Protein AF-A0A3C0K4K6-F1 (afdb_monomer_lite)

pLDDT: mean 81.1, std 12.29, range [42.59, 95.06]

Sequence (403 aa):
MPDLEISNLPAIAEAAVASADELALADGSASETKKVTVKDLVAAGVALIDDADIPAAKVAGPFAANTVATATIQNDAVNADKLATDSVTSDAIAANAVGASELADNAVDSGAIATNAVITTKITDLNVTSDKLASNSVTTVKILDGNVTYAKLNLSDGDIPGAKLTSSSVTSSQLATNSVTATELADNAVDNGAIANLAVTGGKIAATTITGSNLVNNTITATQIADNTITATQIAANAVGASELADDAVDTDAILDGAVTSAKIGSGSIAYAKLSIADGDIAGAKITSNSLTATQIAANAIGASELADSAVDTAAIASGAVTSAEIATDTIVAGNIAANAITASELANNAVTSDKILNGAVTAAKLSGTLGSASIADDAIITAKIADDAVDSTKLAANAVDA

Foldseek 3Di:
DDDDPPVPDDDDDDPDQDQQDWDFDPDPPDPDTDTDGNVNCVVVVNDDDDPVRPPVVVVPDDPDPPNCDPVNQPVCSCDPVNQDVCNCDPVNQPVCNCDPVNQDVCSCDPVNQPDCNDDDVNCDPPSCPPVNQPVCNCPPVNQPPPNCDPVNDPDDVCSCPCVNVDVPSDDPVNADVPNDDPVNQDVCNCDPVNQDVVNDDPVNDPPPPDDPVVADPPNDDPVNQPPPNDDPVNQPVPNCDPVNQDVCNCPPVVQPVCNCDPVNQPVPNDPPVNDDDDPCSCPVVVVDPPNDDPVNQPVPNCDPVNQDVCSCDPVNQPVPNDDPVNQDPPNDDPVNQPVCNDDPVNQDVCNCPPVNQPVCNCPVVNVVDPCPPVNQPVPNDDPVNQPVVNDDPVNADVVNDDD

Secondary structure (DSSP, 8-state):
-PPPPGGGSPP--GGG--TTPEEE---TTSSS--EEEHHHHHHTT-----GGGS-HHHH-----TT-S-GGGS-TT-S-GGGS-TT-S-TTTS-TT-S-TTTS-TT-S-TTTS-TT-S-GGGS-TTSS-GGGS-TT-S-GGGS-TTSS-GGGS---TT-S-GGGS-TT-S-GGGSPTT-S-TTTS-TT-S-TTTS-TTSS-GGGSPTT-S-GGGS-TTSS-GGGS-TT-S-TTTS-TT-S-TTTS-TTSS-TTTS-TT-S-GGGS-TT-S-GGG----TTSS-GGGS-TT---GGGS-TT-S-TTTS-TT-S-TTTS-TTSS-TTTS-TT-S-GGGS-TT-S-TTTS-TTSS-GGGS-TTSS-GGGG-S---GGGS-TT-S-GGGS-TTSS-TTTSPTTSS--

Structure (mmCIF, N/CA/C/O backbone):
data_AF-A0A3C0K4K6-F1
#
_entry.id   AF-A0A3C0K4K6-F1
#
loop_
_atom_site.group_PDB
_atom_site.id
_atom_site.type_symbol
_atom_site.label_atom_id
_atom_site.label_alt_id
_atom_site.label_comp_id
_atom_site.label_asym_id
_atom_site.label_entity_id
_atom_site.label_seq_id
_atom_site.pdbx_PDB_ins_code
_atom_site.Cartn_x
_atom_site.Cartn_y
_atom_site.Cartn_z
_atom_site.occupancy
_atom_site.B_iso_or_equiv
_atom_site.auth_seq_id
_atom_site.auth_comp_id
_atom_site.auth_asym_id
_atom_site.auth_atom_id
_atom_site.pdbx_PDB_model_num
ATOM 1 N N . MET A 1 1 ? 78.556 16.445 -144.546 1.00 43.59 1 MET A N 1
ATOM 2 C CA . MET A 1 1 ? 77.512 15.506 -144.082 1.00 43.59 1 MET A CA 1
ATOM 3 C C . MET A 1 1 ? 76.514 16.343 -143.303 1.00 43.59 1 MET A C 1
ATOM 5 O O . MET A 1 1 ? 76.994 17.209 -142.585 1.00 43.59 1 MET A O 1
ATOM 9 N N . PRO A 1 2 ? 75.194 16.222 -143.516 1.00 49.03 2 PRO A N 1
ATOM 10 C CA . PRO A 1 2 ? 74.234 17.027 -142.762 1.00 49.03 2 PRO A CA 1
ATOM 11 C C . PRO A 1 2 ? 74.322 16.681 -141.268 1.00 49.03 2 PRO A C 1
ATOM 13 O O . PRO A 1 2 ? 74.394 15.499 -140.929 1.00 49.03 2 PRO A O 1
ATOM 16 N N . ASP A 1 3 ? 74.345 17.706 -140.414 1.00 45.59 3 ASP A N 1
ATOM 17 C CA . ASP A 1 3 ? 74.223 17.565 -138.961 1.00 45.59 3 ASP A CA 1
ATOM 18 C C . ASP A 1 3 ? 72.885 16.900 -138.629 1.00 45.59 3 ASP A C 1
ATOM 20 O O . ASP A 1 3 ? 71.826 17.330 -139.091 1.00 45.59 3 ASP A O 1
ATOM 24 N N . LEU A 1 4 ? 72.933 15.826 -137.845 1.00 52.59 4 LEU A N 1
ATOM 25 C CA . LEU A 1 4 ? 71.743 15.225 -137.255 1.00 52.59 4 LEU A CA 1
ATOM 26 C C . LEU A 1 4 ? 71.407 16.016 -135.989 1.00 52.59 4 LEU A C 1
ATOM 28 O O . LEU A 1 4 ? 72.239 16.122 -135.090 1.00 52.59 4 LEU A O 1
ATOM 32 N N . GLU A 1 5 ? 70.195 16.569 -135.913 1.00 57.19 5 GLU A N 1
ATOM 33 C CA . GLU A 1 5 ? 69.688 17.183 -134.685 1.00 57.19 5 GLU A CA 1
ATOM 34 C C . GLU A 1 5 ? 69.718 16.172 -133.525 1.00 57.19 5 GLU A C 1
ATOM 36 O O . GLU A 1 5 ? 69.398 14.994 -133.703 1.00 57.19 5 GLU A O 1
ATOM 41 N N . ILE A 1 6 ? 70.069 16.646 -132.324 1.00 56.50 6 ILE A N 1
ATOM 42 C CA . ILE A 1 6 ? 70.144 15.866 -131.070 1.00 56.50 6 ILE A CA 1
ATOM 43 C C . ILE A 1 6 ? 68.872 15.040 -130.799 1.00 56.50 6 ILE A C 1
ATOM 45 O O . ILE A 1 6 ? 68.941 13.985 -130.174 1.00 56.50 6 ILE A O 1
ATOM 49 N N . SER A 1 7 ? 67.724 15.480 -131.317 1.00 57.78 7 SER A N 1
ATOM 50 C CA . SER A 1 7 ? 66.425 14.802 -131.241 1.00 57.78 7 SER A CA 1
ATOM 51 C C . SER A 1 7 ? 66.362 13.452 -131.974 1.00 57.78 7 SER A C 1
ATOM 53 O O . SER A 1 7 ? 65.460 12.667 -131.695 1.00 57.78 7 SER A O 1
ATOM 55 N N . ASN A 1 8 ? 67.310 13.162 -132.873 1.00 51.97 8 ASN A N 1
ATOM 56 C CA . ASN A 1 8 ? 67.372 11.928 -133.665 1.00 51.97 8 ASN A CA 1
ATOM 57 C C . ASN A 1 8 ? 68.511 10.980 -133.249 1.00 51.97 8 ASN A C 1
ATOM 59 O O . ASN A 1 8 ? 68.795 10.012 -133.960 1.00 51.97 8 ASN A O 1
ATOM 63 N N . LEU A 1 9 ? 69.173 11.230 -132.113 1.00 54.16 9 LEU A N 1
ATOM 64 C CA . LEU A 1 9 ? 70.108 10.267 -131.531 1.00 54.16 9 LEU A CA 1
ATOM 65 C C . LEU A 1 9 ? 69.326 9.133 -130.834 1.00 54.16 9 LEU A C 1
ATOM 67 O O . LEU A 1 9 ? 68.339 9.412 -130.151 1.00 54.16 9 LEU A O 1
ATOM 71 N N . PRO A 1 10 ? 69.732 7.856 -130.982 1.00 55.97 10 PRO A N 1
ATOM 72 C CA . PRO A 1 10 ? 69.085 6.750 -130.283 1.00 55.97 10 PRO A CA 1
ATOM 73 C C . PRO A 1 10 ? 69.166 6.956 -128.766 1.00 55.97 10 PRO A C 1
ATOM 75 O O . PRO A 1 10 ? 70.227 7.296 -128.245 1.00 55.97 10 PRO A O 1
ATOM 78 N N . ALA A 1 11 ? 68.070 6.704 -128.047 1.00 52.75 11 ALA A N 1
ATOM 79 C CA . ALA A 1 11 ? 68.112 6.595 -126.593 1.00 52.75 11 ALA A CA 1
ATOM 80 C C . ALA A 1 11 ? 69.048 5.434 -126.212 1.00 52.75 11 ALA A C 1
ATOM 82 O O . ALA A 1 11 ? 68.810 4.290 -126.604 1.00 52.75 11 ALA A O 1
ATOM 83 N N . ILE A 1 12 ? 70.132 5.731 -125.494 1.00 53.50 12 ILE A N 1
ATOM 84 C CA . ILE A 1 12 ? 71.113 4.723 -125.085 1.00 53.50 12 ILE A CA 1
ATOM 85 C C . ILE A 1 12 ? 70.507 3.927 -123.925 1.00 53.50 12 ILE A C 1
ATOM 87 O O . ILE A 1 12 ? 70.316 4.460 -122.835 1.00 53.50 12 ILE A O 1
ATOM 91 N N . ALA A 1 13 ? 70.166 2.662 -124.171 1.00 51.22 13 ALA A N 1
ATOM 92 C CA . ALA A 1 13 ? 69.749 1.731 -123.129 1.00 51.22 13 ALA A CA 1
ATOM 93 C C . ALA A 1 13 ? 70.978 1.175 -122.380 1.00 51.22 13 ALA A C 1
ATOM 95 O O . ALA A 1 13 ? 72.000 0.850 -122.982 1.00 51.22 13 ALA A O 1
ATOM 96 N N . GLU A 1 14 ? 70.842 1.046 -121.063 1.00 51.22 14 GLU A N 1
ATOM 97 C CA . GLU A 1 14 ? 71.885 0.839 -120.043 1.00 51.22 14 GLU A CA 1
ATOM 98 C C . GLU A 1 14 ? 72.849 -0.344 -120.271 1.00 51.22 14 GLU A C 1
ATOM 100 O O . GLU A 1 14 ? 74.021 -0.270 -119.914 1.00 51.22 14 GLU A O 1
ATOM 105 N N . ALA A 1 15 ? 72.418 -1.415 -120.940 1.00 54.69 15 ALA A N 1
ATOM 106 C CA . ALA A 1 15 ? 73.233 -2.623 -121.120 1.00 54.69 15 ALA A CA 1
ATOM 107 C C . ALA A 1 15 ? 74.232 -2.572 -122.299 1.00 54.69 15 ALA A C 1
ATOM 109 O O . ALA A 1 15 ? 74.903 -3.568 -122.570 1.00 54.69 15 ALA A O 1
ATOM 110 N N . ALA A 1 16 ? 74.318 -1.454 -123.027 1.00 48.84 16 ALA A N 1
ATOM 111 C CA . ALA A 1 16 ? 75.079 -1.366 -124.277 1.00 48.84 16 ALA A CA 1
ATOM 112 C C . ALA A 1 16 ? 76.264 -0.389 -124.249 1.00 48.84 16 ALA A C 1
ATOM 114 O O . ALA A 1 16 ? 76.925 -0.258 -125.275 1.00 48.84 16 ALA A O 1
ATOM 115 N N . VAL A 1 17 ? 76.548 0.269 -123.115 1.00 61.66 17 VAL A N 1
ATOM 116 C CA . VAL A 1 17 ? 77.522 1.369 -123.087 1.00 61.66 17 VAL A CA 1
ATOM 117 C C . VAL A 1 17 ? 78.963 0.850 -123.162 1.00 61.66 17 VAL A C 1
ATOM 119 O O . VAL A 1 17 ? 79.556 0.443 -122.162 1.00 61.66 17 VAL A O 1
ATOM 122 N N . ALA A 1 18 ? 79.544 0.845 -124.360 1.00 62.88 18 ALA A N 1
ATOM 123 C CA . ALA A 1 18 ? 80.942 0.494 -124.578 1.00 62.88 18 ALA A CA 1
ATOM 124 C C . ALA A 1 18 ? 81.857 1.685 -124.249 1.00 62.88 18 ALA A C 1
ATOM 126 O O . ALA A 1 18 ? 81.463 2.843 -124.338 1.00 62.88 18 ALA A O 1
ATOM 127 N N . SER A 1 19 ? 83.135 1.437 -123.939 1.00 58.31 19 SER A N 1
ATOM 128 C CA . SER A 1 19 ? 84.105 2.518 -123.663 1.00 58.31 19 SER A CA 1
ATOM 129 C C . SER A 1 19 ? 84.281 3.516 -124.822 1.00 58.31 19 SER A C 1
ATOM 131 O O . SER A 1 19 ? 84.770 4.623 -124.608 1.00 58.31 19 SER A O 1
ATOM 133 N N . ALA A 1 20 ? 83.879 3.132 -126.036 1.00 59.56 20 ALA A N 1
ATOM 134 C CA . ALA A 1 20 ? 83.900 3.974 -127.226 1.00 59.56 20 ALA A CA 1
ATOM 135 C C . ALA A 1 20 ? 82.610 4.786 -127.442 1.00 59.56 20 ALA A C 1
ATOM 137 O O . ALA A 1 20 ? 82.574 5.585 -128.374 1.00 59.56 20 ALA A O 1
ATOM 138 N N . ASP A 1 21 ? 81.573 4.599 -126.619 1.00 65.06 21 ASP A N 1
ATOM 139 C CA . ASP A 1 21 ? 80.315 5.313 -126.803 1.00 65.06 21 ASP A CA 1
ATOM 140 C C . ASP A 1 21 ? 80.470 6.798 -126.478 1.00 65.06 21 ASP A C 1
ATOM 142 O O . ASP A 1 21 ? 81.077 7.207 -125.481 1.00 65.06 21 ASP A O 1
ATOM 146 N N . GLU A 1 22 ? 79.934 7.613 -127.380 1.00 61.97 22 GLU A N 1
ATOM 147 C CA . GLU A 1 22 ? 79.982 9.064 -127.316 1.00 61.97 22 GLU A CA 1
ATOM 148 C C . GLU A 1 22 ? 78.743 9.582 -126.586 1.00 61.97 22 GLU A C 1
ATOM 150 O O . GLU A 1 22 ? 77.615 9.402 -127.048 1.00 61.97 22 GLU A O 1
ATOM 155 N N . LEU A 1 23 ? 78.949 10.276 -125.465 1.00 65.00 23 LEU A N 1
ATOM 156 C CA . LEU A 1 23 ? 77.881 11.026 -124.815 1.00 65.00 23 LEU A CA 1
ATOM 157 C C . LEU A 1 23 ? 77.830 12.426 -125.426 1.00 65.00 23 LEU A C 1
ATOM 159 O O . LEU A 1 23 ? 78.824 13.159 -125.446 1.00 65.00 23 LEU A O 1
ATOM 163 N N . ALA A 1 24 ? 76.659 12.800 -125.940 1.00 58.62 24 ALA A N 1
ATOM 164 C CA . ALA A 1 24 ? 76.412 14.159 -126.390 1.00 58.62 24 ALA A CA 1
ATOM 165 C C . ALA A 1 24 ? 76.311 15.067 -125.159 1.00 58.62 24 ALA A C 1
ATOM 167 O O . ALA A 1 24 ? 75.330 15.021 -124.418 1.00 58.62 24 ALA A O 1
ATOM 168 N N . LEU A 1 25 ? 77.335 15.888 -124.936 1.00 59.00 25 LEU A N 1
ATOM 169 C CA . LEU A 1 25 ? 77.295 16.933 -123.926 1.00 59.00 25 LEU A CA 1
ATOM 170 C C . LEU A 1 25 ? 76.859 18.228 -124.605 1.00 59.00 25 LEU A C 1
ATOM 172 O O . LEU A 1 25 ? 77.459 18.672 -125.586 1.00 59.00 25 LEU A O 1
ATOM 176 N N . ALA A 1 26 ? 75.798 18.837 -124.084 1.00 53.22 26 ALA A N 1
ATOM 177 C CA . ALA A 1 26 ? 75.428 20.188 -124.466 1.00 53.22 26 ALA A CA 1
ATOM 178 C C . ALA A 1 26 ? 76.468 21.156 -123.878 1.00 53.22 26 ALA A C 1
ATOM 180 O O . ALA A 1 26 ? 76.387 21.531 -122.710 1.00 53.22 26 ALA A O 1
ATOM 181 N N . ASP A 1 27 ? 77.473 21.533 -124.671 1.00 52.78 27 ASP A N 1
ATOM 182 C CA . ASP A 1 27 ? 78.353 22.648 -124.325 1.00 52.78 27 ASP A CA 1
ATOM 183 C C . ASP A 1 27 ? 77.586 23.956 -124.561 1.00 52.78 27 ASP A C 1
ATOM 185 O O . ASP A 1 27 ? 77.324 24.349 -125.696 1.00 52.78 27 ASP A O 1
ATOM 189 N N . GLY A 1 28 ? 77.202 24.634 -123.479 1.00 57.38 28 GLY A N 1
ATOM 190 C CA . GLY A 1 28 ? 76.526 25.931 -123.542 1.00 57.38 28 GLY A CA 1
ATOM 191 C C . GLY A 1 28 ? 77.409 27.087 -124.039 1.00 57.38 28 GLY A C 1
ATOM 192 O O . GLY A 1 28 ? 76.928 28.216 -124.091 1.00 57.38 28 GLY A O 1
ATOM 193 N N . SER A 1 29 ? 78.687 26.845 -124.370 1.00 59.28 29 SER A N 1
ATOM 194 C CA . SER A 1 29 ? 79.695 27.886 -124.607 1.00 59.28 29 SER A CA 1
ATOM 195 C C . SER A 1 29 ? 80.332 27.906 -126.010 1.00 59.28 29 SER A C 1
ATOM 197 O O . SER A 1 29 ? 81.094 28.837 -126.285 1.00 59.28 29 SER A O 1
ATOM 199 N N . ALA A 1 30 ? 80.058 26.963 -126.919 1.00 42.59 30 ALA A N 1
ATOM 200 C CA . ALA A 1 30 ? 80.575 27.011 -128.295 1.00 42.59 30 ALA A CA 1
ATOM 201 C C . ALA A 1 30 ? 79.658 26.278 -129.290 1.00 42.59 30 ALA A C 1
ATOM 203 O O . ALA A 1 30 ? 79.060 25.262 -128.963 1.00 42.59 30 ALA A O 1
ATOM 204 N N . SER A 1 31 ? 79.566 26.791 -130.522 1.00 53.56 31 SER A N 1
ATOM 205 C CA . SER A 1 31 ? 78.649 26.343 -131.589 1.00 53.56 31 SER A CA 1
ATOM 206 C C . SER A 1 31 ? 78.989 24.973 -132.217 1.00 53.56 31 SER A C 1
ATOM 208 O O . SER A 1 31 ? 78.598 24.710 -133.351 1.00 53.56 31 SER A O 1
ATOM 210 N N . GLU A 1 32 ? 79.699 24.105 -131.497 1.00 53.47 32 GLU A N 1
ATOM 211 C CA . GLU A 1 32 ? 80.022 22.734 -131.897 1.00 53.47 32 GLU A CA 1
ATOM 212 C C . GLU A 1 32 ? 79.697 21.783 -130.737 1.00 53.47 32 GLU A C 1
ATOM 214 O O . GLU A 1 32 ? 80.133 21.992 -129.604 1.00 53.47 32 GLU A O 1
ATOM 219 N N . THR A 1 33 ? 78.940 20.715 -131.002 1.00 55.53 33 THR A N 1
ATOM 220 C CA . THR A 1 33 ? 78.703 19.657 -130.014 1.00 55.53 33 THR A CA 1
ATOM 221 C C . THR A 1 33 ? 80.011 18.914 -129.757 1.00 55.53 33 THR A C 1
ATOM 223 O O . THR A 1 33 ? 80.470 18.138 -130.597 1.00 55.53 33 THR A O 1
ATOM 226 N N . LYS A 1 34 ? 80.620 19.121 -128.585 1.00 61.34 34 LYS A N 1
ATOM 227 C CA . LYS A 1 34 ? 81.730 18.281 -128.132 1.00 61.34 34 LYS A CA 1
ATOM 228 C C . LYS A 1 34 ? 81.189 16.935 -127.680 1.00 61.34 34 LYS A C 1
ATOM 230 O O . LYS A 1 34 ? 80.417 16.838 -126.729 1.00 61.34 34 LYS A O 1
ATOM 235 N N . LYS A 1 35 ? 81.635 15.890 -128.361 1.00 61.91 35 LYS A N 1
ATOM 236 C CA . LYS A 1 35 ? 81.422 14.514 -127.939 1.00 61.91 35 LYS A CA 1
ATOM 237 C C . LYS A 1 35 ? 82.596 14.098 -127.068 1.00 61.91 35 LYS A C 1
ATOM 239 O O . LYS A 1 35 ? 83.744 14.192 -127.494 1.00 61.91 35 LYS A O 1
ATOM 244 N N . VAL A 1 36 ? 82.303 13.693 -125.840 1.00 66.44 36 VAL A N 1
ATOM 245 C CA . VAL A 1 36 ? 83.290 13.127 -124.918 1.00 66.44 36 VAL A CA 1
ATOM 246 C C . VAL A 1 36 ? 82.957 11.649 -124.813 1.00 66.44 36 VAL A C 1
ATOM 248 O O . VAL A 1 36 ? 81.796 11.291 -124.595 1.00 66.44 36 VAL A O 1
ATOM 251 N N . THR A 1 37 ? 83.942 10.781 -125.031 1.00 69.75 37 THR A N 1
ATOM 252 C CA . THR A 1 37 ? 83.693 9.346 -124.890 1.00 69.75 37 THR A CA 1
ATOM 253 C C . THR A 1 37 ? 83.555 9.000 -123.415 1.00 69.75 37 THR A C 1
ATOM 255 O O . THR A 1 37 ? 84.151 9.642 -122.546 1.00 69.75 37 THR A O 1
ATOM 258 N N . VAL A 1 38 ? 82.797 7.952 -123.110 1.00 68.00 38 VAL A N 1
ATOM 259 C CA . VAL A 1 38 ? 82.705 7.425 -121.741 1.00 68.00 38 VAL A CA 1
ATOM 260 C C . VAL A 1 38 ? 84.101 7.114 -121.177 1.00 68.00 38 VAL A C 1
ATOM 262 O O . VAL A 1 38 ? 84.378 7.370 -120.005 1.00 68.00 38 VAL A O 1
ATOM 265 N N . LYS A 1 39 ? 85.033 6.672 -122.030 1.00 67.94 39 LYS A N 1
ATOM 266 C CA . LYS A 1 39 ? 86.449 6.495 -121.686 1.00 67.94 39 LYS A CA 1
ATOM 267 C C . LYS A 1 39 ? 87.141 7.786 -121.236 1.00 67.94 39 LYS A C 1
ATOM 269 O O . LYS A 1 39 ? 87.925 7.733 -120.291 1.00 67.94 39 LYS A O 1
ATOM 274 N N . ASP A 1 40 ? 86.868 8.920 -121.875 1.00 68.69 40 ASP A N 1
ATOM 275 C CA . ASP A 1 40 ? 87.487 10.205 -121.527 1.00 68.69 40 ASP A CA 1
ATOM 276 C C . ASP A 1 40 ? 86.970 10.743 -120.184 1.00 68.69 40 ASP A C 1
ATOM 278 O O . ASP A 1 40 ? 87.741 11.289 -119.397 1.00 68.69 40 ASP A O 1
ATOM 282 N N . LEU A 1 41 ? 85.686 10.530 -119.877 1.00 69.44 41 LEU A N 1
ATOM 283 C CA . LEU A 1 41 ? 85.090 10.865 -118.577 1.00 69.44 41 LEU A CA 1
ATOM 284 C C . LEU A 1 41 ? 85.681 10.019 -117.442 1.00 69.44 41 LEU A C 1
ATOM 286 O O . LEU A 1 41 ? 86.070 10.563 -116.406 1.00 69.44 41 LEU A O 1
ATOM 290 N N . VAL A 1 42 ? 85.830 8.709 -117.660 1.00 67.38 42 VAL A N 1
ATOM 291 C CA . VAL A 1 42 ? 86.495 7.813 -116.700 1.00 67.38 42 VAL A CA 1
ATOM 292 C C . VAL A 1 42 ? 87.972 8.194 -116.527 1.00 67.38 42 VAL A C 1
ATOM 294 O O . VAL A 1 42 ? 88.467 8.238 -115.402 1.00 67.38 42 VAL A O 1
ATOM 297 N N . ALA A 1 43 ? 88.674 8.553 -117.609 1.00 69.38 43 ALA A N 1
ATOM 298 C CA . ALA A 1 43 ? 90.056 9.042 -117.547 1.00 69.38 43 ALA A CA 1
ATOM 299 C C . ALA A 1 43 ? 90.188 10.392 -116.813 1.00 69.38 43 ALA A C 1
ATOM 301 O O . ALA A 1 43 ? 91.212 10.643 -116.179 1.00 69.38 43 ALA A O 1
ATOM 302 N N . ALA A 1 44 ? 89.149 11.233 -116.848 1.00 68.00 44 ALA A N 1
ATOM 303 C CA . ALA A 1 44 ? 89.056 12.479 -116.088 1.00 68.00 44 ALA A CA 1
ATOM 304 C C . ALA A 1 44 ? 88.652 12.276 -114.611 1.00 68.00 44 ALA A C 1
ATOM 306 O O . ALA A 1 44 ? 88.515 13.251 -113.872 1.00 68.00 44 ALA A O 1
ATOM 307 N N . GLY A 1 45 ? 88.482 11.026 -114.164 1.00 65.50 45 GLY A N 1
ATOM 308 C CA . GLY A 1 45 ? 88.163 10.682 -112.777 1.00 65.50 45 GLY A CA 1
ATOM 309 C C . GLY A 1 45 ? 86.669 10.672 -112.447 1.00 65.50 45 GLY A C 1
ATOM 310 O O . GLY A 1 45 ? 86.314 10.607 -111.270 1.00 65.50 45 GLY A O 1
ATOM 311 N N . VAL A 1 46 ? 85.785 10.723 -113.450 1.00 70.31 46 VAL A N 1
ATOM 312 C CA . VAL A 1 46 ? 84.342 10.539 -113.244 1.00 70.31 46 VAL A CA 1
ATOM 313 C C . VAL A 1 46 ? 84.056 9.046 -113.121 1.00 70.31 46 VAL A C 1
ATOM 315 O O . VAL A 1 46 ? 84.137 8.298 -114.094 1.00 70.31 46 VAL A O 1
ATOM 318 N N . ALA A 1 47 ? 83.745 8.605 -111.904 1.00 68.06 47 ALA A N 1
ATOM 319 C CA . ALA A 1 47 ? 83.326 7.235 -111.650 1.00 68.06 47 ALA A CA 1
ATOM 320 C C . ALA A 1 47 ? 81.902 7.020 -112.174 1.00 68.06 47 ALA A C 1
ATOM 322 O O . ALA A 1 47 ? 80.990 7.772 -111.826 1.00 68.06 47 ALA A O 1
ATOM 323 N N . LEU A 1 48 ? 81.720 5.980 -112.984 1.00 66.81 48 LEU A N 1
ATOM 324 C CA . LEU A 1 48 ? 80.401 5.420 -113.243 1.00 66.81 48 LEU A CA 1
ATOM 325 C C . LEU A 1 48 ? 80.073 4.513 -112.062 1.00 66.81 48 LEU A C 1
ATOM 327 O O . LEU A 1 48 ? 80.860 3.624 -111.736 1.00 66.81 48 LEU A O 1
ATOM 331 N N . ILE A 1 49 ? 78.957 4.782 -111.404 1.00 68.06 49 ILE A N 1
ATOM 332 C CA . ILE A 1 49 ? 78.441 3.965 -110.309 1.00 68.06 49 ILE A CA 1
ATOM 333 C C . ILE A 1 49 ? 77.103 3.386 -110.748 1.00 68.06 49 ILE A C 1
ATOM 335 O O . ILE A 1 49 ? 76.373 4.046 -111.490 1.00 68.06 49 ILE A O 1
ATOM 339 N N . ASP A 1 50 ? 76.824 2.157 -110.326 1.00 66.81 50 ASP A N 1
ATOM 340 C CA . ASP A 1 50 ? 75.510 1.536 -110.495 1.00 66.81 50 ASP A CA 1
ATOM 341 C C . ASP A 1 50 ? 74.459 2.353 -109.715 1.00 66.81 50 ASP A C 1
ATOM 343 O O . ASP A 1 50 ? 74.801 3.010 -108.725 1.00 66.81 50 ASP A O 1
ATOM 347 N N . ASP A 1 51 ? 73.190 2.324 -110.130 1.00 59.16 51 ASP A N 1
ATOM 348 C CA . ASP A 1 51 ? 72.091 3.002 -109.419 1.00 59.16 51 ASP A CA 1
ATOM 349 C C . ASP A 1 51 ? 72.028 2.536 -107.954 1.00 59.16 51 ASP A C 1
ATOM 351 O O . ASP A 1 51 ? 71.885 3.336 -107.026 1.00 59.16 51 ASP A O 1
ATOM 355 N N . ALA A 1 52 ? 72.280 1.241 -107.735 1.00 57.16 52 ALA A N 1
ATOM 356 C CA . ALA A 1 52 ? 72.360 0.639 -106.407 1.00 57.16 52 ALA A CA 1
ATOM 357 C C . ALA A 1 52 ? 73.542 1.148 -105.554 1.00 57.16 52 ALA A C 1
ATOM 359 O O . ALA A 1 52 ? 73.495 1.048 -104.326 1.00 57.16 52 ALA A O 1
ATOM 360 N N . ASP A 1 53 ? 74.577 1.709 -106.185 1.00 65.62 53 ASP A N 1
ATOM 361 C CA . ASP A 1 53 ? 75.807 2.180 -105.543 1.00 65.62 53 ASP A CA 1
ATOM 362 C C . ASP A 1 53 ? 75.845 3.709 -105.364 1.00 65.62 53 ASP A C 1
ATOM 364 O O . ASP A 1 53 ? 76.831 4.246 -104.845 1.00 65.62 53 ASP A O 1
ATOM 368 N N . ILE A 1 54 ? 74.782 4.436 -105.745 1.00 70.81 54 ILE A N 1
ATOM 369 C CA . ILE A 1 54 ? 74.653 5.869 -105.451 1.00 70.81 54 ILE A CA 1
ATOM 370 C C . ILE A 1 54 ? 74.604 6.046 -103.926 1.00 70.81 54 ILE A C 1
ATOM 372 O O . ILE A 1 54 ? 73.638 5.629 -103.281 1.00 70.81 54 ILE A O 1
ATOM 376 N N . PRO A 1 55 ? 75.605 6.702 -103.298 1.00 65.44 55 PRO A N 1
ATOM 377 C CA . PRO A 1 55 ? 75.610 6.860 -101.853 1.00 65.44 55 PRO A CA 1
ATOM 378 C C . PRO A 1 55 ? 74.365 7.633 -101.420 1.00 65.44 55 PRO A C 1
ATOM 380 O O . PRO A 1 55 ? 74.159 8.761 -101.872 1.00 65.44 55 PRO A O 1
ATOM 383 N N . ALA A 1 56 ? 73.571 7.073 -100.503 1.00 56.81 56 ALA A N 1
ATOM 384 C CA . ALA A 1 56 ? 72.327 7.688 -100.028 1.00 56.81 56 ALA A CA 1
ATOM 385 C C . ALA A 1 56 ? 72.516 9.148 -99.564 1.00 56.81 56 ALA A C 1
ATOM 387 O O . ALA A 1 56 ? 71.638 9.983 -99.758 1.00 56.81 56 ALA A O 1
ATOM 388 N N . ALA A 1 57 ? 73.701 9.497 -99.046 1.00 57.69 57 ALA A N 1
ATOM 389 C CA . ALA A 1 57 ? 74.076 10.860 -98.661 1.00 57.69 57 ALA A CA 1
ATOM 390 C C . ALA A 1 57 ? 74.096 11.882 -99.821 1.00 57.69 57 ALA A C 1
ATOM 392 O O . ALA A 1 57 ? 74.012 13.079 -99.569 1.00 57.69 57 ALA A O 1
ATOM 393 N N . LYS A 1 58 ? 74.212 11.439 -101.082 1.00 57.88 58 LYS A N 1
ATOM 394 C CA . LYS A 1 58 ? 74.132 12.292 -102.283 1.00 57.88 58 LYS A CA 1
ATOM 395 C C . LYS A 1 58 ? 72.720 12.401 -102.869 1.00 57.88 58 LYS A C 1
ATOM 397 O O . LYS A 1 58 ? 72.487 13.287 -103.683 1.00 57.88 58 LYS A O 1
ATOM 402 N N . VAL A 1 59 ? 71.796 11.549 -102.426 1.00 62.31 59 VAL A N 1
ATOM 403 C CA . VAL A 1 59 ? 70.345 11.652 -102.683 1.00 62.31 59 VAL A CA 1
ATOM 404 C C . VAL A 1 59 ? 69.642 12.393 -101.530 1.00 62.31 59 VAL A C 1
ATOM 406 O O . VAL A 1 59 ? 68.579 12.986 -101.698 1.00 62.31 59 VAL A O 1
ATOM 409 N N . ALA A 1 60 ? 70.264 12.420 -100.349 1.00 55.09 60 ALA A N 1
ATOM 410 C CA . ALA A 1 60 ? 69.769 13.077 -99.148 1.00 55.09 60 ALA A CA 1
ATOM 411 C C . ALA A 1 60 ? 70.099 14.583 -99.116 1.00 55.09 60 ALA A C 1
ATOM 413 O O . ALA A 1 60 ? 71.013 15.026 -98.424 1.00 55.09 60 ALA A O 1
ATOM 414 N N . GLY A 1 61 ? 69.306 15.384 -99.827 1.00 51.25 61 GLY A N 1
ATOM 415 C CA . GLY A 1 61 ? 69.167 16.824 -99.574 1.00 51.25 61 GLY A CA 1
ATOM 416 C C . GLY A 1 61 ? 68.992 17.626 -100.863 1.00 51.25 61 GLY A C 1
ATOM 417 O O . GLY A 1 61 ? 69.951 17.727 -101.625 1.00 51.25 61 GLY A O 1
ATOM 418 N N . PRO A 1 62 ? 67.808 18.223 -101.121 1.00 51.22 62 PRO A N 1
ATOM 419 C CA . PRO A 1 62 ? 67.096 19.065 -100.162 1.00 51.22 62 PRO A CA 1
ATOM 420 C C . PRO A 1 62 ? 65.569 18.886 -100.247 1.00 51.22 62 PRO A C 1
ATOM 422 O O . PRO A 1 62 ? 64.900 19.574 -101.019 1.00 51.22 62 PRO A O 1
ATOM 425 N N . PHE A 1 63 ? 64.973 18.028 -99.420 1.00 62.59 63 PHE A N 1
ATOM 426 C CA . PHE A 1 63 ? 63.539 18.180 -99.191 1.00 62.59 63 PHE A CA 1
ATOM 427 C C . PHE A 1 63 ? 63.357 19.372 -98.247 1.00 62.59 63 PHE A C 1
ATOM 429 O O . PHE A 1 63 ? 63.510 19.247 -97.034 1.00 62.59 63 PHE A O 1
ATOM 436 N N . ALA A 1 64 ? 63.103 20.563 -98.798 1.00 60.34 64 ALA A N 1
ATOM 437 C CA . ALA A 1 64 ? 62.644 21.694 -97.995 1.00 60.34 64 ALA A CA 1
ATOM 438 C C . ALA A 1 64 ? 61.380 21.287 -97.209 1.00 60.34 64 ALA A C 1
ATOM 440 O O . ALA A 1 64 ? 60.670 20.361 -97.613 1.00 6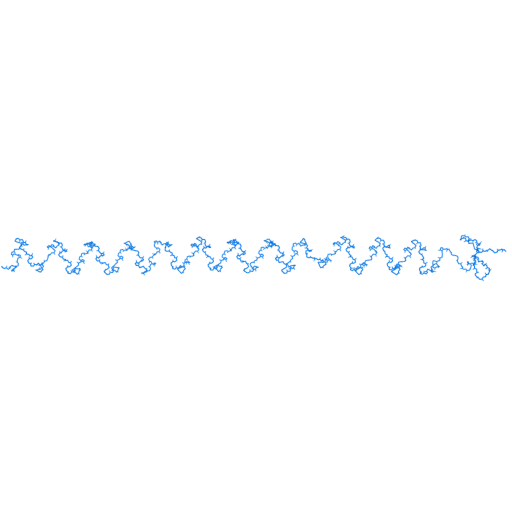0.34 64 ALA A O 1
ATOM 441 N N . ALA A 1 65 ? 61.086 21.945 -96.086 1.00 56.84 65 ALA A N 1
ATOM 442 C CA . ALA A 1 65 ? 59.897 21.621 -95.295 1.00 56.84 65 ALA A CA 1
ATOM 443 C C . ALA A 1 65 ? 58.649 21.520 -96.200 1.00 56.84 65 ALA A C 1
ATOM 445 O O . ALA A 1 65 ? 58.424 22.384 -97.047 1.00 56.84 65 ALA A O 1
ATOM 446 N N . ASN A 1 66 ? 57.878 20.440 -96.048 1.00 58.28 66 ASN A N 1
ATOM 447 C CA . ASN A 1 66 ? 56.672 20.123 -96.828 1.00 58.28 66 ASN A CA 1
ATOM 448 C C . ASN A 1 66 ? 56.875 19.786 -98.324 1.00 58.28 66 ASN A C 1
ATOM 450 O O . ASN A 1 66 ? 55.910 19.821 -99.083 1.00 58.28 66 ASN A O 1
ATOM 454 N N . THR A 1 67 ? 58.086 19.444 -98.779 1.00 62.59 67 THR A N 1
ATOM 455 C CA . THR A 1 67 ? 58.316 19.062 -100.196 1.00 62.59 67 THR A CA 1
ATOM 456 C C . THR A 1 67 ? 58.145 17.575 -100.502 1.00 62.59 67 THR A C 1
ATOM 458 O O . THR A 1 67 ? 58.009 17.216 -101.671 1.00 62.59 67 THR A O 1
ATOM 461 N N . VAL A 1 68 ? 58.101 16.703 -99.490 1.00 73.12 68 VAL A N 1
ATOM 462 C CA . VAL A 1 68 ? 57.742 15.292 -99.690 1.00 73.12 68 VAL A CA 1
ATOM 463 C C . VAL A 1 68 ? 56.220 15.191 -99.728 1.00 73.12 68 VAL A C 1
ATOM 465 O O . VAL A 1 68 ? 55.557 15.228 -98.693 1.00 73.12 68 VAL A O 1
ATOM 468 N N . ALA A 1 69 ? 55.652 15.100 -100.929 1.00 67.06 69 ALA A N 1
ATOM 469 C CA . ALA A 1 69 ? 54.223 14.864 -101.094 1.00 67.06 69 ALA A CA 1
ATOM 470 C C . ALA A 1 69 ? 53.865 13.439 -100.635 1.00 67.06 69 ALA A C 1
ATOM 472 O O . ALA A 1 69 ? 54.661 12.509 -100.787 1.00 67.06 69 ALA A O 1
ATOM 473 N N . THR A 1 70 ? 52.646 13.231 -100.135 1.00 61.03 70 THR A N 1
ATOM 474 C CA . THR A 1 70 ? 52.159 11.891 -99.752 1.00 61.03 70 THR A CA 1
ATOM 475 C C . THR A 1 70 ? 52.259 10.886 -100.903 1.00 61.03 70 THR A C 1
ATOM 477 O O . THR A 1 70 ? 52.590 9.736 -100.666 1.00 61.03 70 THR A O 1
ATOM 480 N N . ALA A 1 71 ? 52.088 11.328 -102.155 1.00 69.31 71 ALA A N 1
ATOM 481 C CA . ALA A 1 71 ? 52.214 10.487 -103.350 1.00 69.31 71 ALA A CA 1
ATOM 482 C C . ALA A 1 71 ? 53.630 9.918 -103.583 1.00 69.31 71 ALA A C 1
ATOM 484 O O . ALA A 1 71 ? 53.780 8.911 -104.269 1.00 69.31 71 ALA A O 1
ATOM 485 N N . THR A 1 72 ? 54.664 10.556 -103.025 1.00 73.38 72 THR A N 1
ATOM 486 C CA . THR A 1 72 ? 56.061 10.086 -103.084 1.00 73.38 72 THR A CA 1
ATOM 487 C C . THR A 1 72 ? 56.402 9.079 -101.981 1.00 73.38 72 THR A C 1
ATOM 489 O O . THR A 1 72 ? 57.431 8.412 -102.067 1.00 73.38 72 THR A O 1
ATOM 492 N N . ILE A 1 73 ? 55.551 8.941 -100.960 1.00 79.56 73 ILE A N 1
ATOM 493 C CA . ILE A 1 73 ? 55.694 7.948 -99.893 1.00 79.56 73 ILE A CA 1
ATOM 494 C C . ILE A 1 73 ? 54.751 6.796 -100.239 1.00 79.56 73 ILE A C 1
ATOM 496 O O . ILE A 1 73 ? 53.534 6.938 -100.166 1.00 79.56 73 ILE A O 1
ATOM 500 N N . GLN A 1 74 ? 55.300 5.654 -100.653 1.00 80.06 74 GLN A N 1
ATOM 501 C CA . GLN A 1 74 ? 54.476 4.465 -100.893 1.00 80.06 74 GLN A CA 1
ATOM 502 C C . GLN A 1 74 ? 53.778 4.028 -99.590 1.00 80.06 74 GLN A C 1
ATOM 504 O O . GLN A 1 74 ? 54.251 4.335 -98.493 1.00 80.06 74 GLN A O 1
ATOM 509 N N . ASN A 1 75 ? 52.669 3.291 -99.692 1.00 78.31 75 ASN A N 1
ATOM 510 C CA . ASN A 1 75 ? 52.028 2.700 -98.512 1.00 78.31 75 ASN A CA 1
ATOM 511 C C . ASN A 1 75 ? 53.054 1.865 -97.724 1.00 78.31 75 ASN A C 1
ATOM 513 O O . ASN A 1 75 ? 53.874 1.171 -98.323 1.00 78.31 75 ASN A O 1
ATOM 517 N N . ASP A 1 76 ? 53.040 1.991 -96.396 1.00 78.31 76 ASP A N 1
ATOM 518 C CA . ASP A 1 76 ? 53.986 1.347 -95.469 1.00 78.31 76 ASP A CA 1
ATOM 519 C C . ASP A 1 76 ? 55.470 1.704 -95.691 1.00 78.31 76 ASP A C 1
ATOM 521 O O . ASP A 1 76 ? 56.375 1.099 -95.107 1.00 78.31 76 ASP A O 1
ATOM 525 N N . ALA A 1 77 ? 55.762 2.728 -96.505 1.00 82.19 77 ALA A N 1
ATOM 526 C CA . ALA A 1 77 ? 57.135 3.147 -96.752 1.00 82.19 77 ALA A CA 1
ATOM 527 C C . ALA A 1 77 ? 57.804 3.744 -95.510 1.00 82.19 77 ALA A C 1
ATOM 529 O O . ALA A 1 77 ? 59.031 3.755 -95.475 1.00 82.19 77 ALA A O 1
ATOM 530 N N . VAL A 1 78 ? 57.054 4.184 -94.497 1.00 85.94 78 VAL A N 1
ATOM 531 C CA . VAL A 1 78 ? 57.575 4.559 -93.173 1.00 85.94 78 VAL A CA 1
ATOM 532 C C . VAL A 1 78 ? 57.172 3.469 -92.182 1.00 85.94 78 VAL A C 1
ATOM 534 O O . VAL A 1 78 ? 56.051 3.453 -91.686 1.00 85.94 78 VAL A O 1
ATOM 537 N N . ASN A 1 79 ? 58.080 2.526 -91.938 1.00 83.88 79 ASN A N 1
ATOM 538 C CA . ASN A 1 79 ? 57.892 1.419 -91.002 1.00 83.88 79 ASN A CA 1
ATOM 539 C C . ASN A 1 79 ? 58.747 1.630 -89.739 1.00 83.88 79 ASN A C 1
ATOM 541 O O . ASN A 1 79 ? 59.528 2.581 -89.665 1.00 83.88 79 ASN A O 1
ATOM 545 N N . ALA A 1 80 ? 58.609 0.738 -88.755 1.00 78.44 80 ALA A N 1
ATOM 546 C CA . ALA A 1 80 ? 59.335 0.833 -87.487 1.00 78.44 80 ALA A CA 1
ATOM 547 C C . ALA A 1 80 ? 60.864 0.926 -87.667 1.00 78.44 80 ALA A C 1
ATOM 549 O O . ALA A 1 80 ? 61.498 1.700 -86.966 1.00 78.44 80 ALA A O 1
ATOM 550 N N . ASP A 1 81 ? 61.449 0.235 -88.653 1.00 81.38 81 ASP A N 1
ATOM 551 C CA . ASP A 1 81 ? 62.901 0.270 -88.910 1.00 81.38 81 ASP A CA 1
ATOM 552 C C . ASP A 1 81 ? 63.396 1.638 -89.411 1.00 81.38 81 ASP A C 1
ATOM 554 O O . ASP A 1 81 ? 64.574 1.972 -89.283 1.00 81.38 81 ASP A O 1
ATOM 558 N N . LYS A 1 82 ? 62.499 2.435 -90.003 1.00 83.81 82 LYS A N 1
ATOM 559 C CA . LYS A 1 82 ? 62.784 3.780 -90.528 1.00 83.81 82 LYS A CA 1
ATOM 560 C C . LYS A 1 82 ? 62.484 4.884 -89.513 1.00 83.81 82 LYS A C 1
ATOM 562 O O . LYS A 1 82 ? 62.886 6.026 -89.734 1.00 83.81 82 LYS A O 1
ATOM 567 N N . LEU A 1 83 ? 61.801 4.556 -88.416 1.00 85.44 83 LEU A N 1
ATOM 568 C CA . LEU A 1 83 ? 61.571 5.446 -87.284 1.00 85.44 83 LEU A CA 1
ATOM 569 C C . LEU A 1 83 ? 62.553 5.080 -86.172 1.00 85.44 83 LEU A C 1
ATOM 571 O O . LEU A 1 83 ? 62.387 4.082 -85.479 1.00 85.44 83 LEU A O 1
ATOM 575 N N . ALA A 1 84 ? 63.581 5.904 -85.971 1.00 81.75 84 ALA A N 1
ATOM 576 C CA . ALA A 1 84 ? 64.446 5.734 -84.809 1.00 81.75 84 ALA A CA 1
ATOM 577 C C . ALA A 1 84 ? 63.619 5.823 -83.510 1.00 81.75 84 ALA A C 1
ATOM 579 O O . ALA A 1 84 ? 62.607 6.532 -83.461 1.00 81.75 84 ALA A O 1
ATOM 580 N N . THR A 1 85 ? 64.048 5.132 -82.452 1.00 79.12 85 THR A N 1
ATOM 581 C CA . THR A 1 85 ? 63.429 5.249 -81.122 1.00 79.12 85 THR A CA 1
ATOM 582 C C . THR A 1 85 ? 63.312 6.722 -80.723 1.00 79.12 85 THR A C 1
ATOM 584 O O . THR A 1 85 ? 64.251 7.490 -80.927 1.00 79.12 85 THR A O 1
ATOM 587 N N . ASP A 1 86 ? 62.147 7.116 -80.207 1.00 78.94 86 ASP A N 1
ATOM 588 C CA . ASP A 1 86 ? 61.803 8.493 -79.821 1.00 78.94 86 ASP A CA 1
ATOM 589 C C . ASP A 1 86 ? 61.859 9.539 -80.955 1.00 78.94 86 ASP A C 1
ATOM 591 O O . ASP A 1 86 ? 61.798 10.737 -80.694 1.00 78.94 86 ASP A O 1
ATOM 595 N N . SER A 1 87 ? 61.933 9.126 -82.227 1.00 82.94 87 SER A N 1
ATOM 596 C CA . SER A 1 87 ? 61.918 10.067 -83.364 1.00 82.94 87 SER A CA 1
ATOM 597 C C . SER A 1 87 ? 60.583 10.799 -83.532 1.00 82.94 87 SER A C 1
ATOM 599 O O . SER A 1 87 ? 60.553 11.908 -84.066 1.00 82.94 87 SER A O 1
ATOM 601 N N . VAL A 1 88 ? 59.485 10.212 -83.049 1.00 87.38 88 VAL A N 1
ATOM 602 C CA . VAL A 1 88 ? 58.154 10.826 -83.031 1.00 87.38 88 VAL A CA 1
ATOM 603 C C . VAL A 1 88 ? 57.884 11.377 -81.629 1.00 87.38 88 VAL A C 1
ATOM 605 O O . VAL A 1 88 ? 57.290 10.715 -80.782 1.00 87.38 88 VAL A O 1
ATOM 608 N N . THR A 1 89 ? 58.371 12.589 -81.365 1.00 86.38 89 THR A N 1
ATOM 609 C CA . THR A 1 89 ? 58.165 13.293 -80.089 1.00 86.38 89 THR A CA 1
ATOM 610 C C . THR A 1 89 ? 56.854 14.085 -80.081 1.00 86.38 89 THR A C 1
ATOM 612 O O . THR A 1 89 ? 56.161 14.194 -81.094 1.00 86.38 89 THR A O 1
ATOM 615 N N . SER A 1 90 ? 56.523 14.713 -78.948 1.00 77.94 90 SER A N 1
ATOM 616 C CA . SER A 1 90 ? 55.383 15.636 -78.853 1.00 77.94 90 SER A CA 1
ATOM 617 C C . SER A 1 90 ? 55.453 16.810 -79.834 1.00 77.94 90 SER A C 1
ATOM 619 O O . SER A 1 90 ? 54.416 17.363 -80.166 1.00 77.94 90 SER A O 1
ATOM 621 N N . ASP A 1 91 ? 56.644 17.186 -80.306 1.00 80.62 91 ASP A N 1
ATOM 622 C CA . ASP A 1 91 ? 56.801 18.256 -81.299 1.00 80.62 91 ASP A CA 1
ATOM 623 C C . ASP A 1 91 ? 56.509 17.752 -82.722 1.00 80.62 91 ASP A C 1
ATOM 625 O O . ASP A 1 91 ? 56.092 18.525 -83.584 1.00 80.62 91 ASP A O 1
ATOM 629 N N . ALA A 1 92 ? 56.700 16.449 -82.963 1.00 83.31 92 ALA A N 1
ATOM 630 C CA . ALA A 1 92 ? 56.369 15.789 -84.225 1.00 83.31 92 ALA A CA 1
ATOM 631 C C . ALA A 1 92 ? 54.867 15.471 -84.349 1.00 83.31 92 ALA A C 1
ATOM 633 O O . ALA A 1 92 ? 54.354 15.328 -85.459 1.00 83.31 92 ALA A O 1
ATOM 634 N N . ILE A 1 93 ? 54.152 15.381 -83.222 1.00 87.31 93 ILE A N 1
ATOM 635 C CA . ILE A 1 93 ? 52.707 15.146 -83.165 1.00 87.31 93 ILE A CA 1
ATOM 636 C C . ILE A 1 93 ? 52.014 16.471 -82.842 1.00 87.31 93 ILE A C 1
ATOM 638 O O . ILE A 1 93 ? 52.011 16.922 -81.700 1.00 87.31 93 ILE A O 1
ATOM 642 N N . ALA A 1 94 ? 51.381 17.096 -83.836 1.00 84.50 94 ALA A N 1
ATOM 643 C CA . ALA A 1 94 ? 50.598 18.304 -83.586 1.00 84.50 94 ALA A CA 1
ATOM 644 C C . ALA A 1 94 ? 49.495 18.053 -82.534 1.00 84.50 94 ALA A C 1
ATOM 646 O O . ALA A 1 94 ? 49.004 16.935 -82.364 1.00 84.50 94 ALA A O 1
ATOM 647 N N . ALA A 1 95 ? 49.073 19.102 -81.825 1.00 81.62 95 ALA A N 1
ATOM 648 C CA . ALA A 1 95 ? 48.009 18.983 -80.831 1.00 81.62 95 ALA A CA 1
ATOM 649 C C . ALA A 1 95 ? 46.735 18.375 -81.452 1.00 81.62 95 ALA A C 1
ATOM 651 O O . ALA A 1 95 ? 46.243 18.865 -82.467 1.00 81.62 95 ALA A O 1
ATOM 652 N N . ASN A 1 96 ? 46.198 17.327 -80.819 1.00 80.56 96 ASN A N 1
ATOM 653 C CA . ASN A 1 96 ? 45.061 16.528 -81.302 1.00 80.56 96 ASN A CA 1
ATOM 654 C C . ASN A 1 96 ? 45.296 15.768 -82.624 1.00 80.56 96 ASN A C 1
ATOM 656 O O . ASN A 1 96 ? 44.327 15.307 -83.219 1.00 80.56 96 ASN A O 1
ATOM 660 N N . ALA A 1 97 ? 46.542 15.614 -83.090 1.00 87.44 97 ALA A N 1
ATOM 661 C CA . ALA A 1 97 ? 46.834 14.836 -84.299 1.00 87.44 97 ALA A CA 1
ATOM 662 C C . ALA A 1 97 ? 46.571 13.329 -84.134 1.00 87.44 97 ALA A C 1
ATOM 664 O O . ALA A 1 97 ? 46.402 12.637 -85.129 1.00 87.44 97 ALA A O 1
ATOM 665 N N . VAL A 1 98 ? 46.525 12.833 -82.892 1.00 88.50 98 VAL A N 1
ATOM 666 C CA . VAL A 1 98 ? 46.092 11.471 -82.557 1.00 88.50 98 VAL A CA 1
ATOM 667 C C . VAL A 1 98 ? 44.716 11.564 -81.902 1.00 88.50 98 VAL A C 1
ATOM 669 O O . VAL A 1 98 ? 44.601 11.864 -80.712 1.00 88.50 98 VAL A O 1
ATOM 672 N N . GLY A 1 99 ? 43.671 11.378 -82.701 1.00 85.69 99 GLY A N 1
ATOM 673 C CA . GLY A 1 99 ? 42.280 11.328 -82.276 1.00 85.69 99 GLY A CA 1
ATOM 674 C C . GLY A 1 99 ? 41.734 9.901 -82.253 1.00 85.69 99 GLY A C 1
ATOM 675 O O . GLY A 1 99 ? 42.469 8.915 -82.257 1.00 85.69 99 GLY A O 1
ATOM 676 N N . ALA A 1 100 ? 40.405 9.782 -82.222 1.00 80.50 100 ALA A N 1
ATOM 677 C CA . ALA A 1 100 ? 39.735 8.482 -82.186 1.00 80.50 100 ALA A CA 1
ATOM 678 C C . ALA A 1 100 ? 39.912 7.668 -83.483 1.00 80.50 100 ALA A C 1
ATOM 680 O O . ALA A 1 100 ? 39.815 6.450 -83.440 1.00 80.50 100 ALA A O 1
ATOM 681 N N . SER A 1 101 ? 40.171 8.308 -84.630 1.00 86.00 101 SER A N 1
ATOM 682 C CA . SER A 1 101 ? 40.450 7.605 -85.892 1.00 86.00 101 SER A CA 1
ATOM 683 C C . SER A 1 101 ? 41.842 6.974 -85.919 1.00 86.00 101 SER A C 1
ATOM 685 O O . SER A 1 101 ? 42.038 5.963 -86.589 1.00 86.00 101 SER A O 1
ATOM 687 N N . GLU A 1 102 ? 42.792 7.550 -85.182 1.00 89.75 102 GLU A N 1
ATOM 688 C CA . GLU A 1 102 ? 44.172 7.070 -85.080 1.00 89.75 102 GLU A CA 1
ATOM 689 C C . GLU A 1 102 ? 44.355 6.069 -83.923 1.00 89.75 102 GLU A C 1
ATOM 691 O O . GLU A 1 102 ? 45.337 5.329 -83.901 1.00 89.75 102 GLU A O 1
ATOM 696 N N . LEU A 1 103 ? 43.405 6.010 -82.981 1.00 89.31 103 LEU A N 1
ATOM 697 C CA . LEU A 1 103 ? 43.367 5.045 -81.881 1.00 89.31 103 LEU A CA 1
ATOM 698 C C . LEU A 1 103 ? 42.255 4.018 -82.111 1.00 89.31 103 LEU A C 1
ATOM 700 O O . LEU A 1 103 ? 41.095 4.264 -81.795 1.00 89.31 103 LEU A O 1
ATOM 704 N N . ALA A 1 104 ? 42.619 2.840 -82.620 1.00 84.75 104 ALA A N 1
ATOM 705 C CA . ALA A 1 104 ? 41.693 1.712 -82.695 1.00 84.75 104 ALA A CA 1
ATOM 706 C C . ALA A 1 104 ? 41.156 1.313 -81.303 1.00 84.75 104 ALA A C 1
ATOM 708 O O . ALA A 1 104 ? 41.764 1.611 -80.270 1.00 84.75 104 ALA A O 1
ATOM 709 N N . ASP A 1 105 ? 40.039 0.583 -81.264 1.00 83.12 105 ASP A N 1
ATOM 710 C CA . ASP A 1 105 ? 39.479 0.062 -80.013 1.00 83.12 105 ASP A CA 1
ATOM 711 C C . ASP A 1 105 ? 40.529 -0.758 -79.242 1.00 83.12 105 ASP A C 1
ATOM 713 O O . ASP A 1 105 ? 41.102 -1.716 -79.764 1.00 83.12 105 ASP A O 1
ATOM 717 N N . ASN A 1 106 ? 40.762 -0.397 -77.976 1.00 81.06 106 ASN A N 1
ATOM 718 C CA . ASN A 1 106 ? 41.804 -0.960 -77.102 1.00 81.06 106 ASN A CA 1
ATOM 719 C C . ASN A 1 106 ? 43.260 -0.693 -77.532 1.00 81.06 106 ASN A C 1
ATOM 721 O O . ASN A 1 106 ? 44.163 -1.300 -76.965 1.00 81.06 106 ASN A O 1
ATOM 725 N N . ALA A 1 107 ? 43.520 0.227 -78.471 1.00 86.81 107 ALA A N 1
ATOM 726 C CA . ALA A 1 107 ? 44.888 0.606 -78.850 1.00 86.81 107 ALA A CA 1
ATOM 727 C C . ALA A 1 107 ? 45.700 1.172 -77.670 1.00 86.81 107 ALA A C 1
ATOM 729 O O . ALA A 1 107 ? 46.923 1.061 -77.646 1.00 86.81 107 ALA A O 1
ATOM 730 N N . VAL A 1 108 ? 45.019 1.760 -76.679 1.00 89.94 108 VAL A N 1
ATOM 731 C CA . VAL A 1 108 ? 45.615 2.202 -75.413 1.00 89.94 108 VAL A CA 1
ATOM 732 C C . VAL A 1 108 ? 45.305 1.168 -74.329 1.00 89.94 108 VAL A C 1
ATOM 734 O O . VAL A 1 108 ? 44.330 1.293 -73.587 1.00 89.94 108 VAL A O 1
ATOM 737 N N . ASP A 1 109 ? 46.118 0.118 -74.270 1.00 89.44 109 ASP A N 1
ATOM 738 C CA . ASP A 1 109 ? 46.026 -0.929 -73.253 1.00 89.44 109 ASP A CA 1
ATOM 739 C C . ASP A 1 109 ? 46.858 -0.600 -71.994 1.00 89.44 109 ASP A C 1
ATOM 741 O O . ASP A 1 109 ? 47.456 0.471 -71.855 1.00 89.44 109 ASP A O 1
ATOM 745 N N . SER A 1 110 ? 46.911 -1.532 -71.038 1.00 81.81 110 SER A N 1
ATOM 746 C CA . SER A 1 110 ? 47.708 -1.363 -69.816 1.00 81.81 110 SER A CA 1
ATOM 747 C C . SER A 1 110 ? 49.221 -1.304 -70.056 1.00 81.81 110 SER A C 1
ATOM 749 O O . SER A 1 110 ? 49.944 -0.903 -69.153 1.00 81.81 110 SER A O 1
ATOM 751 N N . GLY A 1 111 ? 49.714 -1.739 -71.220 1.00 84.00 111 GLY A N 1
ATOM 752 C CA . GLY A 1 111 ? 51.118 -1.606 -71.612 1.00 84.00 111 GLY A CA 1
ATOM 753 C C . GLY A 1 111 ? 51.429 -0.216 -72.169 1.00 84.00 111 GLY A C 1
ATOM 754 O O . GLY A 1 111 ? 52.499 0.325 -71.896 1.00 84.00 111 GLY A O 1
ATOM 755 N N . ALA A 1 112 ? 50.476 0.387 -72.887 1.00 86.38 112 ALA A N 1
ATOM 756 C CA . ALA A 1 112 ? 50.567 1.760 -73.386 1.00 86.38 112 ALA A CA 1
ATOM 757 C C . ALA A 1 112 ? 50.454 2.813 -72.265 1.00 86.38 112 ALA A C 1
ATOM 759 O O . ALA A 1 112 ? 51.016 3.905 -72.367 1.00 86.38 112 ALA A O 1
ATOM 760 N N . ILE A 1 113 ? 49.747 2.495 -71.176 1.00 89.06 113 ILE A N 1
ATOM 761 C CA . ILE A 1 113 ? 49.623 3.360 -69.997 1.00 89.06 113 ILE A CA 1
ATOM 762 C C . ILE A 1 113 ? 50.697 2.980 -68.975 1.00 89.06 113 ILE A C 1
ATOM 764 O O . ILE A 1 113 ? 50.563 1.998 -68.250 1.00 89.06 113 ILE A O 1
ATOM 768 N N . ALA A 1 114 ? 51.749 3.793 -68.860 1.00 86.25 114 ALA A N 1
ATOM 769 C CA . ALA A 1 114 ? 52.771 3.584 -67.837 1.00 86.25 114 ALA A CA 1
ATOM 770 C C . ALA A 1 114 ? 52.174 3.574 -66.413 1.00 86.25 114 ALA A C 1
ATOM 772 O O . ALA A 1 114 ? 51.175 4.239 -66.119 1.00 86.25 114 ALA A O 1
ATOM 773 N N . THR A 1 115 ? 52.819 2.854 -65.492 1.00 86.81 115 THR A N 1
ATOM 774 C CA . THR A 1 115 ? 52.434 2.840 -64.074 1.00 86.81 115 THR A CA 1
ATOM 775 C C . THR A 1 115 ? 52.348 4.267 -63.527 1.00 86.81 115 THR A C 1
ATOM 777 O O . THR A 1 115 ? 53.286 5.047 -63.670 1.00 86.81 115 THR A O 1
ATOM 780 N N . ASN A 1 116 ? 51.231 4.604 -62.873 1.00 84.06 116 ASN A N 1
ATOM 781 C CA . ASN A 1 116 ? 50.924 5.953 -62.379 1.00 84.06 116 ASN A CA 1
ATOM 782 C C . ASN A 1 116 ? 50.841 7.045 -63.467 1.00 84.06 116 ASN A C 1
ATOM 784 O O . ASN A 1 116 ? 50.965 8.220 -63.143 1.00 84.06 116 ASN A O 1
ATOM 788 N N . ALA A 1 117 ? 50.625 6.717 -64.745 1.00 89.31 117 ALA A N 1
ATOM 789 C CA . ALA A 1 117 ? 50.411 7.745 -65.771 1.00 89.31 117 ALA A CA 1
ATOM 790 C C . ALA A 1 117 ? 49.071 8.486 -65.586 1.00 89.31 117 ALA A C 1
ATOM 792 O O . ALA A 1 117 ? 48.971 9.684 -65.857 1.00 89.31 117 ALA A O 1
ATOM 793 N N . VAL A 1 118 ? 48.048 7.790 -65.077 1.00 91.31 118 VAL A N 1
ATOM 794 C CA . VAL A 1 118 ? 46.730 8.361 -64.771 1.00 91.31 118 VAL A CA 1
ATOM 795 C C . VAL A 1 118 ? 46.645 8.679 -63.276 1.00 91.31 118 VAL A C 1
ATOM 797 O O . VAL A 1 118 ? 46.277 7.837 -62.462 1.00 91.31 118 VAL A O 1
ATOM 800 N N . ILE A 1 119 ? 47.019 9.906 -62.915 1.00 89.94 119 ILE A N 1
ATOM 801 C CA . ILE A 1 119 ? 46.951 10.436 -61.541 1.00 89.94 119 ILE A CA 1
ATOM 802 C C . ILE A 1 119 ? 45.768 11.386 -61.361 1.00 89.94 119 ILE A C 1
ATOM 804 O O . ILE A 1 119 ? 45.186 11.862 -62.333 1.00 89.94 119 ILE A O 1
ATOM 808 N N . THR A 1 120 ? 45.460 11.743 -60.113 1.00 84.31 120 THR A N 1
ATOM 809 C CA . THR A 1 120 ? 44.353 12.650 -59.769 1.00 84.31 120 THR A CA 1
ATOM 810 C C . THR A 1 120 ? 44.395 13.976 -60.531 1.00 84.31 120 THR A C 1
ATOM 812 O O . THR A 1 120 ? 43.363 14.454 -60.963 1.00 84.31 120 THR A O 1
ATOM 815 N N . THR A 1 121 ? 45.563 14.571 -60.795 1.00 87.94 121 THR A N 1
ATOM 816 C CA . THR A 1 121 ? 45.620 15.829 -61.574 1.00 87.94 121 THR A CA 1
ATOM 817 C C . THR A 1 121 ? 45.250 15.656 -63.051 1.00 87.94 121 THR A C 1
ATOM 819 O O . THR A 1 121 ? 44.939 16.638 -63.719 1.00 87.94 121 THR A O 1
ATOM 822 N N . LYS A 1 122 ? 45.287 14.421 -63.570 1.00 90.12 122 LYS A N 1
ATOM 823 C CA . LYS A 1 122 ? 44.856 14.049 -64.926 1.00 90.12 122 LYS A CA 1
ATOM 824 C C . LYS A 1 122 ? 43.386 13.624 -64.983 1.00 90.12 122 LYS A C 1
ATOM 826 O O . LYS A 1 122 ? 42.812 13.639 -66.065 1.00 90.12 122 LYS A O 1
ATOM 831 N N . ILE A 1 123 ? 42.789 13.272 -63.840 1.00 92.31 123 ILE A N 1
ATOM 832 C CA . ILE A 1 123 ? 41.351 13.036 -63.671 1.00 92.31 123 ILE A CA 1
ATOM 833 C C . ILE A 1 123 ? 40.798 14.171 -62.808 1.00 92.31 123 ILE A C 1
ATOM 835 O O . ILE A 1 123 ? 40.716 14.049 -61.588 1.00 92.31 123 ILE A O 1
ATOM 839 N N . THR A 1 124 ? 40.421 15.285 -63.429 1.00 87.69 124 THR A N 1
ATOM 840 C CA . THR A 1 124 ? 39.828 16.399 -62.683 1.00 87.69 124 THR A CA 1
ATOM 841 C C . THR A 1 124 ? 38.497 15.985 -62.053 1.00 87.69 124 THR A C 1
ATOM 843 O O . THR A 1 124 ? 37.870 15.004 -62.469 1.00 87.69 124 THR A O 1
ATOM 846 N N . ASP A 1 125 ? 38.025 16.763 -61.080 1.00 84.81 125 ASP A N 1
ATOM 847 C CA . ASP A 1 125 ? 36.731 16.525 -60.443 1.00 84.81 125 ASP A CA 1
ATOM 848 C C . ASP A 1 125 ? 35.627 16.324 -61.492 1.00 84.81 125 ASP A C 1
ATOM 850 O O . ASP A 1 125 ? 35.598 16.979 -62.538 1.00 84.81 125 ASP A O 1
ATOM 854 N N . LEU A 1 126 ? 34.739 15.363 -61.221 1.00 83.81 126 LEU A N 1
ATOM 855 C CA . LEU A 1 126 ? 33.638 14.955 -62.103 1.00 83.81 126 LEU A CA 1
ATOM 856 C C . LEU A 1 126 ? 34.062 14.339 -63.453 1.00 83.81 126 LEU A C 1
ATOM 858 O O . LEU A 1 126 ? 33.212 14.098 -64.308 1.00 83.81 126 LEU A O 1
ATOM 862 N N . ASN A 1 127 ? 35.345 14.032 -63.685 1.00 87.69 127 ASN A N 1
ATOM 863 C CA . ASN A 1 127 ? 35.756 13.340 -64.913 1.00 87.69 127 ASN A CA 1
ATOM 864 C C . ASN A 1 127 ? 35.326 11.873 -64.960 1.00 87.69 127 ASN A C 1
ATOM 866 O O . ASN A 1 127 ? 35.104 11.366 -66.057 1.00 87.69 127 ASN A O 1
ATOM 870 N N . VAL A 1 128 ? 35.183 11.202 -63.818 1.00 92.56 128 VAL A N 1
ATOM 871 C CA . VAL A 1 128 ? 34.595 9.859 -63.730 1.00 92.56 128 VAL A CA 1
ATOM 872 C C . VAL A 1 128 ? 33.159 10.018 -63.241 1.00 92.56 128 VAL A C 1
ATOM 874 O O . VAL A 1 128 ? 32.910 10.175 -62.049 1.00 92.56 128 VAL A O 1
ATOM 877 N N . THR A 1 129 ? 32.219 10.048 -64.182 1.00 91.38 129 THR A N 1
ATOM 878 C CA . THR A 1 129 ? 30.779 10.145 -63.910 1.00 91.38 129 THR A CA 1
ATOM 879 C C . THR A 1 129 ? 30.151 8.757 -63.846 1.00 91.38 129 THR A C 1
ATOM 881 O O . THR A 1 129 ? 30.753 7.773 -64.280 1.00 91.38 129 THR A O 1
ATOM 884 N N . SER A 1 130 ? 28.914 8.674 -63.354 1.00 85.44 130 SER A N 1
ATOM 885 C CA . SER A 1 130 ? 28.150 7.424 -63.348 1.00 85.44 130 SER A CA 1
ATOM 886 C C . SER A 1 130 ? 28.026 6.803 -64.744 1.00 85.44 130 SER A C 1
ATOM 888 O O . SER A 1 130 ? 28.177 5.600 -64.861 1.00 85.44 130 SER A O 1
ATOM 890 N N . ASP A 1 131 ? 27.871 7.595 -65.809 1.00 87.69 131 ASP A N 1
ATOM 891 C CA . ASP A 1 131 ? 27.778 7.067 -67.184 1.00 87.69 131 ASP A CA 1
ATOM 892 C C . ASP A 1 131 ? 29.089 6.438 -67.687 1.00 87.69 131 ASP A C 1
ATOM 894 O O . ASP A 1 131 ? 29.075 5.559 -68.546 1.00 87.69 131 ASP A O 1
ATOM 898 N N . LYS A 1 132 ? 30.236 6.873 -67.146 1.00 91.88 132 LYS A N 1
ATOM 899 C CA . LYS A 1 132 ? 31.564 6.321 -67.468 1.00 91.88 132 LYS A CA 1
ATOM 900 C C . LYS A 1 132 ? 31.888 5.063 -66.662 1.00 91.88 132 LYS A C 1
ATOM 902 O O . LYS A 1 132 ? 32.831 4.348 -66.993 1.00 91.88 132 LYS A O 1
ATOM 907 N N . LEU A 1 133 ? 31.125 4.795 -65.604 1.00 91.69 133 LEU A N 1
ATOM 908 C CA . LEU A 1 133 ? 31.237 3.599 -64.783 1.00 91.69 133 LEU A CA 1
ATOM 909 C C . LEU A 1 133 ? 30.046 2.691 -65.072 1.00 91.69 133 LEU A C 1
ATOM 911 O O . LEU A 1 133 ? 28.941 2.926 -64.598 1.00 91.69 133 LEU A O 1
ATOM 915 N N . ALA A 1 134 ? 30.276 1.596 -65.795 1.00 88.38 134 ALA A N 1
ATOM 916 C CA . ALA A 1 134 ? 29.229 0.597 -65.996 1.00 88.38 134 ALA A CA 1
ATOM 917 C C . ALA A 1 134 ? 28.632 0.141 -64.647 1.00 88.38 134 ALA A C 1
ATOM 919 O O . ALA A 1 134 ? 29.333 0.106 -63.627 1.00 88.38 134 ALA A O 1
ATOM 920 N N . SER A 1 135 ? 27.351 -0.236 -64.625 1.00 88.81 135 SER A N 1
ATOM 921 C CA . SER A 1 135 ? 26.702 -0.733 -63.406 1.00 88.81 135 SER A CA 1
ATOM 922 C C . SER A 1 135 ? 27.515 -1.879 -62.788 1.00 88.81 135 SER A C 1
ATOM 924 O O . SER A 1 135 ? 27.952 -2.787 -63.492 1.00 88.81 135 SER A O 1
ATOM 926 N N . ASN A 1 136 ? 27.734 -1.833 -61.470 1.00 83.56 136 ASN A N 1
ATOM 927 C CA . ASN A 1 136 ? 28.562 -2.787 -60.711 1.00 83.56 136 ASN A CA 1
ATOM 928 C C . ASN A 1 136 ? 30.059 -2.822 -61.081 1.00 83.56 136 ASN A C 1
ATOM 930 O O . ASN A 1 136 ? 30.783 -3.692 -60.600 1.00 83.56 136 ASN A O 1
ATOM 934 N N . SER A 1 137 ? 30.563 -1.888 -61.896 1.00 91.94 137 SER A N 1
ATOM 935 C CA . SER A 1 137 ? 31.991 -1.821 -62.242 1.00 91.94 137 SER A CA 1
ATOM 936 C C . SER A 1 137 ? 32.886 -1.559 -61.031 1.00 91.94 137 SER A C 1
ATOM 938 O O . SER A 1 137 ? 34.007 -2.065 -60.998 1.00 91.94 137 SER A O 1
ATOM 940 N N . VAL A 1 138 ? 32.398 -0.838 -60.019 1.00 92.25 138 VAL A N 1
ATOM 941 C CA . VAL A 1 138 ? 33.077 -0.636 -58.734 1.00 92.25 138 VAL A CA 1
ATOM 942 C C . VAL A 1 138 ? 32.440 -1.557 -57.693 1.00 92.25 138 VAL A C 1
ATOM 944 O O . VAL A 1 138 ? 31.454 -1.214 -57.048 1.00 92.25 138 VAL A O 1
ATOM 947 N N . THR A 1 139 ? 32.981 -2.766 -57.565 1.00 91.38 139 THR A N 1
ATOM 948 C CA . THR A 1 139 ? 32.541 -3.757 -56.575 1.00 91.38 139 THR A CA 1
ATOM 949 C C . THR A 1 139 ? 33.206 -3.519 -55.223 1.00 91.38 139 THR A C 1
ATOM 951 O O . THR A 1 139 ? 34.246 -2.868 -55.143 1.00 91.38 139 THR A O 1
ATOM 954 N N . THR A 1 140 ? 32.681 -4.135 -54.163 1.00 84.81 140 THR A N 1
ATOM 955 C CA . THR A 1 140 ? 33.279 -4.067 -52.817 1.00 84.81 140 THR A CA 1
ATOM 956 C C . THR A 1 140 ? 34.741 -4.511 -52.799 1.00 84.81 140 THR A C 1
ATOM 958 O O . THR A 1 140 ? 35.553 -3.837 -52.198 1.00 84.81 140 THR A O 1
ATOM 961 N N . VAL A 1 141 ? 35.127 -5.547 -53.554 1.00 88.12 141 VAL A N 1
ATOM 962 C CA . VAL A 1 141 ? 36.538 -5.987 -53.667 1.00 88.12 141 VAL A CA 1
ATOM 963 C C . VAL A 1 141 ? 37.468 -4.907 -54.249 1.00 88.12 141 VAL A C 1
ATOM 965 O O . VAL A 1 141 ? 38.659 -4.897 -53.955 1.00 88.12 141 VAL A O 1
ATOM 968 N N . 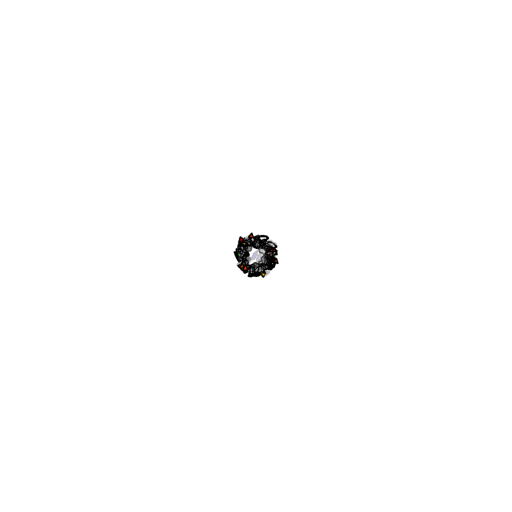LYS A 1 142 ? 36.945 -3.986 -55.071 1.00 91.31 142 LYS A N 1
ATOM 969 C CA . LYS A 1 142 ? 37.723 -2.878 -55.656 1.00 91.31 142 LYS A CA 1
ATOM 970 C C . LYS A 1 142 ? 37.851 -1.684 -54.706 1.00 91.31 142 LYS A C 1
ATOM 972 O O . LYS A 1 142 ? 38.610 -0.762 -54.991 1.00 91.31 142 LYS A O 1
ATOM 977 N N . ILE A 1 143 ? 37.116 -1.688 -53.595 1.00 90.06 143 ILE A N 1
ATOM 978 C CA . ILE A 1 143 ? 37.154 -0.665 -52.554 1.00 90.06 143 ILE A CA 1
ATOM 979 C C . ILE A 1 143 ? 37.790 -1.303 -51.320 1.00 90.06 143 ILE A C 1
ATOM 981 O O . ILE A 1 143 ? 37.199 -2.178 -50.702 1.00 90.06 143 ILE A O 1
ATOM 985 N N . LEU A 1 144 ? 38.987 -0.864 -50.935 1.00 86.69 144 LEU A N 1
ATOM 986 C CA . LEU A 1 144 ? 39.596 -1.347 -49.694 1.00 86.69 144 LEU A CA 1
ATOM 987 C C . LEU A 1 144 ? 38.712 -1.005 -48.485 1.00 86.69 144 LEU A C 1
ATOM 989 O O . LEU A 1 144 ? 38.103 0.070 -48.432 1.00 86.69 144 LEU A O 1
ATOM 993 N N . ASP A 1 145 ? 38.693 -1.901 -47.498 1.00 80.50 145 ASP A N 1
ATOM 994 C CA . ASP A 1 145 ? 37.981 -1.689 -46.240 1.00 80.50 145 ASP A CA 1
ATOM 995 C C . ASP A 1 145 ? 38.400 -0.355 -45.602 1.00 80.50 145 ASP A C 1
ATOM 997 O O . ASP A 1 145 ? 39.580 -0.016 -45.519 1.00 80.50 145 ASP A O 1
ATOM 1001 N N . GLY A 1 146 ? 37.413 0.437 -45.178 1.00 74.94 146 GLY A N 1
ATOM 1002 C CA . GLY A 1 146 ? 37.630 1.768 -44.600 1.00 74.94 146 GLY A CA 1
ATOM 1003 C C . GLY A 1 146 ? 37.750 2.917 -45.611 1.00 74.94 146 GLY A C 1
ATOM 1004 O O . GLY A 1 146 ? 37.683 4.078 -45.202 1.00 74.94 146 GLY A O 1
ATOM 1005 N N . ASN A 1 147 ? 37.840 2.655 -46.923 1.00 82.50 147 ASN A N 1
ATOM 1006 C CA . ASN A 1 147 ? 37.871 3.737 -47.918 1.00 82.50 147 ASN A CA 1
ATOM 1007 C C . ASN A 1 147 ? 36.532 4.476 -48.033 1.00 82.50 147 ASN A C 1
ATOM 1009 O O . ASN A 1 147 ? 36.529 5.681 -48.295 1.00 82.50 147 ASN A O 1
ATOM 1013 N N . VAL A 1 148 ? 35.409 3.797 -47.796 1.00 86.19 148 VAL A N 1
ATOM 1014 C CA . VAL A 1 148 ? 34.083 4.416 -47.668 1.00 86.19 148 VAL A CA 1
ATOM 1015 C C . VAL A 1 148 ? 33.741 4.480 -46.183 1.00 86.19 148 VAL A C 1
ATOM 1017 O O . VAL A 1 148 ? 33.438 3.468 -45.560 1.00 86.19 148 VAL A O 1
ATOM 1020 N N . THR A 1 149 ? 33.842 5.673 -45.600 1.00 80.69 149 THR A N 1
ATOM 1021 C CA . THR A 1 149 ? 33.467 5.935 -44.205 1.00 80.69 149 THR A CA 1
ATOM 1022 C C . THR A 1 149 ? 32.047 6.489 -44.140 1.00 80.69 149 THR A C 1
ATOM 1024 O O . THR A 1 149 ? 31.546 7.007 -45.136 1.00 80.69 149 THR A O 1
ATOM 1027 N N . TYR A 1 150 ? 31.411 6.458 -42.965 1.00 69.25 150 TYR A N 1
ATOM 1028 C CA . TYR A 1 150 ? 30.082 7.061 -42.785 1.00 69.25 150 TYR A CA 1
ATOM 1029 C C . TYR A 1 150 ? 30.036 8.541 -43.189 1.00 69.25 150 TYR A C 1
ATOM 1031 O O . TYR A 1 150 ? 29.055 8.968 -43.776 1.00 69.25 150 TYR A O 1
ATOM 1039 N N . ALA A 1 151 ? 31.120 9.301 -42.991 1.00 69.44 151 ALA A N 1
ATOM 1040 C CA . ALA A 1 151 ? 31.213 10.697 -43.436 1.00 69.44 151 ALA A CA 1
ATOM 1041 C C . ALA A 1 151 ? 31.196 10.869 -44.969 1.00 69.44 151 ALA A C 1
ATOM 1043 O O . ALA A 1 151 ? 30.948 11.964 -45.462 1.00 69.44 151 ALA A O 1
ATOM 1044 N N . LYS A 1 152 ? 31.495 9.803 -45.724 1.00 78.06 152 LYS A N 1
ATOM 1045 C CA . LYS A 1 152 ? 31.448 9.774 -47.194 1.00 78.06 152 LYS A CA 1
ATOM 1046 C C . LYS A 1 152 ? 30.113 9.245 -47.725 1.00 78.06 152 LYS A C 1
ATOM 1048 O O . LYS A 1 152 ? 29.881 9.310 -48.929 1.00 78.06 152 LYS A O 1
ATOM 1053 N N . LEU A 1 153 ? 29.261 8.703 -46.855 1.00 79.31 153 LEU A N 1
ATOM 1054 C CA . LEU A 1 153 ? 27.912 8.272 -47.195 1.00 79.31 153 LEU A CA 1
ATOM 1055 C C . LEU A 1 153 ? 26.963 9.437 -46.907 1.00 79.31 153 LEU A C 1
ATOM 1057 O O . LEU A 1 153 ? 26.863 9.894 -45.773 1.00 79.31 153 LEU A O 1
ATOM 1061 N N . ASN A 1 154 ? 26.267 9.928 -47.930 1.00 70.00 154 ASN A N 1
ATOM 1062 C CA . ASN A 1 154 ? 25.192 10.896 -47.739 1.00 70.00 154 ASN A CA 1
ATOM 1063 C C . ASN A 1 154 ? 23.952 10.161 -47.211 1.00 70.00 154 ASN A C 1
ATOM 1065 O O . ASN A 1 154 ? 23.088 9.791 -48.000 1.00 70.00 154 ASN A O 1
ATOM 1069 N N . LEU A 1 155 ? 23.934 9.873 -45.908 1.00 75.31 155 LEU A N 1
ATOM 1070 C CA . LEU A 1 155 ? 22.818 9.210 -45.241 1.00 75.31 155 LEU A CA 1
ATOM 1071 C C . LEU A 1 155 ? 21.764 10.256 -44.838 1.00 75.31 155 LEU A C 1
ATOM 1073 O O . LEU A 1 155 ? 22.036 11.121 -44.009 1.00 75.31 155 LEU A O 1
ATOM 1077 N N . SER A 1 156 ? 20.577 10.172 -45.424 1.00 70.00 156 SER A N 1
ATOM 1078 C CA . SER A 1 156 ? 19.342 10.837 -45.001 1.00 70.00 156 SER A CA 1
ATOM 1079 C C . SER A 1 156 ? 18.672 10.076 -43.846 1.00 70.00 156 SER A C 1
ATOM 1081 O O . SER A 1 156 ? 19.006 8.921 -43.564 1.00 70.00 156 SER A O 1
ATOM 1083 N N . ASP A 1 157 ? 17.699 10.701 -43.178 1.00 56.94 157 ASP A N 1
ATOM 1084 C CA . ASP A 1 157 ? 16.915 10.045 -42.124 1.00 56.94 157 ASP A CA 1
ATOM 1085 C C . ASP A 1 157 ? 16.245 8.766 -42.663 1.00 56.94 157 ASP A C 1
ATOM 1087 O O . ASP A 1 157 ? 15.461 8.806 -43.610 1.00 56.94 157 ASP A O 1
ATOM 1091 N N . GLY A 1 158 ? 16.569 7.619 -42.056 1.00 57.84 158 GLY A N 1
ATOM 1092 C CA . GLY A 1 158 ? 16.087 6.297 -42.482 1.00 57.84 158 GLY A CA 1
ATOM 1093 C C . GLY A 1 158 ? 17.055 5.489 -43.358 1.00 57.84 158 GLY A C 1
ATOM 1094 O O . GLY A 1 158 ? 16.808 4.303 -43.580 1.00 57.84 158 GLY A O 1
ATOM 1095 N N . ASP A 1 159 ? 18.189 6.062 -43.777 1.00 69.50 159 ASP A N 1
ATOM 1096 C CA . ASP A 1 159 ? 19.170 5.388 -44.649 1.00 69.50 159 ASP A CA 1
ATOM 1097 C C . ASP A 1 159 ? 19.958 4.258 -43.966 1.00 69.50 159 ASP A C 1
ATOM 1099 O O . ASP A 1 159 ? 20.721 3.538 -44.616 1.00 69.50 159 ASP A O 1
ATOM 1103 N N . ILE A 1 160 ? 19.753 4.051 -42.663 1.00 74.06 160 ILE A N 1
ATOM 1104 C CA . ILE A 1 160 ? 20.168 2.836 -41.958 1.00 74.06 160 ILE A CA 1
ATOM 1105 C C . ILE A 1 160 ? 18.914 1.979 -41.728 1.00 74.06 160 ILE A C 1
ATOM 1107 O O . ILE A 1 160 ? 18.252 2.132 -40.699 1.00 74.06 160 ILE A O 1
ATOM 1111 N N . PRO A 1 161 ? 18.560 1.061 -42.653 1.00 61.69 161 PRO A N 1
ATOM 1112 C CA . PRO A 1 161 ? 17.453 0.141 -42.438 1.00 61.69 161 PRO A CA 1
ATOM 1113 C C . PRO A 1 161 ? 17.654 -0.639 -41.141 1.00 61.69 161 PRO A C 1
ATOM 1115 O O . PRO A 1 161 ? 18.763 -1.107 -40.877 1.00 61.69 161 PRO A O 1
ATOM 1118 N N . GLY A 1 162 ? 16.584 -0.871 -40.376 1.00 62.84 162 GLY A N 1
ATOM 1119 C CA . GLY A 1 162 ? 16.651 -1.620 -39.112 1.00 62.84 162 GLY A CA 1
ATOM 1120 C C . GLY A 1 162 ? 17.328 -2.993 -39.234 1.00 62.84 162 GLY A C 1
ATOM 1121 O O . GLY A 1 162 ? 18.001 -3.422 -38.311 1.00 62.84 162 GLY A O 1
ATOM 1122 N N . ALA A 1 163 ? 17.278 -3.641 -40.405 1.00 59.19 163 ALA A N 1
ATOM 1123 C CA . ALA A 1 163 ? 17.991 -4.896 -40.681 1.00 59.19 163 ALA A CA 1
ATOM 1124 C C . ALA A 1 163 ? 19.534 -4.781 -40.678 1.00 59.19 163 ALA A C 1
ATOM 1126 O O . ALA A 1 163 ? 20.230 -5.795 -40.644 1.00 59.19 163 ALA A O 1
ATOM 1127 N N . LYS A 1 164 ? 20.085 -3.563 -40.756 1.00 68.06 164 LYS A N 1
ATOM 1128 C CA . LYS A 1 164 ? 21.518 -3.266 -40.591 1.00 68.06 164 LYS A CA 1
ATOM 1129 C C . LYS A 1 164 ? 21.883 -2.935 -39.142 1.00 68.06 164 LYS A C 1
ATOM 1131 O O . LYS A 1 164 ? 23.067 -2.966 -38.810 1.00 68.06 164 LYS A O 1
ATOM 1136 N N . LEU A 1 165 ? 20.893 -2.673 -38.285 1.00 76.75 165 LEU A N 1
ATOM 1137 C CA . LEU A 1 165 ? 21.065 -2.618 -36.838 1.00 76.75 165 LEU A CA 1
ATOM 1138 C C . LEU A 1 165 ? 20.969 -4.049 -36.299 1.00 76.75 165 LEU A C 1
ATOM 1140 O O . LEU A 1 165 ? 19.913 -4.675 -36.296 1.00 76.75 165 LEU A O 1
ATOM 1144 N N . THR A 1 166 ? 22.106 -4.601 -35.897 1.00 69.56 166 THR A N 1
ATOM 1145 C CA . THR A 1 166 ? 22.163 -5.928 -35.272 1.00 69.56 166 THR A CA 1
ATOM 1146 C C . THR A 1 166 ? 21.921 -5.804 -33.768 1.00 69.56 166 THR A C 1
ATOM 1148 O O . THR A 1 166 ? 21.963 -4.707 -33.208 1.00 69.56 166 THR A O 1
ATOM 1151 N N . SER A 1 167 ? 21.648 -6.915 -33.077 1.00 69.56 167 SER A N 1
ATOM 1152 C CA . SER A 1 167 ? 21.489 -6.892 -31.619 1.00 69.56 167 SER A CA 1
ATOM 1153 C C . SER A 1 167 ? 22.690 -6.208 -30.955 1.00 69.56 167 SER A C 1
ATOM 1155 O O . SER A 1 167 ? 23.837 -6.537 -31.249 1.00 69.56 167 SER A O 1
ATOM 1157 N N . SER A 1 168 ? 22.415 -5.245 -30.072 1.00 72.94 168 SER A N 1
ATOM 1158 C CA . SER A 1 168 ? 23.420 -4.431 -29.368 1.00 72.94 168 SER A CA 1
ATOM 1159 C C . SER A 1 168 ? 24.242 -3.464 -30.235 1.00 72.94 168 SER A C 1
ATOM 1161 O O . SER A 1 168 ? 25.195 -2.875 -29.729 1.00 72.94 168 SER A O 1
ATOM 1163 N N . SER A 1 169 ? 23.894 -3.244 -31.510 1.00 81.00 169 SER A N 1
ATOM 1164 C CA . SER A 1 169 ? 24.620 -2.285 -32.362 1.00 81.00 169 SER A CA 1
ATOM 1165 C C . SER A 1 169 ? 24.364 -0.820 -31.997 1.00 81.00 169 SER A C 1
ATOM 1167 O O . SER A 1 169 ? 25.130 0.051 -32.408 1.00 81.00 169 SER A O 1
ATOM 1169 N N . VAL A 1 170 ? 23.285 -0.551 -31.256 1.00 86.44 170 VAL A N 1
ATOM 1170 C CA . VAL A 1 170 ? 22.981 0.751 -30.654 1.00 86.44 170 VAL A CA 1
ATOM 1171 C C . VAL A 1 170 ? 23.172 0.631 -29.145 1.00 86.44 170 VAL A C 1
ATOM 1173 O O . VAL A 1 170 ? 22.421 -0.051 -28.452 1.00 86.44 170 VAL A O 1
ATOM 1176 N N . THR A 1 171 ? 24.212 1.282 -28.649 1.00 84.50 171 THR A N 1
ATOM 1177 C CA . THR A 1 171 ? 24.580 1.389 -27.238 1.00 84.50 171 THR A CA 1
ATOM 1178 C C . THR A 1 171 ? 24.204 2.766 -26.706 1.00 84.50 171 THR A C 1
ATOM 1180 O O . THR A 1 171 ? 23.933 3.698 -27.467 1.00 84.50 171 THR A O 1
ATOM 1183 N N . SER A 1 172 ? 24.231 2.936 -25.385 1.00 79.81 172 SER A N 1
ATOM 1184 C CA . SER A 1 172 ? 23.886 4.215 -24.759 1.00 79.81 172 SER A CA 1
ATOM 1185 C C . SER A 1 172 ? 24.780 5.378 -25.204 1.00 79.81 172 SER A C 1
ATOM 1187 O O . SER A 1 172 ? 24.328 6.511 -25.165 1.00 79.81 172 SER A O 1
ATOM 1189 N N . SER A 1 173 ? 26.020 5.141 -25.655 1.00 82.50 173 SER A N 1
ATOM 1190 C CA . SER A 1 173 ? 26.889 6.215 -26.166 1.00 82.50 173 SER A CA 1
ATOM 1191 C C . SER A 1 173 ? 26.490 6.714 -27.556 1.00 82.50 173 SER A C 1
ATOM 1193 O O . SER A 1 173 ? 26.940 7.776 -27.973 1.00 82.50 173 SER A O 1
ATOM 1195 N N . GLN A 1 174 ? 25.683 5.941 -28.287 1.00 86.12 174 GLN A N 1
ATOM 1196 C CA . GLN A 1 174 ? 25.154 6.305 -29.605 1.00 86.12 174 GLN A CA 1
ATOM 1197 C C . GLN A 1 174 ? 23.783 6.990 -29.506 1.00 86.12 174 GLN A C 1
ATOM 1199 O O . GLN A 1 174 ? 23.292 7.506 -30.506 1.00 86.12 174 GLN A O 1
ATOM 1204 N N . LEU A 1 175 ? 23.176 7.014 -28.315 1.00 87.94 175 LEU A N 1
ATOM 1205 C CA . LEU A 1 175 ? 21.925 7.709 -28.037 1.00 87.94 175 LEU A CA 1
ATOM 1206 C C . LEU A 1 175 ? 22.232 8.996 -27.273 1.00 87.94 175 LEU A C 1
ATOM 1208 O O . LEU A 1 175 ? 22.739 8.965 -26.153 1.00 87.94 175 LEU A O 1
ATOM 1212 N N . ALA A 1 176 ? 21.914 10.146 -27.866 1.00 86.38 176 ALA A N 1
ATOM 1213 C CA . ALA A 1 176 ? 21.993 11.410 -27.144 1.00 86.38 176 ALA A CA 1
ATOM 1214 C C . ALA A 1 176 ? 20.985 11.426 -25.979 1.00 86.38 176 ALA A C 1
ATOM 1216 O O . ALA A 1 176 ? 19.943 10.764 -26.030 1.00 86.38 176 ALA A O 1
ATOM 1217 N N . THR A 1 177 ? 21.265 12.198 -24.929 1.00 87.12 177 THR A N 1
ATOM 1218 C CA . THR A 1 177 ? 20.322 12.388 -23.818 1.00 87.12 177 THR A CA 1
ATOM 1219 C C . THR A 1 177 ? 18.966 12.853 -24.353 1.00 87.12 177 THR A C 1
ATOM 1221 O O . THR A 1 177 ? 18.910 13.792 -25.143 1.00 87.12 177 THR A O 1
ATOM 1224 N N . ASN A 1 178 ? 17.882 12.206 -23.915 1.00 84.12 178 ASN A N 1
ATOM 1225 C CA . ASN A 1 178 ? 16.504 12.458 -24.364 1.00 84.12 178 ASN A CA 1
ATOM 1226 C C . ASN A 1 178 ? 16.241 12.209 -25.863 1.00 84.12 178 ASN A C 1
ATOM 1228 O O . ASN A 1 178 ? 15.241 12.692 -26.379 1.00 84.12 178 ASN A O 1
ATOM 1232 N N . SER A 1 179 ? 17.101 11.463 -26.567 1.00 90.38 179 SER A N 1
ATOM 1233 C CA . SER A 1 179 ? 16.865 11.106 -27.981 1.00 90.38 179 SER A CA 1
ATOM 1234 C C . SER A 1 179 ? 15.730 10.100 -28.192 1.00 90.38 179 SER A C 1
ATOM 1236 O O . SER A 1 179 ? 15.190 10.024 -29.288 1.00 90.38 179 SER A O 1
ATOM 1238 N N . VAL A 1 180 ? 15.363 9.344 -27.155 1.00 91.94 180 VAL A N 1
ATOM 1239 C CA . VAL A 1 180 ? 14.189 8.465 -27.152 1.00 91.94 180 VAL A CA 1
ATOM 1240 C C . VAL A 1 180 ? 13.146 9.102 -26.241 1.00 91.94 180 VAL A C 1
ATOM 1242 O O . VAL A 1 180 ? 13.246 9.003 -25.016 1.00 91.94 180 VAL A O 1
ATOM 1245 N N . THR A 1 181 ? 12.184 9.810 -26.828 1.00 92.25 181 THR A N 1
ATOM 1246 C CA . THR A 1 181 ? 11.038 10.386 -26.118 1.00 92.25 181 THR A CA 1
ATOM 1247 C C . THR A 1 181 ? 9.805 9.498 -26.293 1.00 92.25 181 THR A C 1
ATOM 1249 O O . THR A 1 181 ? 9.853 8.450 -26.937 1.00 92.25 181 THR A O 1
ATOM 1252 N N . ALA A 1 182 ? 8.675 9.908 -25.713 1.00 87.75 182 ALA A N 1
ATOM 1253 C CA . ALA A 1 182 ? 7.414 9.197 -25.895 1.00 87.75 182 ALA A CA 1
ATOM 1254 C C . ALA A 1 182 ? 6.973 9.133 -27.371 1.00 87.75 182 ALA A C 1
ATOM 1256 O O . ALA A 1 182 ? 6.296 8.189 -27.741 1.00 87.75 182 ALA A O 1
ATOM 1257 N N . THR A 1 183 ? 7.369 10.092 -28.217 1.00 89.25 183 THR A N 1
ATOM 1258 C CA . THR A 1 183 ? 6.997 10.104 -29.645 1.00 89.25 183 THR A CA 1
ATOM 1259 C C . THR A 1 183 ? 7.718 9.015 -30.442 1.00 89.25 183 THR A C 1
ATOM 1261 O O . THR A 1 183 ? 7.160 8.474 -31.393 1.00 89.25 183 THR A O 1
ATOM 1264 N N . GLU A 1 184 ? 8.951 8.673 -30.058 1.00 90.75 184 GLU A N 1
ATOM 1265 C CA . GLU A 1 184 ? 9.738 7.613 -30.699 1.00 90.75 184 GLU A CA 1
ATOM 1266 C C . GLU A 1 184 ? 9.360 6.208 -30.199 1.00 90.75 184 GLU A C 1
ATOM 1268 O O . GLU A 1 184 ? 9.762 5.209 -30.800 1.00 90.75 184 GLU A O 1
ATOM 1273 N N . LEU A 1 185 ? 8.584 6.111 -29.115 1.00 92.38 185 LEU A N 1
ATOM 1274 C CA . LEU A 1 185 ? 8.060 4.856 -28.584 1.00 92.38 185 LEU A CA 1
ATOM 1275 C C . LEU A 1 185 ? 6.612 4.678 -29.039 1.00 92.38 185 LEU A C 1
ATOM 1277 O O . LEU A 1 185 ? 5.725 5.417 -28.626 1.00 92.38 185 LEU A O 1
ATOM 1281 N N . ALA A 1 186 ? 6.355 3.663 -29.863 1.00 89.69 186 ALA A N 1
ATOM 1282 C CA . ALA A 1 186 ? 4.982 3.277 -30.172 1.00 89.69 186 ALA A CA 1
ATOM 1283 C C . ALA A 1 186 ? 4.218 2.883 -28.893 1.00 89.69 186 ALA A C 1
ATOM 1285 O O . ALA A 1 186 ? 4.815 2.435 -27.908 1.00 89.69 186 ALA A O 1
ATOM 1286 N N . ASP A 1 187 ? 2.889 2.986 -28.924 1.00 89.31 187 ASP A N 1
ATOM 1287 C CA . ASP A 1 187 ? 2.047 2.536 -27.816 1.00 89.31 187 ASP A CA 1
ATOM 1288 C C . ASP A 1 187 ? 2.351 1.069 -27.474 1.00 89.31 187 ASP A C 1
ATOM 1290 O O . ASP A 1 187 ? 2.309 0.188 -28.335 1.00 89.31 187 ASP A O 1
ATOM 1294 N N . ASN A 1 188 ? 2.640 0.804 -26.196 1.00 85.75 188 ASN A N 1
ATOM 1295 C CA . ASN A 1 188 ? 3.069 -0.499 -25.666 1.00 85.75 188 ASN A CA 1
ATOM 1296 C C . ASN A 1 188 ? 4.449 -0.998 -26.144 1.00 85.75 188 ASN A C 1
ATOM 1298 O O . ASN A 1 188 ? 4.777 -2.157 -25.909 1.00 85.75 188 ASN A O 1
ATOM 1302 N N . ALA A 1 189 ? 5.284 -0.154 -26.764 1.00 91.38 189 ALA A N 1
ATOM 1303 C CA . ALA A 1 189 ? 6.646 -0.540 -27.156 1.00 91.38 189 ALA A CA 1
ATOM 1304 C C . ALA A 1 189 ? 7.530 -0.932 -25.958 1.00 91.38 189 ALA A C 1
ATOM 1306 O O . ALA A 1 189 ? 8.454 -1.729 -26.104 1.00 91.38 189 ALA A O 1
ATOM 1307 N N . VAL A 1 190 ? 7.247 -0.377 -24.775 1.00 93.56 190 VAL A N 1
ATOM 1308 C CA . VAL A 1 190 ? 7.887 -0.759 -23.511 1.00 93.56 190 VAL A CA 1
ATOM 1309 C C . VAL A 1 190 ? 6.940 -1.683 -22.748 1.00 93.56 190 VAL A C 1
ATOM 1311 O O . VAL A 1 190 ? 6.159 -1.241 -21.908 1.00 93.56 190 VAL A O 1
ATOM 1314 N N . ASP A 1 191 ? 6.983 -2.968 -23.088 1.00 92.50 191 ASP A N 1
ATOM 1315 C CA . ASP A 1 191 ? 6.200 -4.012 -22.431 1.00 92.50 191 ASP A CA 1
ATOM 1316 C C . ASP A 1 191 ? 6.953 -4.652 -21.244 1.00 92.50 191 ASP A C 1
ATOM 1318 O O . ASP A 1 191 ? 8.080 -4.282 -20.898 1.00 92.50 191 ASP A O 1
ATOM 1322 N N . ASN A 1 192 ? 6.332 -5.650 -20.609 1.00 86.56 192 ASN A N 1
ATOM 1323 C CA . ASN A 1 192 ? 6.952 -6.381 -19.501 1.00 86.56 192 ASN A CA 1
ATOM 1324 C C . ASN A 1 192 ? 8.235 -7.127 -19.907 1.00 86.56 192 ASN A C 1
ATOM 1326 O O . ASN A 1 192 ? 9.065 -7.394 -19.046 1.00 86.56 192 ASN A O 1
ATOM 1330 N N . GLY A 1 193 ? 8.400 -7.496 -21.181 1.00 88.19 193 GLY A N 1
ATOM 1331 C CA . GLY A 1 193 ? 9.617 -8.140 -21.677 1.00 88.19 193 GLY A CA 1
ATOM 1332 C C . GLY A 1 193 ? 10.758 -7.143 -21.886 1.00 88.19 193 GLY A C 1
ATOM 1333 O O . GLY A 1 193 ? 11.920 -7.480 -21.656 1.00 88.19 193 GLY A O 1
ATOM 1334 N N . ALA A 1 194 ? 10.430 -5.909 -22.274 1.00 91.25 194 ALA A N 1
ATOM 1335 C CA . ALA A 1 194 ? 11.374 -4.809 -22.435 1.00 91.25 194 ALA A CA 1
ATOM 1336 C C . ALA A 1 194 ? 11.907 -4.288 -21.087 1.00 91.25 194 ALA A C 1
ATOM 1338 O O . ALA A 1 194 ? 13.050 -3.830 -21.003 1.00 91.25 194 ALA A O 1
ATOM 1339 N N . ILE A 1 195 ? 11.106 -4.370 -20.020 1.00 93.00 195 ILE A N 1
ATOM 1340 C CA . ILE A 1 195 ? 11.507 -3.973 -18.666 1.00 93.00 195 ILE A CA 1
ATOM 1341 C C . ILE A 1 195 ? 12.100 -5.179 -17.929 1.00 93.00 195 ILE A C 1
ATOM 1343 O O . ILE A 1 195 ? 11.384 -6.042 -17.431 1.00 93.00 195 ILE A O 1
ATOM 1347 N N . ALA A 1 196 ? 13.426 -5.221 -17.791 1.00 90.56 196 ALA A N 1
ATOM 1348 C CA . ALA A 1 196 ? 14.081 -6.269 -17.008 1.00 90.56 196 ALA A CA 1
ATOM 1349 C C . ALA A 1 196 ? 13.622 -6.276 -15.532 1.00 90.56 196 ALA A C 1
ATOM 1351 O O . ALA A 1 196 ? 13.264 -5.242 -14.959 1.00 90.56 196 ALA A O 1
ATOM 1352 N N . ASN A 1 197 ? 13.707 -7.436 -14.873 1.00 89.62 197 ASN A N 1
ATOM 1353 C CA . ASN A 1 197 ? 13.430 -7.548 -13.438 1.00 89.62 197 ASN A CA 1
ATOM 1354 C C . ASN A 1 197 ? 14.270 -6.534 -12.644 1.00 89.62 197 ASN A C 1
ATOM 1356 O O . ASN A 1 197 ? 15.479 -6.427 -12.847 1.00 89.62 197 ASN A O 1
ATOM 1360 N N . LEU A 1 198 ? 13.628 -5.798 -11.728 1.00 87.31 198 LEU A N 1
ATOM 1361 C CA . LEU A 1 198 ? 14.240 -4.722 -10.929 1.00 87.31 198 LEU A CA 1
ATOM 1362 C C . LEU A 1 198 ? 14.753 -3.517 -11.747 1.00 87.31 198 LEU A C 1
ATOM 1364 O O . LEU A 1 198 ? 15.440 -2.646 -11.205 1.00 87.31 198 LEU A O 1
ATOM 1368 N N . ALA A 1 199 ? 14.418 -3.406 -13.038 1.00 93.31 199 ALA A N 1
ATOM 1369 C CA . ALA A 1 199 ? 14.801 -2.247 -13.843 1.00 93.31 199 ALA A CA 1
ATOM 1370 C C . ALA A 1 199 ? 14.119 -0.960 -13.363 1.00 93.31 199 ALA A C 1
ATOM 1372 O O . ALA A 1 199 ? 14.744 0.100 -13.406 1.00 93.31 199 ALA A O 1
ATOM 1373 N N . VAL A 1 200 ? 12.899 -1.048 -12.828 1.00 93.94 200 VAL A N 1
ATOM 1374 C CA . VAL A 1 200 ? 12.187 0.065 -12.187 1.00 93.94 200 VAL A CA 1
ATOM 1375 C C . VAL A 1 200 ? 12.123 -0.204 -10.683 1.00 93.94 200 VAL A C 1
ATOM 1377 O O . VAL A 1 200 ? 11.350 -1.037 -10.220 1.00 93.94 200 VAL A O 1
ATOM 1380 N N . THR A 1 201 ? 12.979 0.465 -9.911 1.00 92.81 201 THR A N 1
ATOM 1381 C CA . THR A 1 201 ? 13.004 0.378 -8.442 1.00 92.81 201 THR A CA 1
ATOM 1382 C C . THR A 1 201 ? 12.339 1.601 -7.824 1.00 92.81 201 THR A C 1
ATOM 1384 O O . THR A 1 201 ? 12.221 2.637 -8.477 1.00 92.81 201 THR A O 1
ATOM 1387 N N . GLY A 1 202 ? 11.969 1.523 -6.540 1.00 88.81 202 GLY A N 1
ATOM 1388 C CA . GLY A 1 202 ? 11.345 2.646 -5.830 1.00 88.81 202 GLY A CA 1
ATOM 1389 C C . GLY A 1 202 ? 12.136 3.957 -5.925 1.00 88.81 202 GLY A C 1
ATOM 1390 O O . GLY A 1 202 ? 11.537 5.005 -6.099 1.00 88.81 202 GLY A O 1
ATOM 1391 N N . GLY A 1 203 ? 13.475 3.912 -5.923 1.00 90.00 203 GLY A N 1
ATOM 1392 C CA . GLY A 1 203 ? 14.312 5.113 -6.080 1.00 90.00 203 GLY A CA 1
ATOM 1393 C C . GLY A 1 203 ? 14.324 5.725 -7.490 1.00 90.00 203 GLY A C 1
ATOM 1394 O O . GLY A 1 203 ? 14.735 6.869 -7.645 1.00 90.00 203 GLY A O 1
ATOM 1395 N N . LYS A 1 204 ? 13.886 4.980 -8.516 1.00 94.19 204 LYS A N 1
ATOM 1396 C CA . LYS A 1 204 ? 13.728 5.469 -9.901 1.00 94.19 204 LYS A CA 1
ATOM 1397 C C . LYS A 1 204 ? 12.345 6.076 -10.148 1.00 94.19 204 LYS A C 1
ATOM 1399 O O . LYS A 1 204 ? 12.155 6.769 -11.141 1.00 94.19 204 LYS A O 1
ATOM 1404 N N . ILE A 1 205 ? 11.392 5.810 -9.257 1.00 94.25 205 ILE A N 1
ATOM 1405 C CA . ILE A 1 205 ? 10.049 6.379 -9.284 1.00 94.25 205 ILE A CA 1
ATOM 1406 C C . ILE A 1 205 ? 10.067 7.609 -8.379 1.00 94.25 205 ILE A C 1
ATOM 1408 O O . ILE A 1 205 ? 10.330 7.510 -7.183 1.00 94.25 205 ILE A O 1
ATOM 1412 N N . ALA A 1 206 ? 9.801 8.788 -8.937 1.00 92.06 206 ALA A N 1
ATOM 1413 C CA . ALA A 1 206 ? 9.741 9.997 -8.127 1.00 92.06 206 ALA A CA 1
ATOM 1414 C C . ALA A 1 206 ? 8.623 9.884 -7.073 1.00 92.06 206 ALA A C 1
ATOM 1416 O O . ALA A 1 206 ? 7.543 9.351 -7.345 1.00 92.06 206 ALA A O 1
ATOM 1417 N N . ALA A 1 207 ? 8.873 10.391 -5.864 1.00 90.62 207 ALA A N 1
ATOM 1418 C CA . ALA A 1 207 ? 7.892 10.354 -4.782 1.00 90.62 207 ALA A CA 1
ATOM 1419 C C . ALA A 1 207 ? 6.559 10.977 -5.230 1.00 90.62 207 ALA A C 1
ATOM 1421 O O . ALA A 1 207 ? 6.546 11.932 -6.004 1.00 90.62 207 ALA A O 1
ATOM 1422 N N . THR A 1 208 ? 5.438 10.444 -4.736 1.00 85.44 208 THR A N 1
ATOM 1423 C CA . THR A 1 208 ? 4.061 10.904 -5.030 1.00 85.44 208 THR A CA 1
ATOM 1424 C C . THR A 1 208 ? 3.570 10.734 -6.475 1.00 85.44 208 THR A C 1
ATOM 1426 O O . THR A 1 208 ? 2.433 11.094 -6.762 1.00 85.44 208 THR A O 1
ATOM 1429 N N . THR A 1 209 ? 4.364 10.149 -7.380 1.00 93.44 209 THR A N 1
ATOM 1430 C CA . THR A 1 209 ? 3.930 9.935 -8.777 1.00 93.44 209 THR A CA 1
ATOM 1431 C C . THR A 1 209 ? 2.990 8.748 -8.956 1.00 93.44 209 THR A C 1
ATOM 1433 O O . THR A 1 209 ? 2.121 8.794 -9.821 1.00 93.44 209 THR A O 1
ATOM 1436 N N . ILE A 1 210 ? 3.119 7.708 -8.127 1.00 92.50 210 ILE A N 1
ATOM 1437 C CA . ILE A 1 210 ? 2.148 6.613 -8.065 1.00 92.50 210 ILE A CA 1
ATOM 1438 C C . ILE A 1 210 ? 1.072 7.000 -7.056 1.00 92.50 210 ILE A C 1
ATOM 1440 O O . ILE A 1 210 ? 1.286 6.959 -5.845 1.00 92.50 210 ILE A O 1
ATOM 1444 N N . THR A 1 211 ? -0.077 7.417 -7.573 1.00 89.69 211 THR A N 1
ATOM 1445 C CA . THR A 1 211 ? -1.265 7.788 -6.799 1.00 89.69 211 THR A CA 1
ATOM 1446 C C . THR A 1 211 ? -2.310 6.677 -6.843 1.00 89.69 211 THR A C 1
ATOM 1448 O O . THR A 1 211 ? -2.228 5.764 -7.665 1.00 89.69 211 THR A O 1
ATOM 1451 N N . GLY A 1 212 ? -3.354 6.787 -6.014 1.00 86.62 212 GLY A N 1
ATOM 1452 C CA . GLY A 1 212 ? -4.489 5.860 -6.059 1.00 86.62 212 GLY A CA 1
ATOM 1453 C C . GLY A 1 212 ? -5.150 5.769 -7.441 1.00 86.62 212 GLY A C 1
ATOM 1454 O O . GLY A 1 212 ? -5.606 4.703 -7.815 1.00 86.62 212 GLY A O 1
ATOM 1455 N N . SER A 1 213 ? -5.123 6.837 -8.250 1.00 87.94 213 SER A N 1
ATOM 1456 C CA . SER A 1 213 ? -5.669 6.807 -9.620 1.00 87.94 213 SER A CA 1
ATOM 1457 C C . SER A 1 213 ? -4.838 5.976 -10.605 1.00 87.94 213 SER A C 1
ATOM 1459 O O . SER A 1 213 ? -5.361 5.517 -11.617 1.00 87.94 213 SER A O 1
ATOM 1461 N N . ASN A 1 214 ? -3.552 5.759 -10.308 1.00 92.25 214 ASN A N 1
ATOM 1462 C CA . ASN A 1 214 ? -2.673 4.903 -11.104 1.00 92.25 214 ASN A CA 1
ATOM 1463 C C . ASN A 1 214 ? -2.848 3.418 -10.757 1.00 92.25 214 ASN A C 1
ATOM 1465 O O . ASN A 1 214 ? -2.387 2.561 -11.506 1.00 92.25 214 ASN A O 1
ATOM 1469 N N . LEU A 1 215 ? -3.486 3.116 -9.623 1.00 93.25 215 LEU A N 1
ATOM 1470 C CA . LEU A 1 215 ? -3.718 1.764 -9.135 1.00 93.25 215 LEU A CA 1
ATOM 1471 C C . LEU A 1 215 ? -5.189 1.409 -9.346 1.00 93.25 215 LEU A C 1
ATOM 1473 O O . LEU A 1 215 ? -6.077 1.933 -8.682 1.00 93.25 215 LEU A O 1
ATOM 1477 N N . VAL A 1 216 ? -5.458 0.486 -10.264 1.00 90.00 216 VAL A N 1
ATOM 1478 C CA . VAL A 1 216 ? -6.815 -0.047 -10.445 1.00 90.00 216 VAL A CA 1
ATOM 1479 C C . VAL A 1 216 ? -7.218 -0.839 -9.192 1.00 90.00 216 VAL A C 1
ATOM 1481 O O . VAL A 1 216 ? -6.358 -1.400 -8.504 1.00 90.00 216 VAL A O 1
ATOM 1484 N N . ASN A 1 217 ? -8.516 -0.916 -8.885 1.00 87.50 217 ASN A N 1
ATOM 1485 C CA . ASN A 1 217 ? -9.022 -1.704 -7.756 1.00 87.50 217 ASN A CA 1
ATOM 1486 C C . ASN A 1 217 ? -8.431 -3.124 -7.750 1.00 87.50 217 ASN A C 1
ATOM 1488 O O . ASN A 1 217 ? -8.349 -3.773 -8.791 1.00 87.50 217 ASN A O 1
ATOM 1492 N N . ASN A 1 218 ? -8.040 -3.597 -6.564 1.00 84.19 218 ASN A N 1
ATOM 1493 C CA . ASN A 1 218 ? -7.395 -4.897 -6.334 1.00 84.19 218 ASN A CA 1
ATOM 1494 C C . ASN A 1 218 ? -5.996 -5.070 -6.959 1.00 84.19 218 ASN A C 1
ATOM 1496 O O . ASN A 1 218 ? -5.482 -6.185 -6.978 1.00 84.19 218 ASN A O 1
ATOM 1500 N N . THR A 1 219 ? -5.343 -3.999 -7.430 1.00 92.31 219 THR A N 1
ATOM 1501 C CA . THR A 1 219 ? -3.937 -4.075 -7.885 1.00 92.31 219 THR A CA 1
ATOM 1502 C C . THR A 1 219 ? -2.990 -4.419 -6.732 1.00 92.31 219 THR A C 1
ATOM 1504 O O . THR A 1 219 ? -2.083 -5.232 -6.894 1.00 92.31 219 THR A O 1
ATOM 1507 N N . ILE A 1 220 ? -3.208 -3.814 -5.560 1.00 92.81 220 ILE A N 1
ATOM 1508 C CA . ILE A 1 220 ? -2.482 -4.125 -4.327 1.00 92.81 220 ILE A CA 1
ATOM 1509 C C . ILE A 1 220 ? -3.429 -4.912 -3.423 1.00 92.81 220 ILE A C 1
ATOM 1511 O O . ILE A 1 220 ? -4.417 -4.375 -2.930 1.00 92.81 220 ILE A O 1
ATOM 1515 N N . THR A 1 221 ? -3.136 -6.193 -3.238 1.00 91.38 221 THR A N 1
ATOM 1516 C CA . THR A 1 221 ? -3.827 -7.100 -2.314 1.00 91.38 221 THR A CA 1
ATOM 1517 C C . THR A 1 221 ? -2.902 -7.442 -1.146 1.00 91.38 221 THR A C 1
ATOM 1519 O O . THR A 1 221 ? -1.723 -7.077 -1.148 1.00 91.38 221 THR A O 1
ATOM 1522 N N . ALA A 1 222 ? -3.413 -8.180 -0.157 1.00 87.56 222 ALA A N 1
ATOM 1523 C CA . ALA A 1 222 ? -2.631 -8.604 1.003 1.00 87.56 222 ALA A CA 1
ATOM 1524 C C . ALA A 1 222 ? -1.319 -9.315 0.618 1.00 87.56 222 ALA A C 1
ATOM 1526 O O . ALA A 1 222 ? -0.314 -9.127 1.287 1.00 87.56 222 ALA A O 1
ATOM 1527 N N . THR A 1 223 ? -1.269 -10.053 -0.499 1.00 90.81 223 THR A N 1
ATOM 1528 C CA . THR A 1 223 ? -0.045 -10.762 -0.917 1.00 90.81 223 THR A CA 1
ATOM 1529 C C . THR A 1 223 ? 1.073 -9.840 -1.407 1.00 90.81 223 THR A C 1
ATOM 1531 O O . THR A 1 223 ? 2.230 -10.250 -1.422 1.00 90.81 223 THR A O 1
ATOM 1534 N N . GLN A 1 224 ? 0.752 -8.620 -1.857 1.00 92.69 224 GLN A N 1
ATOM 1535 C CA . GLN A 1 224 ? 1.757 -7.633 -2.277 1.00 92.69 224 GLN A CA 1
ATOM 1536 C C . GLN A 1 224 ? 2.278 -6.786 -1.107 1.00 92.69 224 GLN A C 1
ATOM 1538 O O . GLN A 1 224 ? 3.277 -6.083 -1.267 1.00 92.69 224 GLN A O 1
ATOM 1543 N N . ILE A 1 225 ? 1.616 -6.828 0.051 1.00 92.44 225 ILE A N 1
ATOM 1544 C CA . ILE A 1 225 ? 2.005 -6.077 1.242 1.00 92.44 225 ILE A CA 1
ATOM 1545 C C . ILE A 1 225 ? 2.676 -7.057 2.199 1.00 92.44 225 ILE A C 1
ATOM 1547 O O . ILE A 1 225 ? 2.023 -7.930 2.755 1.00 92.44 225 ILE A O 1
ATOM 1551 N N . ALA A 1 226 ? 3.986 -6.919 2.401 1.00 92.06 226 ALA A N 1
ATOM 1552 C CA . ALA A 1 226 ? 4.680 -7.738 3.388 1.00 92.06 226 ALA A CA 1
ATOM 1553 C C . ALA A 1 226 ? 4.152 -7.456 4.807 1.00 92.06 226 ALA A C 1
ATOM 1555 O O . ALA A 1 226 ? 3.779 -6.318 5.123 1.00 92.06 226 ALA A O 1
ATOM 1556 N N . ASP A 1 227 ? 4.177 -8.469 5.673 1.00 91.69 227 ASP A N 1
ATOM 1557 C CA . ASP A 1 227 ? 3.721 -8.357 7.060 1.00 91.69 227 ASP A CA 1
ATOM 1558 C C . ASP A 1 227 ? 4.361 -7.156 7.772 1.00 91.69 227 ASP A C 1
ATOM 1560 O O . ASP A 1 227 ? 5.556 -6.885 7.636 1.00 91.69 227 ASP A O 1
ATOM 1564 N N . ASN A 1 228 ? 3.554 -6.433 8.552 1.00 87.38 228 ASN A N 1
ATOM 1565 C CA . ASN A 1 228 ? 3.948 -5.232 9.302 1.00 87.38 228 ASN A CA 1
ATOM 1566 C C . ASN A 1 228 ? 4.424 -4.031 8.455 1.00 87.38 228 ASN A C 1
ATOM 1568 O O . ASN A 1 228 ? 4.944 -3.066 9.013 1.00 87.38 228 ASN A O 1
ATOM 1572 N N . THR A 1 229 ? 4.230 -4.038 7.129 1.00 94.75 229 THR A N 1
ATOM 1573 C CA . THR A 1 229 ? 4.570 -2.881 6.273 1.00 94.75 229 THR A CA 1
ATOM 1574 C C . THR A 1 229 ? 3.694 -1.662 6.574 1.00 94.75 229 THR A C 1
ATOM 1576 O O . THR A 1 229 ? 4.180 -0.529 6.581 1.00 94.75 229 THR A O 1
ATOM 1579 N N . ILE A 1 230 ? 2.401 -1.880 6.834 1.00 94.31 230 ILE A N 1
ATOM 1580 C CA . ILE A 1 230 ? 1.467 -0.824 7.235 1.00 94.31 230 ILE A CA 1
ATOM 1581 C C . ILE A 1 230 ? 1.435 -0.776 8.762 1.00 94.31 230 ILE A C 1
ATOM 1583 O O . ILE A 1 230 ? 0.872 -1.654 9.410 1.00 94.31 230 ILE A O 1
ATOM 1587 N N . THR A 1 231 ? 2.061 0.245 9.339 1.00 93.44 231 THR A N 1
ATOM 1588 C CA . THR A 1 231 ? 2.039 0.525 10.781 1.00 93.44 231 THR A CA 1
ATOM 1589 C C . THR A 1 231 ? 1.036 1.635 11.092 1.00 93.44 231 THR A C 1
ATOM 1591 O O . THR A 1 231 ? 0.551 2.332 10.198 1.00 93.44 231 THR A O 1
ATOM 1594 N N . ALA A 1 232 ? 0.766 1.864 12.379 1.00 89.19 232 ALA A N 1
ATOM 1595 C CA . ALA A 1 232 ? -0.155 2.909 12.824 1.00 89.19 232 ALA A CA 1
ATOM 1596 C C . ALA A 1 232 ? 0.195 4.316 12.296 1.00 89.19 232 ALA A C 1
ATOM 1598 O O . ALA A 1 232 ? -0.693 5.146 12.159 1.00 89.19 232 ALA A O 1
ATOM 1599 N N . THR A 1 233 ? 1.463 4.593 11.969 1.00 91.31 233 THR A N 1
ATOM 1600 C CA . THR A 1 233 ? 1.870 5.903 11.427 1.00 91.31 233 THR A CA 1
ATOM 1601 C C . THR A 1 233 ? 1.484 6.104 9.959 1.00 91.31 233 THR A C 1
ATOM 1603 O O . THR A 1 233 ? 1.350 7.246 9.526 1.00 91.31 233 THR A O 1
ATOM 1606 N N . GLN A 1 234 ? 1.284 5.022 9.196 1.00 93.88 234 GLN A N 1
ATOM 1607 C CA . GLN A 1 234 ? 0.807 5.085 7.810 1.00 93.88 234 GLN A CA 1
ATOM 1608 C C . GLN A 1 234 ? -0.724 5.117 7.705 1.00 93.88 234 GLN A C 1
ATOM 1610 O O . GLN A 1 234 ? -1.251 5.479 6.655 1.00 93.88 234 GLN A O 1
ATOM 1615 N N . ILE A 1 235 ? -1.443 4.755 8.770 1.00 94.12 235 ILE A N 1
ATOM 1616 C CA . ILE A 1 235 ? -2.905 4.811 8.813 1.00 94.12 235 ILE A CA 1
ATOM 1617 C C . ILE A 1 235 ? -3.307 6.199 9.314 1.00 94.12 235 ILE A C 1
ATOM 1619 O O . ILE A 1 235 ? -3.074 6.550 10.470 1.00 94.12 235 ILE A O 1
ATOM 1623 N N . ALA A 1 236 ? -3.905 7.010 8.440 1.00 92.69 236 ALA A N 1
ATOM 1624 C CA . ALA A 1 236 ? -4.405 8.320 8.843 1.00 92.69 236 ALA A CA 1
ATOM 1625 C C . ALA A 1 236 ? -5.505 8.187 9.915 1.00 92.69 236 ALA A C 1
ATOM 1627 O O . ALA A 1 236 ? -6.218 7.183 9.987 1.00 92.69 236 ALA A O 1
ATOM 1628 N N . ALA A 1 237 ? -5.666 9.220 10.746 1.00 91.62 237 ALA A N 1
ATOM 1629 C CA . ALA A 1 237 ? -6.726 9.239 11.749 1.00 91.62 237 ALA A CA 1
ATOM 1630 C C . ALA A 1 237 ? -8.099 9.022 11.087 1.00 91.62 237 ALA A C 1
ATOM 1632 O O . ALA A 1 237 ? -8.432 9.698 10.114 1.00 91.62 237 ALA A O 1
ATOM 1633 N N . ASN A 1 238 ? -8.886 8.092 11.635 1.00 88.31 238 ASN A N 1
ATOM 1634 C CA . ASN A 1 238 ? -10.197 7.676 11.120 1.00 88.31 238 ASN A CA 1
ATOM 1635 C C . ASN A 1 238 ? -10.184 7.030 9.718 1.00 88.31 238 ASN A C 1
ATOM 1637 O O . ASN A 1 238 ? -11.239 6.927 9.103 1.00 88.31 238 ASN A O 1
ATOM 1641 N N . ALA A 1 239 ? -9.026 6.600 9.199 1.00 94.81 239 ALA A N 1
ATOM 1642 C CA . ALA A 1 239 ? -8.951 5.953 7.884 1.00 94.81 239 ALA A CA 1
ATOM 1643 C C . ALA A 1 239 ? -9.583 4.552 7.847 1.00 94.81 239 ALA A C 1
ATOM 1645 O O . ALA A 1 239 ? -9.996 4.108 6.782 1.00 94.81 239 ALA A O 1
ATOM 1646 N N . VAL A 1 240 ? -9.646 3.866 8.992 1.00 94.62 240 VAL A N 1
ATOM 1647 C CA . VAL A 1 240 ? -10.354 2.588 9.152 1.00 94.62 240 VAL A CA 1
ATOM 1648 C C . VAL A 1 240 ? -11.656 2.876 9.894 1.00 94.62 240 VAL A C 1
ATOM 1650 O O . VAL A 1 240 ? -11.644 3.110 11.104 1.00 94.62 240 VAL A O 1
ATOM 1653 N N . GLY A 1 241 ? -12.759 2.937 9.153 1.00 92.94 241 GLY A N 1
ATOM 1654 C CA . GLY A 1 241 ? -14.111 3.107 9.665 1.00 92.94 241 GLY A CA 1
ATOM 1655 C C . GLY A 1 241 ? -14.883 1.788 9.709 1.00 92.94 241 GLY A C 1
ATOM 1656 O O . GLY A 1 241 ? -14.339 0.701 9.530 1.00 92.94 241 GLY A O 1
ATOM 1657 N N . ALA A 1 242 ? -16.189 1.889 9.965 1.00 89.81 242 ALA A N 1
ATOM 1658 C CA . ALA A 1 242 ? -17.053 0.717 10.096 1.00 89.81 242 ALA A CA 1
ATOM 1659 C C . ALA A 1 242 ? -17.219 -0.064 8.781 1.00 89.81 242 ALA A C 1
ATOM 1661 O O . ALA A 1 242 ? -17.441 -1.262 8.828 1.00 89.81 242 ALA A O 1
ATOM 1662 N N . SER A 1 243 ? -17.108 0.584 7.616 1.00 92.50 243 SER A N 1
ATOM 1663 C CA . SER A 1 243 ? -17.172 -0.104 6.318 1.00 92.50 243 SER A CA 1
ATOM 1664 C C . SER A 1 243 ? -15.927 -0.934 6.015 1.00 92.50 243 SER A C 1
ATOM 1666 O O . SER A 1 243 ? -15.997 -1.863 5.215 1.00 92.50 243 SER A O 1
ATOM 1668 N N . GLU A 1 244 ? -14.793 -0.600 6.634 1.00 93.31 244 GLU A N 1
ATOM 1669 C CA . GLU A 1 244 ? -13.515 -1.288 6.445 1.00 93.31 244 GLU A CA 1
ATOM 1670 C C . GLU A 1 244 ? -13.328 -2.451 7.429 1.00 93.31 244 GLU A C 1
ATOM 1672 O O . GLU A 1 244 ? -12.479 -3.313 7.205 1.00 93.31 244 GLU A O 1
ATOM 1677 N N . LEU A 1 245 ? -14.117 -2.489 8.506 1.00 93.75 245 LEU A N 1
ATOM 1678 C CA . LEU A 1 245 ? -14.153 -3.587 9.465 1.00 93.75 245 LEU A CA 1
ATOM 1679 C C . LEU A 1 245 ? -15.317 -4.512 9.116 1.00 93.75 245 LEU A C 1
ATOM 1681 O O . LEU A 1 245 ? -16.476 -4.114 9.188 1.00 93.75 245 LEU A O 1
ATOM 1685 N N . ALA A 1 246 ? -15.011 -5.754 8.745 1.00 90.75 246 ALA A N 1
ATOM 1686 C CA . ALA A 1 246 ? -16.045 -6.776 8.631 1.00 90.75 246 ALA A CA 1
ATOM 1687 C C . ALA A 1 246 ? -16.707 -7.031 9.997 1.00 90.75 246 ALA A C 1
ATOM 1689 O O . ALA A 1 246 ? -16.114 -6.759 11.047 1.00 90.75 246 ALA A O 1
ATOM 1690 N N . ASP A 1 247 ? -17.916 -7.592 9.979 1.00 89.06 247 ASP A N 1
ATOM 1691 C CA . ASP A 1 247 ? -18.565 -8.075 11.197 1.00 89.06 247 ASP A CA 1
ATOM 1692 C C . ASP A 1 247 ? -17.615 -9.038 11.931 1.00 89.06 247 ASP A C 1
ATOM 1694 O O . ASP A 1 247 ? -16.976 -9.890 11.310 1.00 89.06 247 ASP A O 1
ATOM 1698 N N . ASP A 1 248 ? -17.477 -8.840 13.243 1.00 87.06 248 ASP A N 1
ATOM 1699 C CA . ASP A 1 248 ? -16.565 -9.575 14.131 1.00 87.06 248 ASP A CA 1
ATOM 1700 C C . ASP A 1 248 ? -15.058 -9.457 13.803 1.00 87.06 248 ASP A C 1
ATOM 1702 O O . ASP A 1 248 ? -14.246 -10.159 14.396 1.00 87.06 248 ASP A O 1
ATOM 1706 N N . ALA A 1 249 ? -14.638 -8.528 12.930 1.00 92.81 249 ALA A N 1
ATOM 1707 C CA . ALA A 1 249 ? -13.216 -8.336 12.598 1.00 92.81 249 ALA A CA 1
ATOM 1708 C C . ALA A 1 249 ? -12.350 -7.868 13.783 1.00 92.81 249 ALA A C 1
ATOM 1710 O O . ALA A 1 249 ? -11.131 -8.031 13.759 1.00 92.81 249 ALA A O 1
ATOM 1711 N N . VAL A 1 250 ? -12.966 -7.254 14.798 1.00 94.56 250 VAL A N 1
ATOM 1712 C CA . VAL A 1 250 ? -12.312 -6.873 16.057 1.00 94.56 250 VAL A CA 1
ATOM 1713 C C . VAL A 1 250 ? -12.842 -7.789 17.159 1.00 94.56 250 VAL A C 1
ATOM 1715 O O . VAL A 1 250 ? -13.721 -7.410 17.934 1.00 94.56 250 VAL A O 1
ATOM 1718 N N . ASP A 1 251 ? -12.339 -9.019 17.170 1.00 93.50 251 ASP A N 1
ATOM 1719 C CA . ASP A 1 251 ? -12.693 -10.044 18.148 1.00 93.50 251 ASP A CA 1
ATOM 1720 C C . ASP A 1 251 ? -11.913 -9.892 19.470 1.00 93.50 251 ASP A C 1
ATOM 1722 O O . ASP A 1 251 ? -11.176 -8.927 19.699 1.00 93.50 251 ASP A O 1
ATOM 1726 N N . THR A 1 252 ? -12.106 -10.842 20.385 1.00 89.06 252 THR A N 1
ATOM 1727 C CA . THR A 1 252 ? -11.419 -10.846 21.682 1.00 89.06 252 THR A CA 1
ATOM 1728 C C . THR A 1 252 ? -9.911 -11.020 21.557 1.00 89.06 252 THR A C 1
ATOM 1730 O O . THR A 1 252 ? -9.189 -10.482 22.385 1.00 89.06 252 THR A O 1
ATOM 1733 N N . ASP A 1 253 ? -9.424 -11.719 20.532 1.00 90.88 253 ASP A N 1
ATOM 1734 C CA . ASP A 1 253 ? -7.988 -11.938 20.338 1.00 90.88 253 ASP A CA 1
ATOM 1735 C C . ASP A 1 253 ? -7.322 -10.685 19.742 1.00 90.88 253 ASP A C 1
ATOM 1737 O O . ASP A 1 253 ? -6.165 -10.376 20.043 1.00 90.88 253 ASP A O 1
ATOM 1741 N N . ALA A 1 254 ? -8.069 -9.910 18.949 1.00 93.56 254 ALA A N 1
ATOM 1742 C CA . ALA A 1 254 ? -7.655 -8.611 18.433 1.00 93.56 254 ALA A CA 1
ATOM 1743 C C . ALA A 1 254 ? -7.570 -7.531 19.530 1.00 93.56 254 ALA A C 1
ATOM 1745 O O . ALA A 1 254 ? -6.807 -6.567 19.396 1.00 93.56 254 ALA A O 1
ATOM 1746 N N . ILE A 1 255 ? -8.330 -7.671 20.622 1.00 94.50 255 ILE A N 1
ATOM 1747 C CA . ILE A 1 255 ? -8.326 -6.745 21.760 1.00 94.50 255 ILE A CA 1
ATOM 1748 C C . ILE A 1 255 ? -7.529 -7.350 22.917 1.00 94.50 255 ILE A C 1
ATOM 1750 O O . ILE A 1 255 ? -8.037 -8.148 23.693 1.00 94.50 255 ILE A O 1
ATOM 1754 N N . LEU A 1 256 ? -6.294 -6.883 23.109 1.00 92.38 256 LEU A N 1
ATOM 1755 C CA . LEU A 1 256 ? -5.480 -7.290 24.260 1.00 92.38 256 LEU A CA 1
ATOM 1756 C C . LEU A 1 256 ? -6.197 -7.041 25.602 1.00 92.38 256 LEU A C 1
ATOM 1758 O O . LEU A 1 256 ? -6.865 -6.017 25.784 1.00 92.38 256 LEU A O 1
ATOM 1762 N N . ASP A 1 257 ? -5.970 -7.919 26.580 1.00 90.56 257 ASP A N 1
ATOM 1763 C CA . ASP A 1 257 ? -6.511 -7.773 27.934 1.00 90.56 257 ASP A CA 1
ATOM 1764 C C . ASP A 1 257 ? -6.167 -6.404 28.542 1.00 90.56 257 ASP A C 1
ATOM 1766 O O . ASP A 1 257 ? -5.015 -5.965 28.582 1.00 90.56 257 ASP A O 1
ATOM 1770 N N . GLY A 1 258 ? -7.197 -5.700 29.018 1.00 88.00 258 GLY A N 1
ATOM 1771 C CA . GLY A 1 258 ? -7.063 -4.351 29.573 1.00 88.00 258 GLY A CA 1
ATOM 1772 C C . GLY A 1 258 ? -6.860 -3.241 28.533 1.00 88.00 258 GLY A C 1
ATOM 1773 O O . GLY A 1 258 ? -6.734 -2.075 28.916 1.00 88.00 258 GLY A O 1
ATOM 1774 N N . ALA A 1 259 ? -6.871 -3.545 27.228 1.00 94.94 259 ALA A N 1
ATOM 1775 C CA . ALA A 1 259 ? -6.763 -2.529 26.184 1.00 94.94 259 ALA A CA 1
ATOM 1776 C C . ALA A 1 259 ? -7.935 -1.543 26.229 1.00 94.94 259 ALA A C 1
ATOM 1778 O O . ALA A 1 259 ? -7.718 -0.346 26.036 1.00 94.94 259 ALA A O 1
ATOM 1779 N N . VAL A 1 260 ? -9.157 -1.998 26.521 1.00 94.69 260 VAL A N 1
ATOM 1780 C CA . VAL A 1 260 ? -10.324 -1.124 26.711 1.00 94.69 260 VAL A CA 1
ATOM 1781 C C . VAL A 1 260 ? -10.403 -0.700 28.179 1.00 94.69 260 VAL A C 1
ATOM 1783 O O . VAL A 1 260 ? -10.913 -1.418 29.033 1.00 94.69 260 VAL A O 1
ATOM 1786 N N . THR A 1 261 ? -9.867 0.482 28.485 1.00 93.88 261 THR A N 1
ATOM 1787 C CA . THR A 1 261 ? -9.892 1.061 29.836 1.00 93.88 261 THR A CA 1
ATOM 1788 C C . THR A 1 261 ? -11.137 1.920 30.052 1.00 93.88 261 THR A C 1
ATOM 1790 O O . THR A 1 261 ? -11.768 2.371 29.097 1.00 93.88 261 THR A O 1
ATOM 1793 N N . SER A 1 262 ? -11.464 2.231 31.309 1.00 86.88 262 SER A N 1
ATOM 1794 C CA . SER A 1 262 ? -12.585 3.125 31.643 1.00 86.88 262 SER A CA 1
ATOM 1795 C C . SER A 1 262 ? -12.488 4.495 30.963 1.00 86.88 262 SER A C 1
ATOM 1797 O O . SER A 1 262 ? -13.507 5.054 30.586 1.00 86.88 262 SER A O 1
ATOM 1799 N N . ALA A 1 263 ? -11.278 5.012 30.728 1.00 91.31 263 ALA A N 1
ATOM 1800 C CA . ALA A 1 263 ? -11.066 6.265 30.000 1.00 91.31 263 ALA A CA 1
ATOM 1801 C C . ALA A 1 263 ? -11.418 6.178 28.500 1.00 91.31 263 ALA A C 1
ATOM 1803 O O . ALA A 1 263 ? -11.680 7.204 27.878 1.00 91.31 263 ALA A O 1
ATOM 1804 N N . LYS A 1 264 ? -11.415 4.971 27.915 1.00 93.81 264 LYS A N 1
ATOM 1805 C CA . LYS A 1 264 ? -11.805 4.717 26.517 1.00 93.81 264 LYS A CA 1
ATOM 1806 C C . LYS A 1 264 ? -13.309 4.476 26.359 1.00 93.81 264 LYS A C 1
ATOM 1808 O O . LYS A 1 264 ? -13.815 4.564 25.245 1.00 93.81 264 LYS A O 1
ATOM 1813 N N . ILE A 1 265 ? -14.020 4.189 27.452 1.00 92.62 265 ILE A N 1
ATOM 1814 C CA . ILE A 1 265 ? -15.472 3.996 27.463 1.00 92.62 265 ILE A CA 1
ATOM 1815 C C . ILE A 1 265 ? -16.122 5.304 27.919 1.00 92.62 265 ILE A C 1
ATOM 1817 O O . ILE A 1 265 ? -16.071 5.663 29.093 1.00 92.62 265 ILE A O 1
ATOM 1821 N N . GLY A 1 266 ? -16.758 6.027 26.997 1.00 88.56 266 GLY A N 1
ATOM 1822 C CA . GLY A 1 266 ? -17.517 7.225 27.357 1.00 88.56 266 GLY A CA 1
ATOM 1823 C C . GLY A 1 266 ? -18.663 6.895 28.323 1.00 88.56 266 GLY A C 1
ATOM 1824 O O . GLY A 1 266 ? -19.264 5.821 28.234 1.00 88.56 266 GLY A O 1
ATOM 1825 N N . SER A 1 267 ? -19.006 7.824 29.219 1.00 85.12 267 SER A N 1
ATOM 1826 C CA . SER A 1 267 ? -20.136 7.645 30.142 1.00 85.12 267 SER A CA 1
ATOM 1827 C C . SER A 1 267 ? -21.427 7.325 29.376 1.00 85.12 267 SER A C 1
ATOM 1829 O O . SER A 1 267 ? -21.780 8.035 28.437 1.00 85.12 267 SER A O 1
ATOM 1831 N N . GLY A 1 268 ? -22.104 6.235 29.747 1.00 81.81 268 GLY A N 1
ATOM 1832 C CA . GLY A 1 268 ? -23.328 5.768 29.084 1.00 81.81 268 GLY A CA 1
ATOM 1833 C C . GLY A 1 268 ? -23.134 5.062 27.733 1.00 81.81 268 GLY A C 1
ATOM 1834 O O . GLY A 1 268 ? -24.128 4.688 27.120 1.00 81.81 268 GLY A O 1
ATOM 1835 N N . SER A 1 269 ? -21.895 4.844 27.267 1.00 90.62 269 SER A N 1
ATOM 1836 C CA . SER A 1 269 ? -21.642 4.209 25.954 1.00 90.62 269 SER A CA 1
ATOM 1837 C C . SER A 1 269 ? -22.032 2.730 25.909 1.00 90.62 269 SER A C 1
ATOM 1839 O O . SER A 1 269 ? -22.356 2.209 24.846 1.00 90.62 269 SER A O 1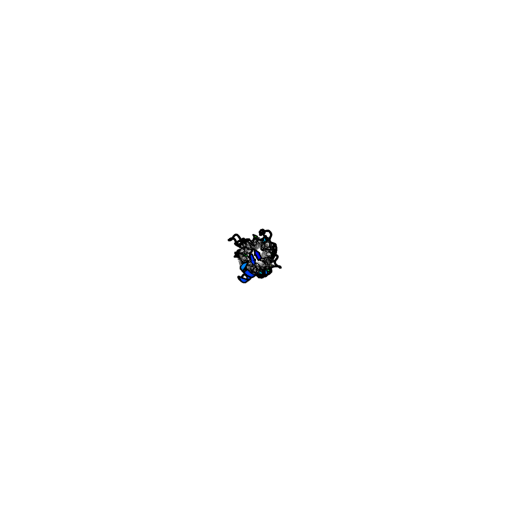
ATOM 1841 N N . ILE A 1 270 ? -22.007 2.046 27.056 1.00 90.44 270 ILE A N 1
ATOM 1842 C CA . ILE A 1 270 ? -22.464 0.661 27.179 1.00 90.44 270 ILE A CA 1
ATOM 1843 C C . ILE A 1 270 ? -23.909 0.684 27.674 1.00 90.44 270 ILE A C 1
ATOM 1845 O O . ILE A 1 270 ? -24.180 1.059 28.815 1.00 90.44 270 ILE A O 1
ATOM 1849 N N . ALA A 1 271 ? -24.845 0.276 26.818 1.00 87.06 271 ALA A N 1
ATOM 1850 C CA . ALA A 1 271 ? -26.233 0.096 27.223 1.00 87.06 271 ALA A CA 1
ATOM 1851 C C . ALA A 1 271 ? -26.345 -1.086 28.198 1.00 87.06 271 ALA A C 1
ATOM 1853 O O . ALA A 1 271 ? -25.851 -2.171 27.898 1.00 87.06 271 ALA A O 1
ATOM 1854 N N . TYR A 1 272 ? -27.052 -0.917 29.321 1.00 80.00 272 TYR A N 1
ATOM 1855 C CA . TYR A 1 272 ? -27.211 -1.976 30.331 1.00 80.00 272 TYR A CA 1
ATOM 1856 C C . TYR A 1 272 ? -27.752 -3.292 29.754 1.00 80.00 272 TYR A C 1
ATOM 1858 O O . TYR A 1 272 ? -27.305 -4.357 30.154 1.00 80.00 272 TYR A O 1
ATOM 1866 N N . ALA A 1 273 ? -28.637 -3.234 28.753 1.00 80.75 273 ALA A N 1
ATOM 1867 C CA . ALA A 1 273 ? -29.169 -4.421 28.071 1.00 80.75 273 ALA A CA 1
ATOM 1868 C C . ALA A 1 273 ? -28.114 -5.238 27.295 1.00 80.75 273 ALA A C 1
ATOM 1870 O O . ALA A 1 273 ? -28.393 -6.358 26.876 1.00 80.75 273 ALA A O 1
ATOM 1871 N N . LYS A 1 274 ? -26.924 -4.674 27.056 1.00 85.50 274 LYS A N 1
ATOM 1872 C CA . LYS A 1 274 ? -25.781 -5.352 26.429 1.00 85.50 274 LYS A CA 1
ATOM 1873 C C . LYS A 1 274 ? -24.794 -5.905 27.455 1.00 85.50 274 LYS A C 1
ATOM 1875 O O . LYS A 1 274 ? -23.888 -6.637 27.072 1.00 85.50 274 LYS A O 1
ATOM 1880 N N . LEU A 1 275 ? -24.953 -5.558 28.731 1.00 85.31 275 LEU A N 1
ATOM 1881 C CA . LEU A 1 275 ? -24.110 -6.062 29.799 1.00 85.31 275 LEU A CA 1
ATOM 1882 C C . LEU A 1 275 ? -24.699 -7.383 30.299 1.00 85.31 275 LEU A C 1
ATOM 1884 O O . LEU A 1 275 ? -25.758 -7.408 30.922 1.00 85.31 275 LEU A O 1
ATOM 1888 N N . SER A 1 276 ? -24.019 -8.487 30.006 1.00 85.38 276 SER A N 1
ATOM 1889 C CA . SER A 1 276 ? -24.336 -9.775 30.619 1.00 85.38 276 SER A CA 1
ATOM 1890 C C . SER A 1 276 ? -23.721 -9.794 32.015 1.00 85.38 276 SER A C 1
ATOM 1892 O O . SER A 1 276 ? -22.531 -10.053 32.140 1.00 85.38 276 SER A O 1
ATOM 1894 N N . ILE A 1 277 ? -24.517 -9.467 33.036 1.00 84.75 277 ILE A N 1
ATOM 1895 C CA . ILE A 1 277 ? -24.131 -9.611 34.445 1.00 84.75 277 ILE A CA 1
ATOM 1896 C C . ILE A 1 277 ? -24.692 -10.946 34.942 1.00 84.75 277 ILE A C 1
ATOM 1898 O O . ILE A 1 277 ? -25.909 -11.106 35.027 1.00 84.75 277 ILE A O 1
ATOM 1902 N N . ALA A 1 278 ? -23.818 -11.897 35.247 1.00 79.88 278 ALA A N 1
ATOM 1903 C CA . ALA A 1 278 ? -24.153 -13.143 35.923 1.00 79.88 278 ALA A CA 1
ATOM 1904 C C . ALA A 1 278 ? -24.146 -12.976 37.454 1.00 79.88 278 ALA A C 1
ATOM 1906 O O . ALA A 1 278 ? -23.591 -12.016 38.002 1.00 79.88 278 ALA A O 1
ATOM 1907 N N . ASP A 1 279 ? -24.744 -13.940 38.157 1.00 73.62 279 ASP A N 1
ATOM 1908 C CA . ASP A 1 279 ? -24.720 -13.990 39.619 1.00 73.62 279 ASP A CA 1
ATOM 1909 C C . ASP A 1 279 ? -23.269 -13.978 40.130 1.00 73.62 279 ASP A C 1
ATOM 1911 O O . ASP A 1 279 ? -22.468 -14.856 39.813 1.00 73.62 279 ASP A O 1
ATOM 1915 N N . GLY A 1 280 ? -22.931 -12.971 40.939 1.00 70.19 280 GLY A N 1
ATOM 1916 C CA . GLY A 1 280 ? -21.595 -12.800 41.519 1.00 70.19 280 GLY A CA 1
ATOM 1917 C C . GLY A 1 280 ? -20.651 -11.860 40.759 1.00 70.19 280 GLY A C 1
ATOM 1918 O O . GLY A 1 280 ? -19.637 -11.463 41.338 1.00 70.19 280 GLY A O 1
ATOM 1919 N N . ASP A 1 281 ? -20.988 -11.419 39.540 1.00 82.44 281 ASP A N 1
ATOM 1920 C CA . ASP A 1 281 ? -20.168 -10.455 38.780 1.00 82.44 281 ASP A CA 1
ATOM 1921 C C . ASP A 1 281 ? -20.020 -9.120 39.525 1.00 82.44 281 ASP A C 1
ATOM 1923 O O . ASP A 1 281 ? -18.949 -8.504 39.557 1.00 82.44 281 ASP A O 1
ATOM 1927 N N . ILE A 1 282 ? -21.090 -8.696 40.201 1.00 84.69 282 ILE A N 1
ATOM 1928 C CA . ILE A 1 282 ? -21.069 -7.578 41.143 1.00 84.69 282 ILE A CA 1
ATOM 1929 C C . ILE A 1 282 ? -20.874 -8.135 42.556 1.00 84.69 282 ILE A C 1
ATOM 1931 O O . ILE A 1 282 ? -21.804 -8.220 43.356 1.00 84.69 282 ILE A O 1
ATOM 1935 N N . ALA A 1 283 ? -19.644 -8.537 42.876 1.00 77.81 283 ALA A N 1
ATOM 1936 C CA . ALA A 1 283 ? -19.298 -8.919 44.242 1.00 77.81 283 ALA A CA 1
ATOM 1937 C C . ALA A 1 283 ? -19.475 -7.722 45.196 1.00 77.81 283 ALA A C 1
ATOM 1939 O O . ALA A 1 283 ? -19.195 -6.585 44.819 1.00 77.81 283 ALA A O 1
ATOM 1940 N N . GLY A 1 284 ? -19.856 -7.959 46.457 1.00 72.56 284 GLY A N 1
ATOM 1941 C CA . GLY A 1 284 ? -20.124 -6.887 47.432 1.00 72.56 284 GLY A CA 1
ATOM 1942 C C . GLY A 1 284 ? -18.981 -5.875 47.602 1.00 72.56 284 GLY A C 1
ATOM 1943 O O . GLY A 1 284 ? -19.236 -4.694 47.783 1.00 72.56 284 GLY A O 1
ATOM 1944 N N . ALA A 1 285 ? -17.720 -6.288 47.421 1.00 74.06 285 ALA A N 1
ATOM 1945 C CA . ALA A 1 285 ? -16.563 -5.382 47.434 1.00 74.06 285 ALA A CA 1
ATOM 1946 C C . ALA A 1 285 ? -16.548 -4.350 46.281 1.00 74.06 285 ALA A C 1
ATOM 1948 O O . ALA A 1 285 ? -15.824 -3.359 46.348 1.00 74.06 285 ALA A O 1
ATOM 1949 N N . LYS A 1 286 ? -17.316 -4.586 45.208 1.00 81.38 286 LYS A N 1
ATOM 1950 C CA . LYS A 1 286 ? -17.532 -3.655 44.089 1.00 81.38 286 LYS A CA 1
ATOM 1951 C C . LYS A 1 286 ? -18.634 -2.635 44.384 1.00 81.38 286 LYS A C 1
ATOM 1953 O O . LYS A 1 286 ? -18.666 -1.594 43.734 1.00 81.38 286 LYS A O 1
ATOM 1958 N N . ILE A 1 287 ? -19.498 -2.908 45.363 1.00 85.81 287 ILE A N 1
ATOM 1959 C CA . ILE A 1 287 ? -20.512 -1.978 45.862 1.00 85.81 287 ILE A CA 1
ATOM 1960 C C . ILE A 1 287 ? -19.878 -1.203 47.017 1.00 85.81 287 ILE A C 1
ATOM 1962 O O . ILE A 1 287 ? -19.708 -1.715 48.120 1.00 85.81 287 ILE A O 1
ATOM 1966 N N . THR A 1 288 ? -19.477 0.041 46.772 1.00 80.31 288 THR A N 1
ATOM 1967 C CA . THR A 1 288 ? -18.889 0.873 47.827 1.00 80.31 288 THR A CA 1
ATOM 1968 C C . THR A 1 288 ? -19.945 1.252 48.868 1.00 80.31 288 THR A C 1
ATOM 1970 O O . THR A 1 288 ? -21.129 1.400 48.545 1.00 80.31 288 THR A O 1
ATOM 1973 N N . SER A 1 289 ? -19.537 1.422 50.130 1.00 81.12 289 SER A N 1
ATOM 1974 C CA . SER A 1 289 ? -20.454 1.807 51.209 1.00 81.12 289 SER A CA 1
ATOM 1975 C C . SER A 1 289 ? -21.241 3.068 50.847 1.00 81.12 289 SER A C 1
ATOM 1977 O O . SER A 1 289 ? -20.660 4.057 50.402 1.00 81.12 289 SER A O 1
ATOM 1979 N N . ASN A 1 290 ? -22.558 3.035 51.069 1.00 79.25 290 ASN A N 1
ATOM 1980 C CA . ASN A 1 290 ? -23.506 4.116 50.765 1.00 79.25 290 ASN A CA 1
ATOM 1981 C C . ASN A 1 290 ? -23.679 4.458 49.268 1.00 79.25 290 ASN A C 1
ATOM 1983 O O . ASN A 1 290 ? -24.241 5.503 48.952 1.00 79.25 290 ASN A O 1
ATOM 1987 N N . SER A 1 291 ? -23.219 3.611 48.339 1.00 88.19 291 SER A N 1
ATOM 1988 C CA . SER A 1 291 ? -23.415 3.837 46.891 1.00 88.19 291 SER A CA 1
ATOM 1989 C C . SER A 1 291 ? -24.820 3.500 46.383 1.00 88.19 291 SER A C 1
ATOM 1991 O O . SER A 1 291 ? -25.226 3.987 45.325 1.00 88.19 291 SER A O 1
ATOM 1993 N N . LEU A 1 292 ? -25.561 2.680 47.132 1.00 90.44 292 LEU A N 1
ATOM 1994 C CA . LEU A 1 292 ? -26.953 2.351 46.853 1.00 90.44 292 LEU A CA 1
ATOM 1995 C C . LEU A 1 292 ? -27.877 3.227 47.700 1.00 90.44 292 LEU A C 1
ATOM 1997 O O . LEU A 1 292 ? -27.771 3.288 48.922 1.00 90.44 292 LEU A O 1
ATOM 2001 N N . THR A 1 293 ? -28.810 3.885 47.027 1.00 87.94 293 THR A N 1
ATOM 2002 C CA . THR A 1 293 ? -29.926 4.631 47.603 1.00 87.94 293 THR A CA 1
ATOM 2003 C C . THR A 1 293 ? -31.203 3.805 47.500 1.00 87.94 293 THR A C 1
ATOM 2005 O O . THR A 1 293 ? -31.297 2.888 46.684 1.00 87.94 293 THR A O 1
ATOM 2008 N N . ALA A 1 294 ? -32.235 4.174 48.262 1.00 85.56 294 ALA A N 1
ATOM 2009 C CA . ALA A 1 294 ? -33.540 3.514 48.193 1.00 85.56 294 ALA A CA 1
ATOM 2010 C C . ALA A 1 294 ? -34.127 3.480 46.767 1.00 85.56 294 ALA A C 1
ATOM 2012 O O . ALA A 1 294 ? -34.836 2.548 46.424 1.00 85.56 294 ALA A O 1
ATOM 2013 N N . THR A 1 295 ? -33.797 4.454 45.910 1.00 86.50 295 THR A N 1
ATOM 2014 C CA . THR A 1 295 ? -34.269 4.478 44.513 1.00 86.50 295 THR A CA 1
ATOM 2015 C C . THR A 1 295 ? -33.620 3.419 43.620 1.00 86.50 295 THR A C 1
ATOM 2017 O O . THR A 1 295 ? -34.188 3.055 42.594 1.00 86.50 295 THR A O 1
ATOM 2020 N N . GLN A 1 296 ? -32.441 2.921 44.001 1.00 90.44 296 GLN A N 1
ATOM 2021 C CA . GLN A 1 296 ? -31.710 1.874 43.278 1.00 90.44 296 GLN A CA 1
ATOM 2022 C C . GLN A 1 296 ? -32.117 0.465 43.731 1.00 90.44 296 GLN A C 1
ATOM 2024 O O . GLN A 1 296 ? -31.753 -0.509 43.077 1.00 90.44 296 GLN A O 1
ATOM 2029 N N . ILE A 1 297 ? -32.868 0.351 44.829 1.00 89.62 297 ILE A N 1
ATOM 2030 C CA . ILE A 1 297 ? -33.397 -0.910 45.345 1.00 89.62 297 ILE A CA 1
ATOM 2031 C C . ILE A 1 297 ? -34.874 -0.966 44.961 1.00 89.62 297 ILE A C 1
ATOM 2033 O O . ILE A 1 297 ? -35.677 -0.154 45.419 1.00 89.62 297 ILE A O 1
ATOM 2037 N N . ALA A 1 298 ? -35.247 -1.907 44.094 1.00 88.44 298 ALA A N 1
ATOM 2038 C CA . ALA A 1 298 ? -36.649 -2.069 43.725 1.00 88.44 298 ALA A CA 1
ATOM 2039 C C . ALA A 1 298 ? -37.500 -2.420 44.959 1.00 88.44 298 ALA A C 1
ATOM 2041 O O . ALA A 1 298 ? -37.029 -3.057 45.904 1.00 88.44 298 ALA A O 1
ATOM 2042 N N . ALA A 1 299 ? -38.772 -2.015 44.952 1.00 88.12 299 ALA A N 1
ATOM 2043 C CA . ALA A 1 299 ? -39.694 -2.371 46.024 1.00 88.12 299 ALA A CA 1
ATOM 2044 C C . ALA A 1 299 ? -39.743 -3.900 46.190 1.00 88.12 299 ALA A C 1
ATOM 2046 O O . ALA A 1 299 ? -39.911 -4.625 45.210 1.00 88.12 299 ALA A O 1
ATOM 2047 N N . ASN A 1 300 ? -39.602 -4.372 47.432 1.00 85.94 300 ASN A N 1
ATOM 2048 C CA . ASN A 1 300 ? -39.529 -5.792 47.800 1.00 85.94 300 ASN A CA 1
ATOM 2049 C C . ASN A 1 300 ? -38.302 -6.555 47.257 1.00 85.94 300 ASN A C 1
ATOM 2051 O O . ASN A 1 300 ? -38.302 -7.781 47.296 1.00 85.94 300 ASN A O 1
ATOM 2055 N N . ALA A 1 301 ? -37.259 -5.871 46.766 1.00 91.69 301 ALA A N 1
ATOM 2056 C CA . ALA A 1 301 ? -36.040 -6.539 46.295 1.00 91.69 301 ALA A CA 1
ATOM 2057 C C . ALA A 1 301 ? -35.235 -7.206 47.421 1.00 91.69 301 ALA A C 1
ATOM 2059 O O . ALA A 1 301 ? -34.471 -8.125 47.153 1.00 91.69 301 ALA A O 1
ATOM 2060 N N . ILE A 1 302 ? -35.391 -6.731 48.661 1.00 91.94 302 ILE A N 1
ATOM 2061 C CA . ILE A 1 302 ? -34.787 -7.331 49.852 1.00 91.94 302 ILE A CA 1
ATOM 2062 C C . ILE A 1 302 ? -35.887 -8.088 50.594 1.00 91.94 302 ILE A C 1
ATOM 2064 O O . ILE A 1 302 ? -36.729 -7.479 51.257 1.00 91.94 302 ILE A O 1
ATOM 2068 N N . GLY A 1 303 ? -35.911 -9.406 50.425 1.00 91.38 303 GLY A N 1
ATOM 2069 C CA . GLY A 1 303 ? -36.783 -10.328 51.133 1.00 91.38 303 GLY A CA 1
ATOM 2070 C C . GLY A 1 303 ? -36.079 -10.994 52.316 1.00 91.38 303 GLY A C 1
ATOM 2071 O O . GLY A 1 303 ? -34.969 -10.638 52.712 1.00 91.38 303 GLY A O 1
ATOM 2072 N N . ALA A 1 304 ? -36.753 -11.981 52.908 1.00 88.25 304 ALA A N 1
ATOM 2073 C CA . ALA A 1 304 ? -36.231 -12.696 54.072 1.00 88.25 304 ALA A CA 1
ATOM 2074 C C . ALA A 1 304 ? -34.975 -13.522 53.751 1.00 88.25 304 ALA A C 1
ATOM 2076 O O . ALA A 1 304 ? -34.135 -13.690 54.622 1.00 88.25 304 ALA A O 1
ATOM 2077 N N . SER A 1 305 ? -34.822 -14.018 52.518 1.00 88.88 305 SER A N 1
ATOM 2078 C CA . SER A 1 305 ? -33.624 -14.756 52.093 1.00 88.88 305 SER A CA 1
ATOM 2079 C C . SER A 1 305 ? -32.379 -13.875 52.004 1.00 88.88 305 SER A C 1
ATOM 2081 O O . SER A 1 305 ? -31.267 -14.370 52.171 1.00 88.88 305 SER A O 1
ATOM 2083 N N . GLU A 1 306 ? -32.556 -12.576 51.757 1.00 90.75 306 GLU A N 1
ATOM 2084 C CA . GLU A 1 306 ? -31.470 -11.598 51.654 1.00 90.75 306 GLU A CA 1
ATOM 2085 C C . GLU A 1 306 ? -31.083 -11.017 53.025 1.00 90.75 306 GLU A C 1
ATOM 2087 O O . GLU A 1 306 ? -30.010 -10.427 53.167 1.00 90.75 306 GLU A O 1
ATOM 2092 N N . LEU A 1 307 ? -31.933 -11.193 54.043 1.00 91.75 307 LEU A N 1
ATOM 2093 C CA . LEU A 1 307 ? -31.671 -10.796 55.423 1.00 91.75 307 LEU A CA 1
ATOM 2094 C C . LEU A 1 307 ? -31.164 -12.001 56.217 1.00 91.75 307 LEU A C 1
ATOM 2096 O O . LEU A 1 307 ? -31.921 -12.909 56.545 1.00 91.75 307 LEU A O 1
ATOM 2100 N N . ALA A 1 308 ? -29.880 -11.992 56.570 1.00 89.31 308 ALA A N 1
ATOM 2101 C CA . ALA A 1 308 ? -29.351 -12.974 57.511 1.00 89.31 308 ALA A CA 1
ATOM 2102 C C . ALA A 1 308 ? -30.060 -12.876 58.877 1.00 89.31 308 ALA A C 1
ATOM 2104 O O . ALA A 1 308 ? -30.578 -11.818 59.253 1.00 89.31 308 ALA A O 1
ATOM 2105 N N . ASP A 1 309 ? -30.031 -13.960 59.653 1.00 88.44 309 ASP A N 1
ATOM 2106 C CA . ASP A 1 309 ? -30.534 -13.945 61.026 1.00 88.44 309 ASP A CA 1
ATOM 2107 C C . ASP A 1 309 ? -29.859 -12.818 61.821 1.00 88.44 309 ASP A C 1
ATOM 2109 O O . ASP A 1 309 ? -28.635 -12.676 61.822 1.00 88.44 309 ASP A O 1
ATOM 2113 N N . SER A 1 310 ? -30.677 -11.989 62.475 1.00 86.19 310 SER A N 1
ATOM 2114 C CA . SER A 1 310 ? -30.235 -10.786 63.199 1.00 86.19 310 SER A CA 1
ATOM 2115 C C . SER A 1 310 ? -29.594 -9.681 62.340 1.00 86.19 310 SER A C 1
ATOM 2117 O O . SER A 1 310 ? -29.018 -8.755 62.903 1.00 86.19 310 SER A O 1
ATOM 2119 N N . ALA A 1 311 ? -29.728 -9.711 61.006 1.00 90.81 311 ALA A N 1
ATOM 2120 C CA . ALA A 1 311 ? -29.245 -8.630 60.135 1.00 90.81 311 ALA A CA 1
ATOM 2121 C C . ALA A 1 311 ? -29.935 -7.283 60.411 1.00 90.81 311 ALA A C 1
ATOM 2123 O O . ALA A 1 311 ? -29.330 -6.229 60.230 1.00 90.81 311 ALA A O 1
ATOM 2124 N N . VAL A 1 312 ? -31.195 -7.318 60.855 1.00 93.00 312 VAL A N 1
ATOM 2125 C CA . VAL A 1 312 ? -31.933 -6.138 61.319 1.00 93.00 312 VAL A CA 1
ATOM 2126 C C . VAL A 1 312 ? -31.836 -6.079 62.842 1.00 93.00 312 VAL A C 1
ATOM 2128 O O . VAL A 1 312 ? -32.641 -6.679 63.554 1.00 93.00 312 VAL A O 1
ATOM 2131 N N . ASP A 1 313 ? -30.817 -5.384 63.337 1.00 91.75 313 ASP A N 1
ATOM 2132 C CA . ASP A 1 313 ? -30.609 -5.160 64.766 1.00 91.75 313 ASP A CA 1
ATOM 2133 C C . ASP A 1 313 ? -31.298 -3.870 65.261 1.00 91.75 313 ASP A C 1
ATOM 2135 O O . ASP A 1 313 ? -31.936 -3.125 64.512 1.00 91.75 313 ASP A O 1
ATOM 2139 N N . THR A 1 314 ? -31.175 -3.578 66.556 1.00 86.62 314 THR A N 1
ATOM 2140 C CA . THR A 1 314 ? -31.752 -2.361 67.149 1.00 86.62 314 THR A CA 1
ATOM 2141 C C . THR A 1 314 ? -31.101 -1.069 66.654 1.00 86.62 314 THR A C 1
ATOM 2143 O O . THR A 1 314 ? -31.668 -0.005 66.866 1.00 86.62 314 THR A O 1
ATOM 2146 N N . ALA A 1 315 ? -29.911 -1.124 66.046 1.00 87.44 315 ALA A N 1
ATOM 2147 C CA . ALA A 1 315 ? -29.287 0.042 65.426 1.00 87.44 315 ALA A CA 1
ATOM 2148 C C . ALA A 1 315 ? -29.834 0.276 64.007 1.00 87.44 315 ALA A C 1
ATOM 2150 O O . ALA A 1 315 ? -29.943 1.424 63.577 1.00 87.44 315 ALA A O 1
ATOM 2151 N N . ALA A 1 316 ? -30.219 -0.795 63.306 1.00 89.81 316 ALA A N 1
ATOM 2152 C CA . ALA A 1 316 ? -30.897 -0.747 62.016 1.00 89.81 316 ALA A CA 1
ATOM 2153 C C . ALA A 1 316 ? -32.350 -0.249 62.134 1.00 89.81 316 ALA A C 1
ATOM 2155 O O . ALA A 1 316 ? -32.845 0.425 61.229 1.00 89.81 316 ALA A O 1
ATOM 2156 N N . ILE A 1 317 ? -33.031 -0.538 63.249 1.00 91.50 317 ILE A N 1
ATOM 2157 C CA . ILE A 1 317 ? -34.382 -0.033 63.534 1.00 91.50 317 ILE A CA 1
ATOM 2158 C C . ILE A 1 317 ? -34.281 1.302 64.279 1.00 91.50 317 ILE A C 1
ATOM 2160 O O . ILE A 1 317 ? -34.006 1.346 65.476 1.00 91.50 317 ILE A O 1
ATOM 2164 N N . ALA A 1 318 ? -34.550 2.411 63.589 1.00 88.94 318 ALA A N 1
ATOM 2165 C CA . ALA A 1 318 ? -34.596 3.718 64.239 1.00 88.94 318 ALA A CA 1
ATOM 2166 C C . ALA A 1 318 ? -35.672 3.770 65.346 1.00 88.94 318 ALA A C 1
ATOM 2168 O O . ALA A 1 318 ? -36.717 3.121 65.260 1.00 88.94 318 ALA A O 1
ATOM 2169 N N . SER A 1 319 ? -35.444 4.580 66.387 1.00 88.12 319 SER A N 1
ATOM 2170 C CA . SER A 1 319 ? -36.434 4.775 67.456 1.00 88.12 319 SER A CA 1
ATOM 2171 C C . SER A 1 319 ? -37.758 5.285 66.880 1.00 88.12 319 SER A C 1
ATOM 2173 O O . SER A 1 319 ? -37.783 6.286 66.164 1.00 88.12 319 SER A O 1
ATOM 2175 N N . GLY A 1 320 ? -38.852 4.578 67.175 1.00 85.44 320 GLY A N 1
ATOM 2176 C CA . GLY A 1 320 ? -40.179 4.872 66.631 1.00 85.44 320 GLY A CA 1
ATOM 2177 C C . GLY A 1 320 ? -40.408 4.415 65.186 1.00 85.44 320 GLY A C 1
ATOM 2178 O O . GLY A 1 320 ? -41.461 4.721 64.642 1.00 85.44 320 GLY A O 1
ATOM 2179 N N . ALA A 1 321 ? -39.475 3.684 64.562 1.00 92.31 321 ALA A N 1
ATOM 2180 C CA . ALA A 1 321 ? -39.666 3.149 63.209 1.00 92.31 321 ALA A CA 1
ATOM 2181 C C . ALA A 1 321 ? -40.757 2.067 63.137 1.00 92.31 321 ALA A C 1
ATOM 2183 O O . ALA A 1 321 ? -41.399 1.919 62.104 1.00 92.31 321 ALA A O 1
ATOM 2184 N N . VAL A 1 322 ? -40.971 1.326 64.229 1.00 94.00 322 VAL A N 1
ATOM 2185 C CA . VAL A 1 322 ? -42.092 0.389 64.375 1.00 94.00 322 VAL A CA 1
ATOM 2186 C C . VAL A 1 322 ? -43.140 1.052 65.264 1.00 94.00 322 VAL A C 1
ATOM 2188 O O . VAL A 1 322 ? -42.968 1.127 66.482 1.00 94.00 322 VAL A O 1
ATOM 2191 N N . THR A 1 323 ? -44.208 1.574 64.664 1.00 93.19 323 THR A N 1
ATOM 2192 C CA . THR A 1 323 ? -45.361 2.134 65.380 1.00 93.19 323 THR A CA 1
ATOM 2193 C C . THR A 1 323 ? -46.471 1.087 65.498 1.00 93.19 323 THR A C 1
ATOM 2195 O O . THR A 1 323 ? -46.382 -0.029 64.982 1.00 93.19 323 THR A O 1
ATOM 2198 N N . SER A 1 324 ? -47.553 1.429 66.200 1.00 87.62 324 SER A N 1
ATOM 2199 C CA . SER A 1 324 ? -48.720 0.549 66.305 1.00 87.62 324 SER A CA 1
ATOM 2200 C C . SER A 1 324 ? -49.418 0.302 64.964 1.00 87.62 324 SER A C 1
ATOM 2202 O O . SER A 1 324 ? -50.17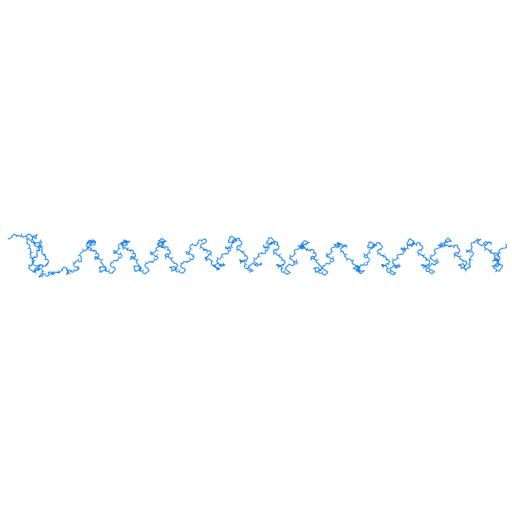0 -0.661 64.867 1.00 87.62 324 SER A O 1
ATOM 2204 N N . ALA A 1 325 ? -49.194 1.137 63.943 1.00 91.31 325 ALA A N 1
ATOM 2205 C CA . ALA A 1 325 ? -49.739 0.920 62.604 1.00 91.31 325 ALA A CA 1
ATOM 2206 C C . ALA A 1 325 ? -48.987 -0.180 61.833 1.00 91.31 325 ALA A C 1
ATOM 2208 O O . ALA A 1 325 ? -49.595 -0.879 61.025 1.00 91.31 325 ALA A O 1
ATOM 2209 N N . GLU A 1 326 ? -47.687 -0.357 62.092 1.00 93.62 326 GLU A N 1
ATOM 2210 C CA . GLU A 1 326 ? -46.852 -1.394 61.474 1.00 93.62 326 GLU A CA 1
ATOM 2211 C C . GLU A 1 326 ? -46.989 -2.758 62.171 1.00 93.62 326 GLU A C 1
ATOM 2213 O O . GLU A 1 326 ? -46.617 -3.782 61.599 1.00 93.62 326 GLU A O 1
ATOM 2218 N N . ILE A 1 327 ? -47.546 -2.798 63.387 1.00 93.56 327 ILE A N 1
ATOM 2219 C CA . ILE A 1 327 ? -47.852 -4.037 64.109 1.00 93.56 327 ILE A CA 1
ATOM 2220 C C . ILE A 1 327 ? -49.327 -4.375 63.892 1.00 93.56 327 ILE A C 1
ATOM 2222 O O . ILE A 1 327 ? -50.213 -3.757 64.481 1.00 93.56 327 ILE A O 1
ATOM 2226 N N . ALA A 1 328 ? -49.606 -5.390 63.075 1.00 92.12 328 ALA A N 1
ATOM 2227 C CA . ALA A 1 328 ? -50.977 -5.850 62.875 1.00 92.12 328 ALA A CA 1
ATOM 2228 C C . ALA A 1 328 ? -51.609 -6.322 64.201 1.00 92.12 328 ALA A C 1
ATOM 2230 O O . ALA A 1 328 ? -50.922 -6.852 65.082 1.00 92.12 328 ALA A O 1
ATOM 2231 N N . THR A 1 329 ? -52.928 -6.156 64.341 1.00 89.75 329 THR A N 1
ATOM 2232 C CA . THR A 1 329 ? -53.677 -6.629 65.516 1.00 89.75 329 THR A CA 1
ATOM 2233 C C . THR A 1 329 ? -53.401 -8.112 65.773 1.00 89.75 329 THR A C 1
ATOM 2235 O O . THR A 1 329 ? -53.253 -8.888 64.833 1.00 89.75 329 THR A O 1
ATOM 2238 N N . ASP A 1 330 ? -53.277 -8.482 67.048 1.00 87.50 330 ASP A N 1
ATOM 2239 C CA . ASP A 1 330 ? -52.960 -9.840 67.515 1.00 87.50 330 ASP A CA 1
ATOM 2240 C C . ASP A 1 330 ? -51.579 -10.392 67.101 1.00 87.50 330 ASP A C 1
ATOM 2242 O O . ASP A 1 330 ? -51.278 -11.547 67.391 1.00 87.50 330 ASP A O 1
ATOM 2246 N N . THR A 1 331 ? -50.693 -9.582 66.499 1.00 95.06 331 THR A N 1
ATOM 2247 C CA . THR A 1 331 ? -49.308 -10.007 66.192 1.00 95.06 331 THR A CA 1
ATOM 2248 C C . THR A 1 331 ? -48.499 -10.273 67.458 1.00 95.06 331 THR A C 1
ATOM 2250 O O . THR A 1 331 ? -47.718 -11.219 67.510 1.00 95.06 331 THR A O 1
ATOM 2253 N N . ILE A 1 332 ? -48.679 -9.438 68.486 1.00 94.31 332 ILE A N 1
ATOM 2254 C CA . ILE A 1 332 ? -48.052 -9.634 69.794 1.00 94.31 332 ILE A CA 1
ATOM 2255 C C . ILE A 1 332 ? -48.999 -10.472 70.651 1.00 94.31 332 ILE A C 1
ATOM 2257 O O . ILE A 1 332 ? -49.906 -9.948 71.297 1.00 94.31 332 ILE A O 1
ATOM 2261 N N . VAL A 1 333 ? -48.786 -11.786 70.653 1.00 91.94 333 VAL A N 1
ATOM 2262 C CA . VAL A 1 333 ? -49.496 -12.723 71.530 1.00 91.94 333 VAL A CA 1
ATOM 2263 C C . VAL A 1 333 ? -48.743 -12.919 72.846 1.00 91.94 333 VAL A C 1
ATOM 2265 O O . VAL A 1 333 ? -47.571 -12.566 72.976 1.00 91.94 333 VAL A O 1
ATOM 2268 N N . ALA A 1 334 ? -49.389 -13.543 73.837 1.00 87.88 334 ALA A N 1
ATOM 2269 C CA . ALA A 1 334 ? -48.777 -13.808 75.144 1.00 87.88 334 ALA A CA 1
ATOM 2270 C C . ALA A 1 334 ? -47.426 -14.549 75.049 1.00 87.88 334 ALA A C 1
ATOM 2272 O O . ALA A 1 334 ? -46.551 -14.314 75.870 1.00 87.88 334 ALA A O 1
ATOM 2273 N N . GLY A 1 335 ? -47.232 -15.397 74.030 1.00 90.25 335 GLY A N 1
ATOM 2274 C CA . GLY A 1 335 ? -45.961 -16.089 73.785 1.00 90.25 335 GLY A CA 1
ATOM 2275 C C . GLY A 1 335 ? -44.814 -15.192 73.297 1.00 90.25 335 GLY A C 1
ATOM 2276 O O . GLY A 1 335 ? -43.658 -15.573 73.446 1.00 90.25 335 GLY A O 1
ATOM 2277 N N . ASN A 1 336 ? -45.103 -14.008 72.742 1.00 93.25 336 ASN A N 1
ATOM 2278 C CA . ASN A 1 336 ? -44.082 -13.028 72.345 1.00 93.25 336 ASN A CA 1
ATOM 2279 C C . ASN A 1 336 ? -43.599 -12.176 73.523 1.00 93.25 336 ASN A C 1
ATOM 2281 O O . ASN A 1 336 ? -42.541 -11.556 73.447 1.00 93.25 336 ASN A O 1
ATOM 2285 N N . ILE A 1 337 ? -44.383 -12.123 74.600 1.00 93.69 337 ILE A N 1
ATOM 2286 C CA . ILE A 1 337 ? -44.081 -11.343 75.792 1.00 93.69 337 ILE A CA 1
ATOM 2287 C C . ILE A 1 337 ? -43.429 -12.287 76.799 1.00 93.69 337 ILE A C 1
ATOM 2289 O O . ILE A 1 337 ? -44.072 -13.189 77.333 1.00 93.69 337 ILE A O 1
ATOM 2293 N N . ALA A 1 338 ? -42.141 -12.088 77.073 1.00 92.00 338 ALA A N 1
ATOM 2294 C CA . ALA A 1 338 ? -41.468 -12.862 78.110 1.00 92.00 338 ALA A CA 1
ATOM 2295 C C . ALA A 1 338 ? -42.146 -12.651 79.481 1.00 92.00 338 ALA A C 1
ATOM 2297 O O . ALA A 1 338 ? -42.723 -11.596 79.760 1.00 92.00 338 ALA A O 1
ATOM 2298 N N . ALA A 1 339 ? -42.075 -13.651 80.363 1.00 91.06 339 ALA A N 1
ATOM 2299 C CA . ALA A 1 339 ? -42.636 -13.534 81.707 1.00 91.06 339 ALA A CA 1
ATOM 2300 C C . ALA A 1 339 ? -42.038 -12.317 82.438 1.00 91.06 339 ALA A C 1
ATOM 2302 O O . ALA A 1 339 ? -40.820 -12.151 82.474 1.00 91.06 339 ALA A O 1
ATOM 2303 N N . ASN A 1 340 ? -42.900 -11.484 83.029 1.00 87.56 340 ASN A N 1
ATOM 2304 C CA . ASN A 1 340 ? -42.543 -10.212 83.674 1.00 87.56 340 ASN A CA 1
ATOM 2305 C C . ASN A 1 340 ? -41.952 -9.135 82.740 1.00 87.56 340 ASN A C 1
ATOM 2307 O O . ASN A 1 340 ? -41.428 -8.147 83.243 1.00 87.56 340 ASN A O 1
ATOM 2311 N N . ALA A 1 341 ? -42.033 -9.280 81.410 1.00 93.88 341 ALA A N 1
ATOM 2312 C CA . ALA A 1 341 ? -41.549 -8.248 80.484 1.00 93.88 341 ALA A CA 1
ATOM 2313 C C . ALA A 1 341 ? -42.362 -6.946 80.559 1.00 93.88 341 ALA A C 1
ATOM 2315 O O . ALA A 1 341 ? -41.824 -5.874 80.306 1.00 93.88 341 ALA A O 1
ATOM 2316 N N . ILE A 1 342 ? -43.646 -7.040 80.917 1.00 94.25 342 ILE A N 1
ATOM 2317 C CA . ILE A 1 342 ? -44.490 -5.886 81.232 1.00 94.25 342 ILE A CA 1
ATOM 2318 C C . ILE A 1 342 ? -44.531 -5.750 82.754 1.00 94.25 342 ILE A C 1
ATOM 2320 O O . ILE A 1 342 ? -45.200 -6.533 83.433 1.00 94.25 342 ILE A O 1
ATOM 2324 N N . THR A 1 343 ? -43.794 -4.785 83.291 1.00 92.19 343 THR A N 1
ATOM 2325 C CA . THR A 1 343 ? -43.816 -4.406 84.705 1.00 92.19 343 THR A CA 1
ATOM 2326 C C . THR A 1 343 ? -44.727 -3.191 84.915 1.00 92.19 343 THR A C 1
ATOM 2328 O O . THR A 1 343 ? -45.368 -2.684 83.992 1.00 92.19 343 THR A O 1
ATOM 2331 N N . ALA A 1 344 ? -44.830 -2.721 86.160 1.00 87.19 344 ALA A N 1
ATOM 2332 C CA . ALA A 1 344 ? -45.652 -1.561 86.483 1.00 87.19 344 ALA A CA 1
ATOM 2333 C C . ALA A 1 344 ? -45.190 -0.276 85.767 1.00 87.19 344 ALA A C 1
ATOM 2335 O O . ALA A 1 344 ? -46.024 0.591 85.531 1.00 87.19 344 ALA A O 1
ATOM 2336 N N . SER A 1 345 ? -43.906 -0.143 85.400 1.00 89.62 345 SER A N 1
ATOM 2337 C CA . SER A 1 345 ? -43.407 1.030 84.663 1.00 89.62 345 SER A CA 1
ATOM 2338 C C . SER A 1 345 ? -43.849 1.068 83.202 1.00 89.62 345 SER A C 1
ATOM 2340 O O . SER A 1 345 ? -43.974 2.154 82.640 1.00 89.62 345 SER A O 1
ATOM 2342 N N . GLU A 1 346 ? -44.109 -0.086 82.585 1.00 92.50 346 GLU A N 1
ATOM 2343 C CA . GLU A 1 346 ? -44.562 -0.184 81.191 1.00 92.50 346 GLU A CA 1
ATOM 2344 C C . GLU A 1 346 ? -46.082 0.012 81.058 1.00 92.50 346 GLU A C 1
ATOM 2346 O O . GLU A 1 346 ? -46.590 0.231 79.957 1.00 92.50 346 GLU A O 1
ATOM 2351 N N . LEU A 1 347 ? -46.823 -0.032 82.171 1.00 91.94 347 LEU A N 1
ATOM 2352 C CA . LEU A 1 347 ? -48.252 0.265 82.221 1.00 91.94 347 LEU A CA 1
ATOM 2353 C C . LEU A 1 347 ? -48.475 1.702 82.693 1.00 91.94 347 LEU A C 1
ATOM 2355 O O . LEU A 1 347 ? -48.316 2.024 83.868 1.00 91.94 347 LEU A O 1
ATOM 2359 N N . ALA A 1 348 ? -48.925 2.568 81.786 1.00 90.12 348 ALA A N 1
ATOM 2360 C CA . ALA A 1 348 ? -49.402 3.888 82.182 1.00 90.12 348 ALA A CA 1
ATOM 2361 C C . ALA A 1 348 ? -50.561 3.775 83.196 1.00 90.12 348 ALA A C 1
ATOM 2363 O O . ALA A 1 348 ? -51.343 2.819 83.174 1.00 90.12 348 ALA A O 1
ATOM 2364 N N . ASN A 1 349 ? -50.723 4.782 84.059 1.00 87.50 349 ASN A N 1
ATOM 2365 C CA . ASN A 1 349 ? -51.871 4.843 84.967 1.00 87.50 349 ASN A CA 1
ATOM 2366 C C . ASN A 1 349 ? -53.182 4.737 84.169 1.00 87.50 349 ASN A C 1
ATOM 2368 O O . ASN A 1 349 ? -53.365 5.439 83.174 1.00 87.50 349 ASN A O 1
ATOM 2372 N N . ASN A 1 350 ? -54.093 3.865 84.612 1.00 85.62 350 ASN A N 1
ATOM 2373 C CA . ASN A 1 350 ? -55.349 3.527 83.926 1.00 85.62 350 ASN A CA 1
ATOM 2374 C C . ASN A 1 350 ? -55.189 2.819 82.562 1.00 85.62 350 ASN A C 1
ATOM 2376 O O . ASN A 1 350 ? -56.162 2.711 81.816 1.00 85.62 350 ASN A O 1
ATOM 2380 N N . ALA A 1 351 ? -54.003 2.294 82.224 1.00 91.56 351 ALA A N 1
ATOM 2381 C CA . ALA A 1 351 ? -53.809 1.524 80.993 1.00 91.56 351 ALA A CA 1
ATOM 2382 C C . ALA A 1 351 ? -54.651 0.240 80.968 1.00 91.56 351 ALA A C 1
ATOM 2384 O O . ALA A 1 351 ? -55.133 -0.144 79.903 1.00 91.56 351 ALA A O 1
ATOM 2385 N N . VAL A 1 352 ? -54.869 -0.399 82.121 1.00 92.44 352 VAL A N 1
ATOM 2386 C CA . VAL A 1 352 ? -55.756 -1.560 82.279 1.00 92.44 352 VAL A CA 1
ATOM 2387 C C . VAL A 1 352 ? -57.063 -1.092 82.919 1.00 92.44 352 VAL A C 1
A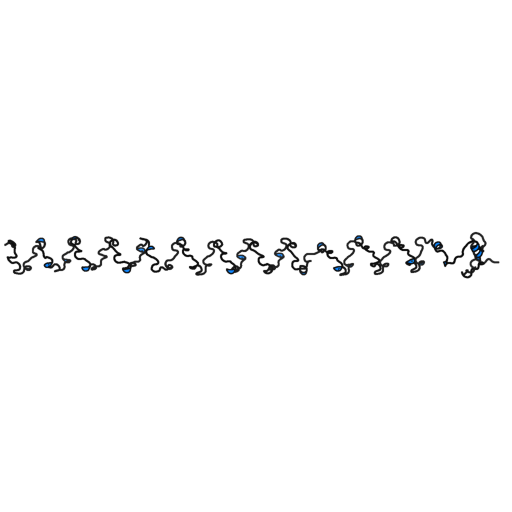TOM 2389 O O . VAL A 1 352 ? -57.153 -0.943 84.134 1.00 92.44 352 VAL A O 1
ATOM 2392 N N . THR A 1 353 ? -58.068 -0.810 82.091 1.00 90.38 353 THR A N 1
ATOM 2393 C CA . THR A 1 353 ? -59.417 -0.429 82.539 1.00 90.38 353 THR A CA 1
ATOM 2394 C C . THR A 1 353 ? -60.259 -1.668 82.847 1.00 90.38 353 THR A C 1
ATOM 2396 O O . THR A 1 353 ? -59.922 -2.770 82.415 1.00 90.38 353 THR A O 1
ATOM 2399 N N . SER A 1 354 ? -61.377 -1.501 83.561 1.00 85.00 354 SER A N 1
ATOM 2400 C CA . SER A 1 354 ? -62.301 -2.603 83.869 1.00 85.00 354 SER A CA 1
ATOM 2401 C C . SER A 1 354 ? -62.755 -3.358 82.615 1.00 85.00 354 SER A C 1
ATOM 2403 O O . SER A 1 354 ? -62.773 -4.581 82.633 1.00 85.00 354 SER A O 1
ATOM 2405 N N . ASP A 1 355 ? -62.996 -2.660 81.501 1.00 86.81 355 ASP A N 1
ATOM 2406 C CA . ASP A 1 355 ? -63.383 -3.280 80.222 1.00 86.81 355 ASP A CA 1
ATOM 2407 C C . ASP A 1 355 ? -62.279 -4.158 79.603 1.00 86.81 355 ASP A C 1
ATOM 2409 O O . ASP A 1 355 ? -62.565 -5.053 78.811 1.00 86.81 355 ASP A O 1
ATOM 2413 N N . LYS A 1 356 ? -61.007 -3.927 79.965 1.00 90.81 356 LYS A N 1
ATOM 2414 C CA . LYS A 1 356 ? -59.861 -4.749 79.534 1.00 90.81 356 LYS A CA 1
ATOM 2415 C C . LYS A 1 356 ? -59.670 -5.996 80.402 1.00 90.81 356 LYS A C 1
AT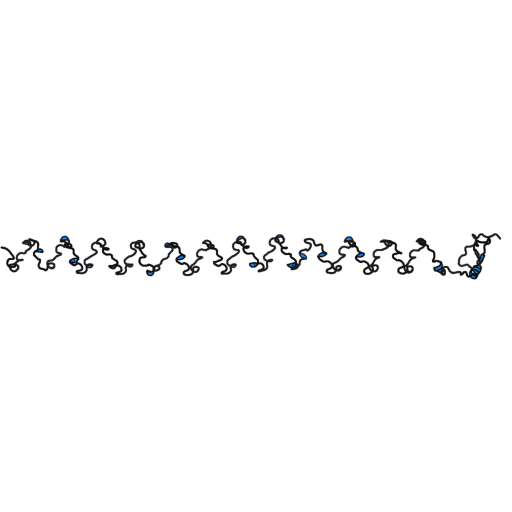OM 2417 O O . LYS A 1 356 ? -58.860 -6.857 80.062 1.00 90.81 356 LYS A O 1
ATOM 2422 N N . ILE A 1 357 ? -60.394 -6.105 81.516 1.00 89.88 357 ILE A N 1
ATOM 2423 C CA . ILE A 1 357 ? -60.373 -7.256 82.418 1.00 89.88 357 ILE A CA 1
ATOM 2424 C C . ILE A 1 357 ? -61.677 -8.025 82.215 1.00 89.88 357 ILE A C 1
ATOM 2426 O O . ILE A 1 357 ? -62.745 -7.575 82.618 1.00 89.88 357 ILE A O 1
ATOM 2430 N N . LEU A 1 358 ? -61.605 -9.218 81.619 1.00 88.50 358 LEU A N 1
ATOM 2431 C CA . LEU A 1 358 ? -62.795 -10.062 81.492 1.00 88.50 358 LEU A CA 1
ATOM 2432 C C . LEU A 1 358 ? -63.384 -10.389 82.877 1.00 88.50 358 LEU A C 1
ATOM 2434 O O . LEU A 1 358 ? -62.651 -10.608 83.846 1.00 88.50 358 LEU A O 1
ATOM 2438 N N . ASN A 1 359 ? -64.712 -10.494 82.963 1.00 82.94 359 ASN A N 1
ATOM 2439 C CA . ASN A 1 359 ? -65.391 -10.904 84.194 1.00 82.94 359 ASN A CA 1
ATOM 2440 C C . ASN A 1 359 ? -64.845 -12.250 84.700 1.00 82.94 359 ASN A C 1
ATOM 2442 O O . ASN A 1 359 ? -64.789 -13.230 83.961 1.00 82.94 359 ASN A O 1
ATOM 2446 N N . GLY A 1 360 ? -64.425 -12.289 85.968 1.00 80.44 360 GLY A N 1
ATOM 2447 C CA . GLY A 1 360 ? -63.807 -13.467 86.588 1.00 80.44 360 GLY A CA 1
ATOM 2448 C C . GLY A 1 360 ? -62.318 -13.669 86.273 1.00 80.44 360 GLY A C 1
ATOM 2449 O O . GLY A 1 360 ? -61.703 -14.564 86.851 1.00 80.44 360 GLY A O 1
ATOM 2450 N N . ALA A 1 361 ? -61.698 -12.835 85.424 1.00 87.38 361 ALA A N 1
ATOM 2451 C CA . ALA A 1 361 ? -60.265 -12.932 85.127 1.00 87.38 361 ALA A CA 1
ATOM 2452 C C . ALA A 1 361 ? -59.395 -12.677 86.367 1.00 87.38 361 ALA A C 1
ATOM 2454 O O . ALA A 1 361 ? -58.330 -13.284 86.510 1.00 87.38 361 ALA A O 1
ATOM 2455 N N . VAL A 1 362 ? -59.854 -11.819 87.282 1.00 88.19 362 VAL A N 1
ATOM 2456 C CA . VAL A 1 362 ? -59.268 -11.627 88.612 1.00 88.19 362 VAL A CA 1
ATOM 2457 C C . VAL A 1 362 ? -60.015 -12.521 89.605 1.00 88.19 362 VAL A C 1
ATOM 2459 O O . VAL A 1 362 ? -61.093 -12.185 90.085 1.00 88.19 362 VAL A O 1
ATOM 2462 N N . THR A 1 363 ? -59.457 -13.699 89.880 1.00 84.44 363 THR A N 1
ATOM 2463 C CA . THR A 1 363 ? -60.003 -14.659 90.854 1.00 84.44 363 THR A CA 1
ATOM 2464 C C . THR A 1 363 ? -59.602 -14.285 92.282 1.00 84.44 363 THR A C 1
ATOM 2466 O O . THR A 1 363 ? -58.573 -13.641 92.465 1.00 84.44 363 THR A O 1
ATOM 2469 N N . ALA A 1 364 ? -60.300 -14.788 93.306 1.00 76.44 364 ALA A N 1
ATOM 2470 C CA . ALA A 1 364 ? -59.914 -14.588 94.713 1.00 76.44 364 ALA A CA 1
ATOM 2471 C C . ALA A 1 364 ? -58.444 -14.973 94.999 1.00 76.44 364 ALA A C 1
ATOM 2473 O O . ALA A 1 364 ? -57.744 -14.264 95.712 1.00 76.44 364 ALA A O 1
ATOM 2474 N N . ALA A 1 365 ? -57.933 -16.026 94.347 1.00 75.88 365 ALA A N 1
ATOM 2475 C CA . ALA A 1 365 ? -56.525 -16.430 94.434 1.00 75.88 365 ALA A CA 1
ATOM 2476 C C . ALA A 1 365 ? -55.528 -15.399 93.858 1.00 75.88 365 ALA A C 1
ATOM 2478 O O . ALA A 1 365 ? -54.368 -15.396 94.247 1.00 75.88 365 ALA A O 1
ATOM 2479 N N . LYS A 1 366 ? -55.966 -14.515 92.949 1.00 81.44 366 LYS A N 1
ATOM 2480 C CA . LYS A 1 366 ? -55.167 -13.401 92.396 1.00 81.44 366 LYS A CA 1
ATOM 2481 C C . LYS A 1 366 ? -55.238 -12.141 93.268 1.00 81.44 366 LYS A C 1
ATOM 2483 O O . LYS A 1 366 ? -54.463 -11.218 93.059 1.00 81.44 366 LYS A O 1
ATOM 2488 N N . LEU A 1 367 ? -56.152 -12.116 94.239 1.00 79.69 367 LEU A N 1
ATOM 2489 C CA . LEU A 1 367 ? -56.328 -11.061 95.240 1.00 79.69 367 LEU A CA 1
ATOM 2490 C C . LEU A 1 367 ? -55.821 -11.517 96.618 1.00 79.69 367 LEU A C 1
ATOM 2492 O O . LEU A 1 367 ? -56.323 -11.042 97.628 1.00 79.69 367 LEU A O 1
ATOM 2496 N N . SER A 1 368 ? -54.876 -12.466 96.685 1.00 58.28 368 SER A N 1
ATOM 2497 C CA . SER A 1 368 ? -54.508 -13.201 97.911 1.00 58.28 368 SER A CA 1
ATOM 2498 C C . SER A 1 368 ? -53.745 -12.389 98.980 1.00 58.28 368 SER A C 1
ATOM 2500 O O . SER A 1 368 ? -52.912 -12.941 99.696 1.00 58.28 368 SER A O 1
ATOM 2502 N N . GLY A 1 369 ? -54.005 -11.087 99.096 1.00 66.81 369 GLY A N 1
ATOM 2503 C CA . GLY A 1 369 ? -53.532 -10.212 100.166 1.00 66.81 369 GLY A CA 1
ATOM 2504 C C . GLY A 1 369 ? -54.697 -9.511 100.869 1.00 66.81 369 GLY A C 1
ATOM 2505 O O . GLY A 1 369 ? -55.849 -9.615 100.452 1.00 66.81 369 GLY A O 1
ATOM 2506 N N . THR A 1 370 ? -54.405 -8.779 101.944 1.00 69.12 370 THR A N 1
ATOM 2507 C CA . THR A 1 370 ? -55.396 -7.918 102.601 1.00 69.12 370 THR A CA 1
ATOM 2508 C C . THR A 1 370 ? -55.843 -6.836 101.619 1.00 69.12 370 THR A C 1
ATOM 2510 O O . THR A 1 370 ? -55.086 -5.912 101.325 1.00 69.12 370 THR A O 1
ATOM 2513 N N . LEU A 1 371 ? -57.069 -6.947 101.104 1.00 77.38 371 LEU A N 1
ATOM 2514 C CA . LEU A 1 371 ? -57.739 -5.845 100.420 1.00 77.38 371 LEU A CA 1
ATOM 2515 C C . LEU A 1 371 ? -57.900 -4.716 101.444 1.00 77.38 371 LEU A C 1
ATOM 2517 O O . LEU A 1 371 ? -58.598 -4.879 102.443 1.00 77.38 371 LEU A O 1
ATOM 2521 N N . GLY A 1 372 ? -57.204 -3.596 101.243 1.00 70.06 372 GLY A N 1
ATOM 2522 C CA . GLY A 1 372 ? -57.398 -2.417 102.085 1.00 70.06 372 GLY A CA 1
ATOM 2523 C C . GLY A 1 372 ? -58.819 -1.873 101.919 1.00 70.06 372 GLY A C 1
ATOM 2524 O O . GLY A 1 372 ? -59.454 -2.117 100.895 1.00 70.06 372 GLY A O 1
ATOM 2525 N N . SER A 1 373 ? -59.316 -1.091 102.881 1.00 68.25 373 SER A N 1
ATOM 2526 C CA . SER A 1 373 ? -60.634 -0.439 102.767 1.00 68.25 373 SER A CA 1
ATOM 2527 C C . SER A 1 373 ? -60.758 0.422 101.504 1.00 68.25 373 SER A C 1
ATOM 2529 O O . SER A 1 373 ? -61.824 0.490 100.925 1.00 68.25 373 SER A O 1
ATOM 2531 N N . ALA A 1 374 ? -59.657 0.983 100.993 1.00 69.81 374 ALA A N 1
ATOM 2532 C CA . ALA A 1 374 ? -59.637 1.699 99.713 1.00 69.81 374 ALA A CA 1
ATOM 2533 C C . ALA A 1 374 ? -59.834 0.797 98.470 1.00 69.81 374 ALA A C 1
ATOM 2535 O O . ALA A 1 374 ? -60.093 1.299 97.381 1.00 69.81 374 ALA A O 1
ATOM 2536 N N . SER A 1 375 ? -59.667 -0.524 98.603 1.00 74.19 375 SER A N 1
ATOM 2537 C CA . SER A 1 375 ? -59.848 -1.520 97.531 1.00 74.19 375 SER A CA 1
ATOM 2538 C C . SER A 1 375 ? -61.272 -2.079 97.462 1.00 74.19 375 SER A C 1
ATOM 2540 O O . SER A 1 375 ? -61.614 -2.763 96.499 1.00 74.19 375 SER A O 1
ATOM 2542 N N . ILE A 1 376 ? -62.094 -1.806 98.477 1.00 79.75 376 ILE A N 1
ATOM 2543 C CA . ILE A 1 376 ? -63.500 -2.197 98.557 1.00 79.75 376 ILE A CA 1
ATOM 2544 C C . ILE A 1 376 ? -64.292 -0.891 98.555 1.00 79.75 376 ILE A C 1
ATOM 2546 O O . ILE A 1 376 ? -64.189 -0.123 99.499 1.00 79.75 376 ILE A O 1
ATOM 2550 N N . ALA A 1 377 ? -65.041 -0.605 97.489 1.00 75.12 377 ALA A N 1
ATOM 2551 C CA . ALA A 1 377 ? -65.878 0.594 97.476 1.00 75.12 377 ALA A CA 1
ATOM 2552 C C . ALA A 1 377 ? -66.888 0.569 98.637 1.00 75.12 377 ALA A C 1
ATOM 2554 O O . ALA A 1 377 ? -67.313 -0.512 99.064 1.00 75.12 377 ALA A O 1
ATOM 2555 N N . ASP A 1 378 ? -67.292 1.748 99.108 1.00 78.38 378 ASP A N 1
ATOM 2556 C CA . ASP A 1 378 ? -68.374 1.872 100.086 1.00 78.38 378 ASP A CA 1
ATOM 2557 C C . ASP A 1 378 ? -69.608 1.100 99.583 1.00 78.38 378 ASP A C 1
ATOM 2559 O O . ASP A 1 378 ? -69.911 1.089 98.386 1.00 78.38 378 ASP A O 1
ATOM 2563 N N . ASP A 1 379 ? -70.258 0.366 100.487 1.00 79.06 379 ASP A N 1
ATOM 2564 C CA . ASP A 1 379 ? -71.395 -0.524 100.210 1.00 79.06 379 ASP A CA 1
ATOM 2565 C C . ASP A 1 379 ? -71.127 -1.689 99.230 1.00 79.06 379 ASP A C 1
ATOM 2567 O O . ASP A 1 379 ? -72.049 -2.411 98.843 1.00 79.06 379 ASP A O 1
ATOM 2571 N N . ALA A 1 380 ? -69.874 -1.956 98.834 1.00 81.75 380 ALA A N 1
ATOM 2572 C CA . ALA A 1 380 ? -69.582 -3.033 97.880 1.00 81.75 380 ALA A CA 1
ATOM 2573 C C . ALA A 1 380 ? -69.880 -4.439 98.432 1.00 81.75 380 ALA A C 1
ATOM 2575 O O . ALA A 1 380 ? -70.149 -5.360 97.644 1.00 81.75 380 ALA A O 1
ATOM 2576 N N . ILE A 1 381 ? -69.825 -4.608 99.758 1.00 84.25 381 ILE A N 1
ATOM 2577 C CA . ILE A 1 381 ? -70.195 -5.831 100.479 1.00 84.25 381 ILE A CA 1
ATOM 2578 C C . ILE A 1 381 ? -71.604 -5.651 101.053 1.00 84.25 381 ILE A C 1
ATOM 2580 O O . ILE A 1 381 ? -71.787 -5.150 102.156 1.00 84.25 381 ILE A O 1
ATOM 2584 N N . ILE A 1 382 ? -72.608 -6.064 100.283 1.00 83.75 382 ILE A N 1
ATOM 2585 C CA . ILE A 1 382 ? -74.016 -6.072 100.704 1.00 83.75 382 ILE A CA 1
ATOM 2586 C C . ILE A 1 382 ? -74.385 -7.399 101.374 1.00 83.75 382 ILE A C 1
ATOM 2588 O O . ILE A 1 382 ? -73.723 -8.409 101.136 1.00 83.75 382 ILE A O 1
ATOM 2592 N N . THR A 1 383 ? -75.498 -7.436 102.116 1.00 80.56 383 THR A N 1
ATOM 2593 C CA . THR A 1 383 ? -76.025 -8.657 102.761 1.00 80.56 383 THR A CA 1
ATOM 2594 C C . THR A 1 383 ? -76.086 -9.843 101.798 1.00 80.56 383 THR A C 1
ATOM 2596 O O . THR A 1 383 ? -75.647 -10.926 102.142 1.00 80.56 383 THR A O 1
ATOM 2599 N N . ALA A 1 384 ? -76.516 -9.633 100.548 1.00 80.81 384 ALA A N 1
ATOM 2600 C CA . ALA A 1 384 ? -76.594 -10.697 99.540 1.00 80.81 384 ALA A CA 1
ATOM 2601 C C . ALA A 1 384 ? -75.230 -11.287 99.107 1.00 80.81 384 ALA A C 1
ATOM 2603 O O . ALA A 1 384 ? -75.197 -12.342 98.480 1.00 80.81 384 ALA A O 1
ATOM 2604 N N . LYS A 1 385 ? -74.109 -10.611 99.398 1.00 82.38 385 LYS A N 1
ATOM 2605 C CA . LYS A 1 385 ? -72.743 -11.105 99.145 1.00 82.38 385 LYS A CA 1
ATOM 2606 C C . LYS A 1 385 ? -72.127 -11.815 100.355 1.00 82.38 385 LYS A C 1
ATOM 2608 O O . LYS A 1 385 ? -71.045 -12.383 100.222 1.00 82.38 385 LYS A O 1
ATOM 2613 N N . ILE A 1 386 ? -72.796 -11.789 101.506 1.00 83.50 386 ILE A N 1
ATOM 2614 C CA . ILE A 1 386 ? -72.414 -12.517 102.714 1.00 83.50 386 ILE A CA 1
ATOM 2615 C C . ILE A 1 386 ? -73.365 -13.710 102.817 1.00 83.50 386 ILE A C 1
ATOM 2617 O O . ILE A 1 386 ? -74.565 -13.528 102.980 1.00 83.50 386 ILE A O 1
ATOM 2621 N N . ALA A 1 387 ? -72.855 -14.933 102.679 1.00 81.94 387 ALA A N 1
ATOM 2622 C CA . ALA A 1 387 ? -73.688 -16.105 102.940 1.00 81.94 387 ALA A CA 1
ATOM 2623 C C . ALA A 1 387 ? -74.051 -16.173 104.435 1.00 81.94 387 ALA A C 1
ATOM 2625 O O . ALA A 1 387 ? -73.273 -15.713 105.275 1.00 81.94 387 ALA A O 1
ATOM 2626 N N . ASP A 1 388 ? -75.202 -16.763 104.763 1.00 81.81 388 ASP A N 1
ATOM 2627 C CA . ASP A 1 388 ? -75.586 -17.006 106.157 1.00 81.81 388 ASP A CA 1
ATOM 2628 C C . ASP A 1 388 ? -74.454 -17.755 106.882 1.00 81.81 388 ASP A C 1
ATOM 2630 O O . ASP A 1 388 ? -73.819 -18.651 106.320 1.00 81.81 388 ASP A O 1
ATOM 2634 N N . ASP A 1 389 ? -74.142 -17.313 108.101 1.00 82.19 389 ASP A N 1
ATOM 2635 C CA . ASP A 1 389 ? -73.027 -17.792 108.933 1.00 82.19 389 ASP A CA 1
ATOM 2636 C C . ASP A 1 389 ? -71.607 -17.603 108.346 1.00 82.19 389 ASP A C 1
ATOM 2638 O O . ASP A 1 389 ? -70.613 -18.017 108.954 1.00 82.19 389 ASP A O 1
ATOM 2642 N N . ALA A 1 390 ? -71.447 -16.945 107.187 1.00 82.94 390 ALA A N 1
ATOM 2643 C CA . ALA A 1 390 ? -70.125 -16.717 106.594 1.00 82.94 390 ALA A CA 1
ATOM 2644 C C . ALA A 1 390 ? -69.243 -15.823 107.474 1.00 82.94 390 ALA A C 1
ATOM 2646 O O . ALA A 1 390 ? -68.033 -16.055 107.566 1.00 82.94 390 ALA A O 1
ATOM 2647 N N . VAL A 1 391 ? -69.850 -14.843 108.146 1.00 84.31 391 VAL A N 1
ATOM 2648 C CA . VAL A 1 391 ? -69.214 -13.972 109.138 1.00 84.31 391 VAL A CA 1
ATOM 2649 C C . VAL A 1 391 ? -69.739 -14.366 110.515 1.00 84.31 391 VAL A C 1
ATOM 2651 O O . VAL A 1 391 ? -70.857 -14.026 110.883 1.00 84.31 391 VAL A O 1
ATOM 2654 N N . ASP A 1 392 ? -68.930 -15.105 111.267 1.00 83.25 392 ASP A N 1
ATOM 2655 C CA . ASP A 1 392 ? -69.221 -15.465 112.652 1.00 83.25 392 ASP A CA 1
ATOM 2656 C C . ASP A 1 392 ? -68.489 -14.523 113.623 1.00 83.25 392 ASP A C 1
ATOM 2658 O O . ASP A 1 392 ? -67.618 -13.735 113.240 1.00 83.25 392 ASP A O 1
ATOM 2662 N N . SER A 1 393 ? -68.826 -14.616 114.909 1.00 78.06 393 SER A N 1
ATOM 2663 C CA . SER A 1 393 ? -68.214 -13.794 115.958 1.00 78.06 393 SER A CA 1
ATOM 2664 C C . SER A 1 393 ? -66.708 -14.022 116.126 1.00 78.06 393 SER A C 1
ATOM 2666 O O . SER A 1 393 ? -66.045 -13.195 116.743 1.00 78.06 393 SER A O 1
ATOM 2668 N N . THR A 1 394 ? -66.151 -15.105 115.571 1.00 78.12 394 THR A N 1
ATOM 2669 C CA . THR A 1 394 ? -64.702 -15.363 115.564 1.00 78.12 394 THR A CA 1
ATOM 2670 C C . THR A 1 394 ? -63.990 -14.677 114.395 1.00 78.12 394 THR A C 1
ATOM 2672 O O . THR A 1 394 ? -62.779 -14.474 114.455 1.00 78.12 394 THR A O 1
ATOM 2675 N N . LYS A 1 395 ? -64.732 -14.278 113.352 1.00 79.88 395 LYS A N 1
ATOM 2676 C CA . LYS A 1 395 ? -64.233 -13.560 112.164 1.00 79.88 395 LYS A CA 1
ATOM 2677 C C . LYS A 1 395 ? -64.358 -12.037 112.271 1.00 79.88 395 LYS A C 1
ATOM 2679 O O . LYS A 1 395 ? -63.772 -11.326 111.457 1.00 79.88 395 LYS A O 1
ATOM 2684 N N . LEU A 1 396 ? -65.099 -11.532 113.258 1.00 81.00 396 LEU A N 1
ATOM 2685 C CA . LEU A 1 396 ? -65.223 -10.104 113.552 1.00 81.00 396 LEU A CA 1
ATOM 2686 C C . LEU A 1 396 ? -64.174 -9.680 114.586 1.00 81.00 396 LEU A C 1
ATOM 2688 O O . LEU A 1 396 ? -64.086 -10.249 115.672 1.00 81.00 396 LEU A O 1
ATOM 2692 N N . ALA A 1 397 ? -63.387 -8.650 114.271 1.00 78.19 397 ALA A N 1
ATOM 2693 C CA . ALA A 1 397 ? -62.552 -7.999 115.276 1.00 78.19 397 ALA A CA 1
ATOM 2694 C C . ALA A 1 397 ? -63.429 -7.285 116.324 1.00 78.19 397 ALA A C 1
ATOM 2696 O O . ALA A 1 397 ? -64.568 -6.903 116.045 1.00 78.19 397 ALA A O 1
ATOM 2697 N N . ALA A 1 398 ? -62.896 -7.062 117.528 1.00 77.00 398 ALA A N 1
ATOM 2698 C CA . ALA A 1 398 ? -63.586 -6.254 118.533 1.00 77.00 398 ALA A CA 1
ATOM 2699 C C . ALA A 1 398 ? -63.903 -4.860 117.954 1.00 77.00 398 ALA A C 1
ATOM 2701 O O . ALA A 1 398 ? -63.001 -4.181 117.464 1.00 77.00 398 ALA A O 1
ATOM 2702 N N . ASN A 1 399 ? -65.177 -4.453 118.014 1.00 78.00 399 ASN A N 1
ATOM 2703 C CA . ASN A 1 399 ? -65.728 -3.227 117.412 1.00 78.00 399 ASN A CA 1
ATOM 2704 C C . ASN A 1 399 ? -65.813 -3.213 115.869 1.00 78.00 399 ASN A C 1
ATOM 2706 O O . ASN A 1 399 ? -65.886 -2.142 115.276 1.00 78.00 399 ASN A O 1
ATOM 2710 N N . ALA A 1 400 ? -65.803 -4.372 115.200 1.00 77.12 400 ALA A N 1
ATOM 2711 C CA . ALA A 1 400 ? -65.971 -4.442 113.741 1.00 77.12 400 ALA A CA 1
ATOM 2712 C C . ALA A 1 400 ? -67.400 -4.120 113.256 1.00 77.12 400 ALA A C 1
ATOM 2714 O O . ALA A 1 400 ? -67.594 -3.875 112.068 1.00 77.12 400 ALA A O 1
ATOM 2715 N N . VAL A 1 401 ? -68.388 -4.137 114.154 1.00 76.94 401 VAL A N 1
ATOM 2716 C CA . VAL A 1 401 ? -69.791 -3.808 113.877 1.00 76.94 401 VAL A CA 1
ATOM 2717 C C . VAL A 1 401 ? -70.226 -2.786 114.922 1.00 76.94 401 VAL A C 1
ATOM 2719 O O . VAL A 1 401 ? -70.059 -3.040 116.118 1.00 76.94 401 VAL A O 1
ATOM 2722 N N . ASP A 1 402 ? -70.716 -1.633 114.472 1.00 76.31 402 ASP A N 1
ATOM 2723 C CA . ASP A 1 402 ? -71.369 -0.655 115.348 1.00 76.31 402 ASP A CA 1
ATOM 2724 C C . ASP A 1 402 ? -72.808 -1.112 115.644 1.00 76.31 402 ASP A C 1
ATOM 2726 O O . ASP A 1 402 ? -73.401 -1.833 114.838 1.00 76.31 402 ASP A O 1
ATOM 2730 N N . ALA A 1 403 ? -73.318 -0.764 116.825 1.00 60.19 403 ALA A N 1
ATOM 2731 C CA . ALA A 1 403 ? -74.578 -1.283 117.367 1.00 60.19 403 ALA A CA 1
ATOM 2732 C C . ALA A 1 403 ? -75.833 -0.816 116.612 1.00 60.19 403 ALA A C 1
ATOM 2734 O O . ALA A 1 403 ? -75.867 0.349 116.152 1.00 60.19 403 ALA A O 1
#

Radius of gyration: 89.08 Å; chains: 1; bounding box: 167×46×263 Å